Protein 3K2D (pdb70)

Nearest PDB structures (foldseek):
  3k2d-assembly2_B  TM=1.001E+00  e=6.570E-48  Vibrio vulnificus
  4k3f-assembly1_A  TM=9.683E-01  e=7.844E-28  Pseudomonas aeruginosa PAO1
  1p99-assembly1_A  TM=9.555E-01  e=4.500E-27  Staphylococcus aureus subsp. aureus Mu50
  1xs5-assembly1_A  TM=9.572E-01  e=7.455E-26  Treponema pallidum
  4ib2-assembly2_B  TM=9.501E-01  e=1.018E-25  Mediterraneibacter gnavus ATCC 29149

Foldseek 3Di:
DVDDDDAFEEEEAPDLTVLLLVQLQVLLCVPPVHHYDYDHDHA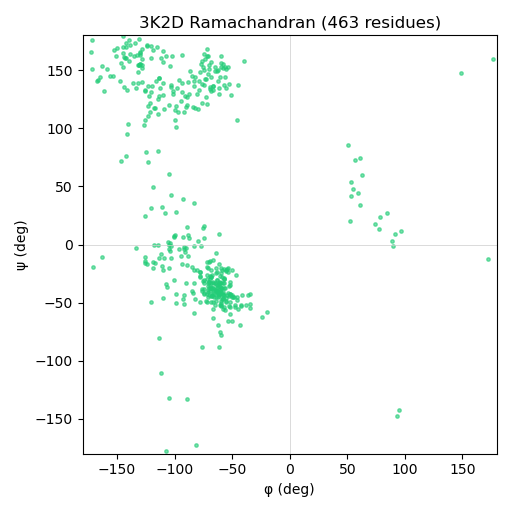PLVQLVCQLVVVGFWYWYFFVVVVVVSCVVPVRAKDFQAFFFFAWWFKFAPADLADPVQAAAWEEEFEADQQRQLVVVVVCVVSVQWPFDDPDDSRDDPVRTDGHVSNYDYHYDHQLCQVVCNVPTGMYTHGCSNCVVVPDACVPGGSDTGDRDDRITITMMGHNVPSVDVSSNSSNVSSPDPRSVVVSVVSRD/DEEEEAPDLTVQLVVLLQVLLCVPVVDHYHYDHDHAPVPVLVCQLVVVGFKYWYFFVVLVVVVCVVVVSAKDFLAFFFFAWWFKFAPADLADPVQAAAWEEEWEARQQRQLVVVVQVVVVVQWPFPDDDDSRDDPVGTDDHVSNYHYHYDHLLCQCVCNVPTGMYTHGLSNCVVVPDGCVPGGSDTDPRDDRIGITIMHHNVCSPPDVNNSSNVSSVDVVSVVSSVVSRD

Structure (mmCIF, N/CA/C/O backbone):
data_3K2D
#
_entry.id   3K2D
#
_cell.length_a   273.600
_cell.length_b   273.600
_cell.length_c   273.600
_cell.angle_alpha   90.000
_cell.angle_beta   90.000
_cell.angle_gamma   90.000
#
_symmetry.space_group_name_H-M   'F 4 3 2'
#
loop_
_entity.id
_entity.type
_entity.pdbx_description
1 polymer 'ABC-type metal ion transport system, periplasmic component'
2 non-polymer METHIONINE
3 water water
#
loop_
_atom_site.group_PDB
_atom_site.id
_atom_site.type_symbol
_atom_site.label_atom_id
_atom_site.label_alt_id
_atom_site.label_comp_id
_atom_site.label_asym_id
_atom_site.label_entity_id
_atom_site.label_seq_id
_atom_site.pdbx_PDB_ins_code
_atom_site.Cartn_x
_atom_site.Cartn_y
_atom_site.Cartn_z
_atom_site.occupancy
_atom_site.B_iso_or_equiv
_atom_site.auth_seq_id
_atom_site.auth_comp_id
_atom_site.auth_asym_id
_atom_site.auth_atom_id
_atom_site.pdbx_PDB_model_num
ATOM 1 N N . GLY A 1 1 ? 4.115 31.418 59.628 1.00 45.78 26 GLY A N 1
ATOM 2 C CA . GLY A 1 1 ? 5.444 31.491 60.312 1.00 44.54 26 GLY A CA 1
ATOM 3 C C . GLY A 1 1 ? 6.585 31.787 59.357 1.00 43.05 26 GLY A C 1
ATOM 4 O O . GLY A 1 1 ? 6.426 32.544 58.395 1.00 42.97 26 GLY A O 1
ATOM 5 N N . HIS A 1 2 ? 7.742 31.189 59.608 1.00 41.04 27 HIS A N 1
ATOM 6 C CA . HIS A 1 2 ? 8.867 31.437 58.739 1.00 40.32 27 HIS A CA 1
ATOM 7 C C . HIS A 1 2 ? 9.137 30.275 57.769 1.00 40.68 27 HIS A C 1
ATOM 8 O O . HIS A 1 2 ? 10.038 30.341 56.929 1.00 40.46 27 HIS A O 1
ATOM 15 N N . MET A 1 3 ? 8.326 29.224 57.889 1.00 40.23 28 MET A N 1
ATOM 16 C CA . MET A 1 3 ? 8.408 28.014 57.061 1.00 38.94 28 MET A CA 1
ATOM 17 C C . MET A 1 3 ? 7.090 27.260 57.326 1.00 40.45 28 MET A C 1
ATOM 18 O O . MET A 1 3 ? 6.604 27.235 58.459 1.00 41.56 28 MET A O 1
ATOM 23 N N . ASP A 1 4 ? 6.500 26.648 56.306 1.00 40.37 29 ASP A N 1
ATOM 24 C CA . ASP A 1 4 ? 5.234 25.951 56.526 1.00 40.57 29 ASP A CA 1
ATOM 25 C C . ASP A 1 4 ? 5.277 24.430 56.592 1.00 40.33 29 ASP A C 1
ATOM 26 O O . ASP A 1 4 ? 6.156 23.783 56.021 1.00 40.03 29 ASP A O 1
ATOM 31 N N . THR A 1 5 ? 4.304 23.874 57.307 1.00 39.52 30 THR A N 1
ATOM 32 C CA . THR A 1 5 ? 4.177 22.434 57.468 1.00 39.44 30 THR A CA 1
ATOM 33 C C . THR A 1 5 ? 3.869 21.775 56.122 1.00 38.54 30 THR A C 1
ATOM 34 O O . THR A 1 5 ? 3.246 22.377 55.243 1.00 37.18 30 THR A O 1
ATOM 38 N N . SER A 1 6 ? 4.328 20.539 55.968 1.00 37.28 31 SER A N 1
ATOM 39 C CA . SER A 1 6 ? 4.083 19.774 54.759 1.00 36.05 31 SER A CA 1
ATOM 40 C C . SER A 1 6 ? 2.598 19.391 54.767 1.00 35.15 31 SER A C 1
ATOM 41 O O . SER A 1 6 ? 2.136 18.731 55.695 1.00 35.51 31 SER A O 1
ATOM 44 N N . LYS A 1 7 ? 1.848 19.802 53.748 1.00 33.08 32 LYS A N 1
ATOM 45 C CA . LYS A 1 7 ? 0.426 19.486 53.722 1.00 32.20 32 LYS A CA 1
ATOM 46 C C . LYS A 1 7 ? -0.078 18.874 52.423 1.00 30.38 32 LYS A C 1
ATOM 47 O O . LYS A 1 7 ? 0.600 18.900 51.401 1.00 32.70 32 LYS A O 1
ATOM 53 N N . VAL A 1 8 ? -1.271 18.301 52.477 1.00 26.63 33 VAL A N 1
ATOM 54 C CA . VAL A 1 8 ? -1.870 17.690 51.304 1.00 24.90 33 VAL A CA 1
ATOM 55 C C . VAL A 1 8 ? -3.191 18.414 51.052 1.00 23.98 33 VAL A C 1
ATOM 56 O O . VAL A 1 8 ? -3.979 18.623 51.976 1.00 24.04 33 VAL A O 1
ATOM 60 N N . LYS A 1 9 ? -3.414 18.818 49.805 1.00 22.62 34 LYS A N 1
ATOM 61 C CA . LYS A 1 9 ? -4.622 19.540 49.440 1.00 22.07 34 LYS A CA 1
ATOM 62 C C . LYS A 1 9 ? -5.768 18.641 49.014 1.00 22.27 34 LYS A C 1
ATOM 63 O O . LYS A 1 9 ? -5.659 17.908 48.031 1.00 21.72 34 LYS A O 1
ATOM 69 N N . VAL A 1 10 ? -6.867 18.712 49.761 1.00 20.32 35 VAL A N 1
ATOM 70 C CA . VAL A 1 10 ? -8.058 17.927 49.467 1.00 18.94 35 VAL A CA 1
ATOM 71 C C . VAL A 1 10 ? -9.147 18.881 48.982 1.00 18.70 35 VAL A C 1
ATOM 72 O O . VAL A 1 10 ? -9.427 19.897 49.623 1.00 17.03 35 VAL A O 1
ATOM 76 N N . GLY A 1 11 ? -9.746 18.553 47.840 1.00 17.97 36 GLY A N 1
ATOM 77 C CA . GLY A 1 11 ? -10.804 19.381 47.288 1.00 16.16 36 GLY A CA 1
ATOM 78 C C . GLY A 1 11 ? -12.176 18.899 47.732 1.00 15.65 36 GLY A C 1
ATOM 79 O O . GLY A 1 11 ? -12.482 17.709 47.650 1.00 14.43 36 GLY A O 1
ATOM 80 N N . VAL A 1 12 ? -12.999 19.825 48.213 1.00 14.26 37 VAL A N 1
ATOM 81 C CA . VAL A 1 12 ? -14.334 19.482 48.675 1.00 12.77 37 VAL A CA 1
ATOM 82 C C . VAL A 1 12 ? -15.326 20.576 48.290 1.00 13.55 37 VAL A C 1
ATOM 83 O O . VAL A 1 12 ? -14.944 21.625 47.772 1.00 15.55 37 VAL A O 1
ATOM 87 N N . MET A 1 13 ? -16.604 20.337 48.532 1.00 12.77 38 MET A N 1
ATOM 88 C CA . MET A 1 13 ? -17.592 21.342 48.196 1.00 12.82 38 MET A CA 1
ATOM 89 C C . MET A 1 13 ? -17.871 22.222 49.409 1.00 14.95 38 MET A C 1
ATOM 90 O O . MET A 1 13 ? -17.946 21.746 50.546 1.00 15.35 38 MET A O 1
ATOM 95 N N . ALA A 1 14 ? -17.997 23.520 49.157 1.00 15.70 39 ALA A N 1
ATOM 96 C CA . ALA A 1 14 ? -18.282 24.501 50.199 1.00 15.10 39 ALA A CA 1
ATOM 97 C C . ALA A 1 14 ? -19.564 24.147 50.984 1.00 15.18 39 ALA A C 1
ATOM 98 O O . ALA A 1 14 ? -20.466 23.506 50.454 1.00 13.26 39 ALA A O 1
ATOM 100 N N . GLY A 1 15 ? -19.636 24.552 52.249 1.00 15.18 40 GLY A N 1
ATOM 101 C CA . GLY A 1 15 ? -20.826 24.274 53.037 1.00 15.63 40 GLY A CA 1
ATOM 102 C C . GLY A 1 15 ? -20.839 23.035 53.928 1.00 15.91 40 GLY A C 1
ATOM 103 O O . GLY A 1 15 ? -19.837 22.674 54.543 1.00 16.55 40 GLY A O 1
ATOM 104 N N . ALA A 1 16 ? -22.000 22.392 53.999 1.00 14.17 41 ALA A N 1
ATOM 105 C CA . ALA A 1 16 ? -22.194 21.205 54.812 1.00 13.63 41 ALA A CA 1
ATOM 106 C C . ALA A 1 16 ? -21.114 20.162 54.595 1.00 14.35 41 ALA A C 1
ATOM 107 O O . ALA A 1 16 ? -20.589 19.585 55.551 1.00 16.20 41 ALA A O 1
ATOM 109 N N . GLU A 1 17 ? -20.780 19.911 53.339 1.00 15.19 42 GLU A N 1
ATOM 110 C CA . GLU A 1 17 ? -19.771 18.907 53.034 1.00 16.83 42 GLU A CA 1
ATOM 111 C C . GLU A 1 17 ? -18.365 19.275 53.505 1.00 17.47 42 GLU A C 1
ATOM 112 O O . GLU A 1 17 ? -17.578 18.400 53.871 1.00 16.94 42 GLU A O 1
ATOM 118 N N . ALA A 1 18 ? -18.052 20.565 53.507 1.00 18.00 43 ALA A N 1
ATOM 119 C CA . ALA A 1 18 ? -16.748 21.005 53.977 1.00 19.84 43 ALA A CA 1
ATOM 120 C C . ALA A 1 18 ? -16.683 20.794 55.490 1.00 20.93 43 ALA A C 1
ATOM 121 O O . ALA A 1 18 ? -15.622 20.511 56.036 1.00 21.71 43 ALA A O 1
ATOM 123 N N . GLN A 1 19 ? -17.820 20.935 56.165 1.00 21.60 44 GLN A N 1
ATOM 124 C CA . GLN A 1 19 ? -17.865 20.755 57.613 1.00 22.83 44 GLN A CA 1
ATOM 125 C C . GLN A 1 19 ? -17.510 19.320 57.965 1.00 22.68 44 GLN A C 1
ATOM 126 O O . GLN A 1 19 ? -16.820 19.060 58.959 1.00 22.85 44 GLN A O 1
ATOM 132 N N . VAL A 1 20 ? -17.991 18.392 57.144 1.00 21.34 45 VAL A N 1
ATOM 133 C CA . VAL A 1 20 ? -17.701 16.978 57.340 1.00 21.50 45 VAL A CA 1
ATOM 134 C C . VAL A 1 20 ? -16.206 16.734 57.074 1.00 20.67 45 VAL A C 1
ATOM 135 O O . VAL A 1 20 ? -15.528 16.048 57.838 1.00 21.55 45 VAL A O 1
ATOM 139 N N . ALA A 1 21 ? -15.699 17.323 55.995 1.00 19.26 46 ALA A N 1
ATOM 140 C CA . ALA A 1 21 ? -14.302 17.172 55.621 1.00 19.54 46 ALA A CA 1
ATOM 141 C C . ALA A 1 21 ? -13.386 17.697 56.709 1.00 19.61 46 ALA A C 1
ATOM 142 O O . ALA A 1 21 ? -12.288 17.184 56.909 1.00 19.92 46 ALA A O 1
ATOM 144 N N . GLU A 1 22 ? -13.850 18.724 57.411 1.00 21.81 47 GLU A N 1
ATOM 145 C CA . GLU A 1 22 ? -13.088 19.334 58.486 1.00 23.46 47 GLU A CA 1
ATOM 146 C C . GLU A 1 22 ? -12.836 18.319 59.597 1.00 22.32 47 GLU A C 1
ATOM 147 O O . GLU A 1 22 ? -11.738 18.243 60.151 1.00 24.75 47 GLU A O 1
ATOM 153 N N . VAL A 1 23 ? -13.851 17.535 59.926 1.00 19.56 48 VAL A N 1
ATOM 154 C CA . VAL A 1 23 ? -13.695 16.545 60.973 1.00 17.39 48 VAL A CA 1
ATOM 155 C C . VAL A 1 23 ? -12.744 15.453 60.506 1.00 17.48 48 VAL A C 1
ATOM 156 O O . VAL A 1 23 ? -11.864 15.028 61.249 1.00 17.17 48 VAL A O 1
ATOM 160 N N . ALA A 1 24 ? -12.923 15.005 59.269 1.00 18.14 49 ALA A N 1
ATOM 161 C CA . ALA A 1 24 ? -12.060 13.984 58.695 1.00 17.58 49 ALA A CA 1
ATOM 162 C C . ALA A 1 24 ? -10.609 14.453 58.803 1.00 18.71 49 ALA A C 1
ATOM 163 O O . ALA A 1 24 ? -9.716 13.685 59.171 1.00 19.22 49 ALA A O 1
ATOM 165 N N . ALA A 1 25 ? -10.379 15.724 58.484 1.00 19.81 50 ALA A N 1
ATOM 166 C CA . ALA A 1 25 ? -9.040 16.301 58.555 1.00 21.46 50 ALA A CA 1
ATOM 167 C C . ALA A 1 25 ? -8.574 16.278 60.004 1.00 23.45 50 ALA A C 1
ATOM 168 O O . ALA A 1 25 ? -7.394 16.093 60.294 1.00 24.87 50 ALA A O 1
ATOM 170 N N . LYS A 1 26 ? -9.515 16.481 60.913 1.00 23.83 51 LYS A N 1
ATOM 171 C CA . LYS A 1 26 ? -9.200 16.474 62.320 1.00 24.22 51 LYS A CA 1
ATOM 172 C C . LYS A 1 26 ? -8.742 15.058 62.690 1.00 24.89 51 LYS A C 1
ATOM 173 O O . LYS A 1 26 ? -7.671 14.870 63.273 1.00 25.51 51 LYS A O 1
ATOM 179 N N . VAL A 1 27 ? -9.547 14.063 62.334 1.00 24.05 52 VAL A N 1
ATOM 180 C CA . VAL A 1 27 ? -9.224 12.674 62.636 1.00 23.60 52 VAL A CA 1
ATOM 181 C C . VAL A 1 27 ? -7.924 12.218 61.973 1.00 24.17 52 VAL A C 1
ATOM 182 O O . VAL A 1 27 ? -7.185 11.401 62.528 1.00 21.77 52 VAL A O 1
ATOM 186 N N . ALA A 1 28 ? -7.647 12.745 60.786 1.00 24.65 53 ALA A N 1
ATOM 187 C CA . ALA A 1 28 ? -6.427 12.382 60.081 1.00 25.97 53 ALA A CA 1
ATOM 188 C C . ALA A 1 28 ? -5.168 12.850 60.835 1.00 27.11 53 ALA A C 1
ATOM 189 O O . ALA A 1 28 ? -4.132 12.180 60.797 1.00 25.81 53 ALA A O 1
ATOM 191 N N . LYS A 1 29 ? -5.255 13.989 61.520 1.00 27.93 54 LYS A N 1
ATOM 192 C CA . LYS A 1 29 ? -4.101 14.498 62.259 1.00 31.01 54 LYS A CA 1
ATOM 193 C C . LYS A 1 29 ? -3.845 13.745 63.563 1.00 30.89 54 LYS A C 1
ATOM 194 O O . LYS A 1 29 ? -2.700 13.513 63.938 1.00 30.97 54 LYS A O 1
ATOM 200 N N . GLU A 1 30 ? -4.911 13.367 64.252 1.00 31.22 55 GLU A N 1
ATOM 201 C CA . GLU A 1 30 ? -4.779 12.664 65.517 1.00 32.21 55 GLU A CA 1
ATOM 202 C C . GLU A 1 30 ? -4.353 11.221 65.316 1.00 32.62 55 GLU A C 1
ATOM 203 O O . GLU A 1 30 ? -3.514 10.713 66.052 1.00 32.64 55 GLU A O 1
ATOM 209 N N . LYS A 1 31 ? -4.929 10.566 64.313 1.00 33.36 56 LYS A N 1
ATOM 210 C CA . LYS A 1 31 ? -4.625 9.169 64.025 1.00 32.76 56 LYS A CA 1
ATOM 211 C C . LYS A 1 31 ? -3.390 8.913 63.160 1.00 31.69 56 LYS A C 1
ATOM 212 O O . LYS A 1 31 ? -2.620 7.994 63.433 1.00 31.51 56 LYS A O 1
ATOM 218 N N . TYR A 1 32 ? -3.193 9.712 62.118 1.00 30.01 57 TYR A N 1
ATOM 219 C CA . TYR A 1 32 ? -2.062 9.477 61.224 1.00 28.41 57 TYR A CA 1
ATOM 220 C C . TYR A 1 32 ? -1.038 10.606 61.160 1.00 28.11 57 TYR A C 1
ATOM 221 O O . TYR A 1 32 ? -0.032 10.497 60.451 1.00 27.93 57 TYR A O 1
ATOM 230 N N . GLY A 1 33 ? -1.281 11.681 61.903 1.00 26.12 58 GLY A N 1
ATOM 231 C CA . GLY A 1 33 ? -0.356 12.797 61.874 1.00 24.62 58 GLY A CA 1
ATOM 232 C C . GLY A 1 33 ? -0.277 13.344 60.466 1.00 23.70 58 GLY A C 1
ATOM 233 O O . GLY A 1 33 ? 0.766 13.805 60.023 1.00 22.90 58 GLY A O 1
ATOM 234 N N . LEU A 1 34 ? -1.405 13.283 59.768 1.00 24.09 59 LEU A N 1
ATOM 235 C CA . LEU A 1 34 ? -1.513 13.751 58.396 1.00 23.32 59 LEU A CA 1
ATOM 236 C C . LEU A 1 34 ? -2.083 15.162 58.403 1.00 22.42 59 LEU A C 1
ATOM 237 O O . LEU A 1 34 ? -3.226 15.367 58.794 1.00 21.68 59 LEU A O 1
ATOM 242 N N . ASP A 1 35 ? -1.292 16.137 57.982 1.00 23.98 60 ASP A N 1
ATOM 243 C CA . ASP A 1 35 ? -1.779 17.507 57.950 1.00 25.44 60 ASP A CA 1
ATOM 244 C C . ASP A 1 35 ? -2.548 17.756 56.665 1.00 25.60 60 ASP A C 1
ATOM 245 O O . ASP A 1 35 ? -1.999 17.649 55.571 1.00 27.22 60 ASP A O 1
ATOM 250 N N . VAL A 1 36 ? -3.828 18.080 56.802 1.00 23.45 61 VAL A N 1
ATOM 251 C CA . VAL A 1 36 ? -4.660 18.313 55.640 1.00 24.62 61 VAL A CA 1
ATOM 252 C C . VAL A 1 36 ? -5.130 19.751 55.507 1.00 25.02 61 VAL A C 1
ATOM 253 O O . VAL A 1 36 ? -5.406 20.430 56.493 1.00 25.40 61 VAL A O 1
ATOM 257 N N . GLU A 1 37 ? -5.199 20.207 54.266 1.00 25.09 62 GLU A N 1
ATOM 258 C CA . GLU A 1 37 ? -5.672 21.544 53.964 1.00 25.12 62 GLU A CA 1
ATOM 259 C C . GLU A 1 37 ? -6.869 21.407 53.039 1.00 23.43 62 GLU A C 1
ATOM 260 O O . GLU A 1 37 ? -6.746 20.939 51.911 1.00 22.75 62 GLU A O 1
ATOM 266 N N . LEU A 1 38 ? -8.033 21.800 53.534 1.00 22.05 63 LEU A N 1
ATOM 267 C CA . LEU A 1 38 ? -9.243 21.728 52.747 1.00 19.58 63 LEU A CA 1
ATOM 268 C C . LEU A 1 38 ? -9.282 22.853 51.735 1.00 18.36 63 LEU A C 1
ATOM 269 O O . LEU A 1 38 ? -8.914 23.981 52.042 1.00 19.18 63 LEU A O 1
ATOM 274 N N . VAL A 1 39 ? -9.712 22.524 50.522 1.00 16.69 64 VAL A N 1
ATOM 275 C CA . VAL A 1 39 ? -9.853 23.495 49.450 1.00 15.58 64 VAL A CA 1
ATOM 276 C C . VAL A 1 39 ? -11.298 23.354 48.972 1.00 15.26 64 VAL A C 1
ATOM 277 O O . VAL A 1 39 ? -11.670 22.367 48.327 1.00 14.74 64 VAL A O 1
ATOM 281 N N . THR A 1 40 ? -12.115 24.346 49.303 1.00 15.03 65 THR A N 1
ATOM 282 C CA . THR A 1 40 ? -13.527 24.320 48.942 1.00 15.15 65 THR A CA 1
ATOM 283 C C . THR A 1 40 ? -13.811 24.832 47.539 1.00 16.02 65 THR A C 1
ATOM 284 O O . THR A 1 40 ? -13.154 25.751 47.050 1.00 17.25 65 THR A O 1
ATOM 288 N N . PHE A 1 41 ? -14.796 24.217 46.896 1.00 15.40 66 PHE A N 1
ATOM 289 C CA . PHE A 1 41 ? -15.207 24.593 45.550 1.00 16.96 66 PHE A CA 1
ATOM 290 C C . PHE A 1 41 ? -16.718 24.776 45.527 1.00 18.61 66 PHE A C 1
ATOM 291 O O . PHE A 1 41 ? -17.432 24.190 46.344 1.00 19.37 66 PHE A O 1
ATOM 299 N N . THR A 1 42 ? -17.211 25.575 44.586 1.00 18.85 67 THR A N 1
ATOM 300 C CA . THR A 1 42 ? -18.649 25.807 44.486 1.00 19.09 67 THR A CA 1
ATOM 301 C C . THR A 1 42 ? -19.273 25.210 43.225 1.00 20.10 67 THR A C 1
ATOM 302 O O . THR A 1 42 ? -20.493 25.187 43.092 1.00 21.90 67 THR A O 1
ATOM 306 N N . ASP A 1 43 ? -18.444 24.721 42.308 1.00 19.69 68 ASP A N 1
ATOM 307 C CA . ASP A 1 43 ? -18.947 24.151 41.055 1.00 20.88 68 ASP A CA 1
ATOM 308 C C . ASP A 1 43 ? -18.459 22.711 40.887 1.00 18.04 68 ASP A C 1
ATOM 309 O O . ASP A 1 43 ? -17.288 22.423 41.124 1.00 16.96 68 ASP A O 1
ATOM 314 N N . TYR A 1 44 ? -19.343 21.815 40.461 1.00 15.20 69 TYR A N 1
ATOM 315 C CA . TYR A 1 44 ? -18.958 20.415 40.269 1.00 14.75 69 TYR A CA 1
ATOM 316 C C . TYR A 1 44 ? -17.896 20.150 39.196 1.00 14.24 69 TYR A C 1
ATOM 317 O O . TYR A 1 44 ? -17.125 19.200 39.326 1.00 15.29 69 TYR A O 1
ATOM 326 N N . VAL A 1 45 ? -17.840 20.972 38.148 1.00 12.79 70 VAL A N 1
ATOM 327 C CA . VAL A 1 45 ? -16.868 20.730 37.070 1.00 11.67 70 VAL A CA 1
ATOM 328 C C . VAL A 1 45 ? -15.424 21.121 37.350 1.00 10.95 70 VAL A C 1
ATOM 329 O O . VAL A 1 45 ? -14.553 20.907 36.505 1.00 12.23 70 VAL A O 1
ATOM 333 N N . THR A 1 46 ? -15.160 21.670 38.526 1.00 9.58 71 THR A N 1
ATOM 334 C CA . THR A 1 46 ? -13.811 22.111 38.845 1.00 8.86 71 THR A CA 1
ATOM 335 C C . THR A 1 46 ? -12.896 21.112 39.578 1.00 8.62 71 THR A C 1
ATOM 336 O O . THR A 1 46 ? -11.737 20.930 39.201 1.00 8.56 71 THR A O 1
ATOM 340 N N . PRO A 1 47 ? -13.404 20.458 40.631 1.00 8.27 72 PRO A N 1
ATOM 341 C CA . PRO A 1 47 ? -12.633 19.487 41.424 1.00 10.02 72 PRO A CA 1
ATOM 342 C C . PRO A 1 47 ? -11.743 18.489 40.668 1.00 11.69 72 PRO A C 1
ATOM 343 O O . PRO A 1 47 ? -10.563 18.364 40.986 1.00 13.43 72 PRO A O 1
ATOM 347 N N . ASN A 1 48 ? -12.296 17.775 39.686 1.00 12.18 73 ASN A N 1
ATOM 348 C CA . ASN A 1 48 ? -11.499 16.822 38.915 1.00 12.61 73 ASN A CA 1
ATOM 349 C C . ASN A 1 48 ? -10.442 17.537 38.087 1.00 15.17 73 ASN A C 1
ATOM 350 O O . ASN A 1 48 ? -9.328 17.038 37.929 1.00 17.78 73 ASN A O 1
ATOM 355 N N . ALA A 1 49 ? -10.787 18.702 37.548 1.00 14.88 74 ALA A N 1
ATOM 356 C CA . ALA A 1 49 ? -9.833 19.457 36.751 1.00 14.84 74 ALA A CA 1
ATOM 357 C C . ALA A 1 49 ? -8.659 19.868 37.630 1.00 15.40 74 ALA A C 1
ATOM 358 O O . ALA A 1 49 ? -7.512 19.828 37.198 1.00 14.58 74 ALA A O 1
ATOM 360 N N . ALA A 1 50 ? -8.945 20.257 38.867 1.00 14.45 75 ALA A N 1
ATOM 361 C CA . ALA A 1 50 ? -7.882 20.669 39.775 1.00 16.50 75 ALA A CA 1
ATOM 362 C C . ALA A 1 50 ? -7.005 19.472 40.118 1.00 17.96 75 ALA A C 1
ATOM 363 O O . ALA A 1 50 ? -5.772 19.570 40.145 1.00 15.89 75 ALA A O 1
ATOM 365 N N . LEU A 1 51 ? -7.659 18.344 40.378 1.00 18.19 76 LEU A N 1
ATOM 366 C CA . LEU A 1 51 ? -6.964 17.120 40.726 1.00 19.15 76 LEU A CA 1
ATOM 367 C C . LEU A 1 51 ? -6.037 16.713 39.579 1.00 20.94 76 LEU A C 1
ATOM 368 O O . LEU A 1 51 ? -4.839 16.485 39.777 1.00 19.80 76 LEU A O 1
ATOM 373 N N . ASP A 1 52 ? -6.602 16.641 38.379 1.00 21.90 77 ASP A N 1
ATOM 374 C CA . ASP A 1 52 ? -5.859 16.267 37.186 1.00 23.92 77 ASP A CA 1
ATOM 375 C C . ASP A 1 52 ? -4.702 17.226 36.894 1.00 25.09 77 ASP A C 1
ATOM 376 O O . ASP A 1 52 ? -3.619 16.788 36.516 1.00 24.90 77 ASP A O 1
ATOM 381 N N . ASP A 1 53 ? -4.933 18.527 37.075 1.00 25.56 78 ASP A N 1
ATOM 382 C CA . ASP A 1 53 ? -3.906 19.535 36.832 1.00 26.19 78 ASP A CA 1
ATOM 383 C C . ASP A 1 53 ? -2.787 19.518 37.866 1.00 25.82 78 ASP A C 1
ATOM 384 O O . ASP A 1 53 ? -1.706 20.050 37.614 1.00 27.20 78 ASP A O 1
ATOM 389 N N . GLY A 1 54 ? -3.045 18.931 39.030 1.00 23.18 79 GLY A N 1
ATOM 390 C CA . GLY A 1 54 ? -2.035 18.893 40.071 1.00 20.45 79 GLY A CA 1
ATOM 391 C C . GLY A 1 54 ? -2.201 20.000 41.101 1.00 20.71 79 GLY A C 1
ATOM 392 O O . GLY A 1 54 ? -1.316 20.230 41.917 1.00 22.12 79 GLY A O 1
ATOM 393 N N . SER A 1 55 ? -3.338 20.687 41.078 1.00 20.63 80 SER A N 1
ATOM 394 C CA . SER A 1 55 ? -3.584 21.773 42.018 1.00 19.02 80 SER A CA 1
ATOM 395 C C . SER A 1 55 ? -3.974 21.235 43.384 1.00 18.96 80 SER A C 1
ATOM 396 O O . SER A 1 55 ? -3.816 21.925 44.395 1.00 18.72 80 SER A O 1
ATOM 399 N N . ILE A 1 56 ? -4.504 20.015 43.410 1.00 17.70 81 ILE A N 1
ATOM 400 C CA . ILE A 1 56 ? -4.880 19.361 44.661 1.00 19.15 81 ILE A CA 1
ATOM 401 C C . ILE A 1 56 ? -4.483 17.891 44.554 1.00 21.89 81 ILE A C 1
ATOM 402 O O . ILE A 1 56 ? -4.334 17.363 43.453 1.00 23.35 81 ILE A O 1
ATOM 407 N N . ASP A 1 57 ? -4.314 17.233 45.695 1.00 23.81 82 ASP A N 1
ATOM 408 C CA . ASP A 1 57 ? -3.887 15.840 45.714 1.00 23.78 82 ASP A CA 1
ATOM 409 C C . ASP A 1 57 ? -5.046 14.856 45.668 1.00 23.28 82 ASP A C 1
ATOM 410 O O . ASP A 1 57 ? -4.846 13.682 45.367 1.00 22.32 82 ASP A O 1
ATOM 415 N N . MET A 1 58 ? -6.251 15.332 45.973 1.00 22.59 83 MET A N 1
ATOM 416 C CA . MET A 1 58 ? -7.450 14.489 45.944 1.00 23.61 83 MET A CA 1
ATOM 417 C C . MET A 1 58 ? -8.713 15.323 46.166 1.00 23.71 83 MET A C 1
ATOM 418 O O . MET A 1 58 ? -8.631 16.495 46.546 1.00 24.83 83 MET A O 1
ATOM 423 N N . ASN A 1 59 ? -9.878 14.741 45.882 1.00 22.34 84 ASN A N 1
ATOM 424 C CA . ASN A 1 59 ? -11.142 15.439 46.116 1.00 19.10 84 ASN A CA 1
ATOM 425 C C . ASN A 1 59 ? -12.201 14.475 46.622 1.00 18.91 84 ASN A C 1
ATOM 426 O O . ASN A 1 59 ? -12.082 13.257 46.469 1.00 18.51 84 ASN A O 1
ATOM 431 N N . ALA A 1 60 ? -13.233 15.030 47.241 1.00 18.62 85 ALA A N 1
ATOM 432 C CA . ALA A 1 60 ? -14.321 14.229 47.778 1.00 18.87 85 ALA A CA 1
ATOM 433 C C . ALA A 1 60 ? -15.617 14.978 47.519 1.00 18.75 85 ALA A C 1
ATOM 434 O O . ALA A 1 60 ? -16.001 15.840 48.310 1.00 18.17 85 ALA A O 1
ATOM 436 N N . PHE A 1 61 ? -16.299 14.644 46.423 1.00 18.38 86 PHE A N 1
ATOM 437 C CA . PHE A 1 61 ? -17.535 15.343 46.077 1.00 17.11 86 PHE A CA 1
ATOM 438 C C . PHE A 1 61 ? -18.435 14.637 45.045 1.00 16.44 86 PHE A C 1
ATOM 439 O O . PHE A 1 61 ? -19.578 15.044 44.844 1.00 15.39 86 PHE A O 1
ATOM 447 N N . GLN A 1 62 ? -17.938 13.592 44.392 1.00 16.03 87 GLN A N 1
ATOM 448 C CA . GLN A 1 62 ? -18.725 12.946 43.344 1.00 15.44 87 GLN A CA 1
ATOM 449 C C . GLN A 1 62 ? -19.054 11.483 43.530 1.00 15.59 87 GLN A C 1
ATOM 450 O O . GLN A 1 62 ? -18.542 10.824 44.432 1.00 17.13 87 GLN A O 1
ATOM 456 N N . HIS A 1 63 ? -19.927 10.984 42.655 1.00 15.50 88 HIS A N 1
ATOM 457 C CA . HIS A 1 63 ? -20.270 9.565 42.642 1.00 15.31 88 HIS A CA 1
ATOM 458 C C . HIS A 1 63 ? -19.664 8.975 41.357 1.00 14.98 88 HIS A C 1
ATOM 459 O O . HIS A 1 63 ? -19.237 9.713 40.476 1.00 13.18 88 HIS A O 1
ATOM 466 N N . LYS A 1 64 ? -19.605 7.658 41.247 1.00 17.02 89 LYS A N 1
ATOM 467 C CA . LYS A 1 64 ? -18.993 7.056 40.070 1.00 19.56 89 LYS A CA 1
ATOM 468 C C . LYS A 1 64 ? -19.569 7.485 38.710 1.00 19.85 89 LYS A C 1
ATOM 469 O O . LYS A 1 64 ? -18.811 7.845 37.799 1.00 19.90 89 LYS A O 1
ATOM 475 N N . PRO A 1 65 ? -20.908 7.468 38.550 1.00 19.51 90 PRO A N 1
ATOM 476 C CA . PRO A 1 65 ? -21.467 7.875 37.255 1.00 17.54 90 PRO A CA 1
ATOM 477 C C . PRO A 1 65 ? -20.902 9.204 36.800 1.00 17.77 90 PRO A C 1
ATOM 478 O O . PRO A 1 65 ? -20.543 9.366 35.640 1.00 21.07 90 PRO A O 1
ATOM 482 N N . TYR A 1 66 ? -20.811 10.151 37.726 1.00 16.33 91 TYR A N 1
ATOM 483 C CA . TYR A 1 66 ? -20.306 11.478 37.416 1.00 14.99 91 TYR A CA 1
ATOM 484 C C . TYR A 1 66 ? -18.829 11.503 37.033 1.00 17.12 91 TYR A C 1
ATOM 485 O O . TYR A 1 66 ? -18.426 12.216 36.116 1.00 18.65 91 TYR A O 1
ATOM 494 N N . LEU A 1 67 ? -18.023 10.739 37.755 1.00 18.23 92 LEU A N 1
ATOM 495 C CA . LEU A 1 67 ? -16.596 10.666 37.491 1.00 17.94 92 LEU A CA 1
ATOM 496 C C . LEU A 1 67 ? -16.343 10.012 36.125 1.00 18.51 92 LEU A C 1
ATOM 497 O O . LEU A 1 67 ? -15.598 10.548 35.303 1.00 15.95 92 LEU A O 1
ATOM 502 N N . ASP A 1 68 ? -16.968 8.859 35.883 1.00 18.87 93 ASP A N 1
ATOM 503 C CA . 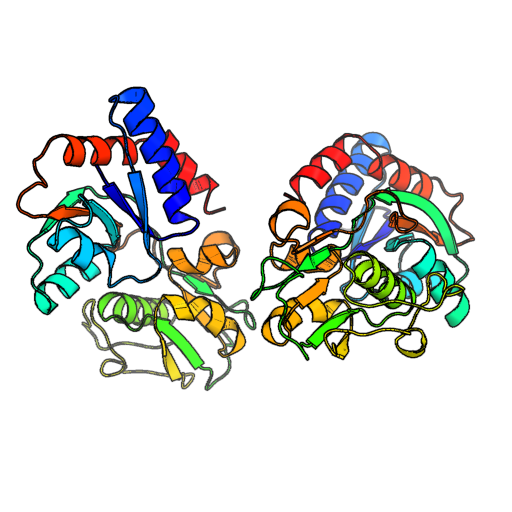ASP A 1 68 ? -16.791 8.172 34.604 1.00 20.72 93 ASP A CA 1
ATOM 504 C C . ASP A 1 68 ? -17.145 9.088 33.433 1.00 22.40 93 ASP A C 1
ATOM 505 O O . ASP A 1 68 ? -16.408 9.179 32.451 1.00 23.65 93 ASP A O 1
ATOM 510 N N . ARG A 1 69 ? -18.273 9.777 33.551 1.00 23.34 94 ARG A N 1
ATOM 511 C CA . ARG A 1 69 ? -18.725 10.666 32.500 1.00 22.19 94 ARG A CA 1
ATOM 512 C C . ARG A 1 69 ? -17.730 11.789 32.254 1.00 22.11 94 ARG A C 1
ATOM 513 O O . ARG A 1 69 ? -17.432 12.139 31.114 1.00 22.94 94 ARG A O 1
ATOM 521 N N . GLN A 1 70 ? -17.209 12.354 33.330 1.00 22.74 95 GLN A N 1
ATOM 522 C CA . GLN A 1 70 ? -16.265 13.449 33.207 1.00 24.09 95 GLN A CA 1
ATOM 523 C C . GLN A 1 70 ? -14.906 12.994 32.668 1.00 24.31 95 GLN A C 1
ATOM 524 O O . GLN A 1 70 ? -14.228 13.739 31.965 1.00 24.47 95 GLN A O 1
ATOM 530 N N . VAL A 1 71 ? -14.511 11.774 33.012 1.00 24.06 96 VAL A N 1
ATOM 531 C CA . VAL A 1 71 ? -13.254 11.215 32.532 1.00 24.68 96 VAL A CA 1
ATOM 532 C C . VAL A 1 71 ? -13.364 10.944 31.028 1.00 26.60 96 VAL A C 1
ATOM 533 O O . VAL A 1 71 ? -12.406 11.106 30.282 1.00 26.30 96 VAL A O 1
ATOM 537 N N . GLU A 1 72 ? -14.546 10.532 30.593 1.00 27.59 97 GLU A N 1
ATOM 538 C CA . GLU A 1 72 ? -14.788 10.248 29.191 1.00 28.72 97 GLU A CA 1
ATOM 539 C C . GLU A 1 72 ? -14.808 11.531 28.367 1.00 28.27 97 GLU A C 1
ATOM 540 O O . GLU A 1 72 ? -14.289 11.566 27.253 1.00 27.75 97 GLU A O 1
ATOM 546 N N . ASP A 1 73 ? -15.395 12.590 28.916 1.00 28.27 98 ASP A N 1
ATOM 547 C CA . ASP A 1 73 ? -15.468 13.851 28.187 1.00 28.22 98 ASP A CA 1
ATOM 548 C C . ASP A 1 73 ? -14.196 14.702 28.232 1.00 26.94 98 ASP A C 1
ATOM 549 O O . ASP A 1 73 ? -13.980 15.530 27.352 1.00 25.81 98 ASP A O 1
ATOM 554 N N . ARG A 1 74 ? -13.339 14.497 29.229 1.00 25.99 99 ARG A N 1
ATOM 555 C CA . ARG A 1 74 ? -12.126 15.302 29.320 1.00 24.91 99 ARG A CA 1
ATOM 556 C C . ARG A 1 74 ? -10.827 14.507 29.411 1.00 23.70 99 ARG A C 1
ATOM 557 O O . ARG A 1 74 ? -9.748 15.081 29.294 1.00 22.90 99 ARG A O 1
ATOM 565 N N . ASP A 1 75 ? -10.930 13.197 29.623 1.00 23.27 100 ASP A N 1
ATOM 566 C CA . ASP A 1 75 ? -9.749 12.350 29.728 1.00 23.16 100 ASP A CA 1
ATOM 567 C C . ASP A 1 75 ? -8.843 12.702 30.894 1.00 24.46 100 ASP A C 1
ATOM 568 O O . ASP A 1 75 ? -7.669 12.998 30.694 1.00 26.64 100 ASP A O 1
ATOM 569 N N . TYR A 1 76 ? -9.368 12.638 32.114 1.00 24.87 101 TYR A N 1
ATOM 570 C CA . TYR A 1 76 ? -8.593 13.002 33.298 1.00 24.31 101 TYR A CA 1
ATOM 571 C C . TYR A 1 76 ? -7.639 11.993 33.971 1.00 24.59 101 TYR A C 1
ATOM 572 O O . TYR A 1 76 ? -6.731 12.412 34.699 1.00 27.23 101 TYR A O 1
ATOM 581 N N . LYS A 1 77 ? -7.822 10.692 33.781 1.00 21.08 102 LYS A N 1
ATOM 582 C CA . LYS A 1 77 ? -6.911 9.720 34.428 1.00 20.05 102 LYS A CA 1
ATOM 583 C C . LYS A 1 77 ? -6.944 9.806 35.965 1.00 16.86 102 LYS A C 1
ATOM 584 O O . LYS A 1 77 ? -6.017 10.299 36.599 1.00 12.98 102 LYS A O 1
ATOM 590 N N . LEU A 1 78 ? -8.015 9.298 36.557 1.00 15.96 103 LEU A N 1
ATOM 591 C CA . LEU A 1 78 ? -8.172 9.342 37.999 1.00 14.48 103 LEU A CA 1
ATOM 592 C C . LEU A 1 78 ? -8.539 7.963 38.497 1.00 12.71 103 LEU A C 1
ATOM 593 O O . LEU A 1 78 ? -8.965 7.117 37.722 1.00 14.36 103 LEU A O 1
ATOM 598 N N . THR A 1 79 ? -8.384 7.733 39.791 1.00 10.16 104 THR A N 1
ATOM 599 C CA . THR A 1 79 ? -8.723 6.439 40.345 1.00 11.44 104 THR A CA 1
ATOM 600 C C . THR A 1 79 ? -9.481 6.622 41.645 1.00 12.45 104 THR A C 1
ATOM 601 O O . THR A 1 79 ? -9.134 7.489 42.454 1.00 14.29 104 THR A O 1
ATOM 605 N N . ILE A 1 80 ? -10.517 5.815 41.848 1.00 11.61 105 ILE A N 1
ATOM 606 C CA . ILE A 1 80 ? -11.278 5.894 43.079 1.00 14.04 105 ILE A CA 1
ATOM 607 C C . ILE A 1 80 ? -10.403 5.382 44.232 1.00 16.12 105 ILE A C 1
ATOM 608 O O . ILE A 1 80 ? -9.748 4.341 44.114 1.00 17.78 105 ILE A O 1
ATOM 613 N N . ALA A 1 81 ? -10.386 6.122 45.339 1.00 16.94 106 ALA A N 1
ATOM 614 C CA . ALA A 1 81 ? -9.590 5.745 46.508 1.00 16.65 106 ALA A CA 1
ATOM 615 C C . ALA A 1 81 ? -10.435 5.080 47.603 1.00 18.00 106 ALA A C 1
ATOM 616 O O . ALA A 1 81 ? -9.938 4.233 48.350 1.00 18.26 106 ALA A O 1
ATOM 618 N N . GLY A 1 82 ? -11.708 5.471 47.690 1.00 18.54 107 GLY A N 1
ATOM 619 C CA . GLY A 1 82 ? -12.611 4.912 48.682 1.00 19.40 107 GLY A CA 1
ATOM 620 C C . GLY A 1 82 ? -13.988 5.561 48.657 1.00 21.09 107 GLY A C 1
ATOM 621 O O . GLY A 1 82 ? -14.151 6.676 48.156 1.00 22.94 107 GLY A O 1
ATOM 622 N N . ASN A 1 83 ? -14.991 4.877 49.196 1.00 21.37 108 ASN A N 1
ATOM 623 C CA . ASN A 1 83 ? -16.343 5.426 49.220 1.00 21.78 108 ASN A CA 1
ATOM 624 C C . ASN A 1 83 ? -16.543 6.301 50.451 1.00 21.85 108 ASN A C 1
ATOM 625 O O . ASN A 1 83 ? -15.922 6.067 51.485 1.00 22.19 108 ASN A O 1
ATOM 630 N N . THR A 1 84 ? -17.390 7.317 50.334 1.00 21.71 109 THR A N 1
ATOM 631 C CA . THR A 1 84 ? -17.710 8.166 51.478 1.00 21.64 109 THR A CA 1
ATOM 632 C C . THR A 1 84 ? -19.171 7.885 51.806 1.00 21.43 109 THR A C 1
ATOM 633 O O . THR A 1 84 ? -19.495 6.785 52.246 1.00 22.73 109 THR A O 1
ATOM 637 N N . PHE A 1 85 ? -20.062 8.840 51.566 1.00 20.32 110 PHE A N 1
ATOM 638 C CA . PHE A 1 85 ? -21.470 8.617 51.882 1.00 19.70 110 PHE A CA 1
ATOM 639 C C . PHE A 1 85 ? -22.398 8.688 50.684 1.00 20.48 110 PHE A C 1
ATOM 640 O O . PHE A 1 85 ? -22.021 9.133 49.599 1.00 20.17 110 PHE A O 1
ATOM 648 N N . VAL A 1 86 ? -23.625 8.235 50.914 1.00 20.94 111 VAL A N 1
ATOM 649 C CA . VAL A 1 86 ? -24.678 8.269 49.913 1.00 20.51 111 VAL A CA 1
ATOM 650 C C . VAL A 1 86 ? -25.556 9.435 50.343 1.00 19.54 111 VAL A C 1
ATOM 651 O O . VAL A 1 86 ? -25.826 9.601 51.531 1.00 19.41 111 VAL A O 1
ATOM 655 N N . TYR A 1 87 ? -25.986 10.247 49.391 1.00 18.03 112 TYR A N 1
ATOM 656 C CA . TYR A 1 87 ? -26.843 11.374 49.709 1.00 15.78 112 TYR A CA 1
ATOM 657 C C . TYR A 1 87 ? -28.102 11.254 48.851 1.00 15.65 112 TYR A C 1
ATOM 658 O O . TYR A 1 87 ? -28.231 11.904 47.819 1.00 14.95 112 TYR A O 1
ATOM 667 N N . PRO A 1 88 ? -29.038 10.390 49.262 1.00 14.49 113 PRO A N 1
ATOM 668 C CA . PRO A 1 88 ? -30.279 10.205 48.510 1.00 15.56 113 PRO A CA 1
ATOM 669 C C . PRO A 1 88 ? -30.900 11.545 48.112 1.00 14.75 113 PRO A C 1
ATOM 670 O O . PRO A 1 88 ? -31.449 12.259 48.939 1.00 16.92 113 PRO A O 1
ATOM 674 N N . ILE A 1 89 ? -30.816 11.870 46.832 1.00 14.80 114 ILE A N 1
ATOM 675 C CA . ILE A 1 89 ? -31.340 13.129 46.330 1.00 14.89 114 ILE A CA 1
ATOM 676 C C . ILE A 1 89 ? -32.846 13.214 46.524 1.00 15.54 114 ILE A C 1
ATOM 677 O O . ILE A 1 89 ? -33.542 12.200 46.509 1.00 16.29 114 ILE A O 1
ATOM 682 N N . ALA A 1 90 ? -33.348 14.427 46.708 1.00 15.22 115 ALA A N 1
ATOM 683 C CA . ALA A 1 90 ? -34.773 14.610 46.913 1.00 16.14 115 ALA A CA 1
ATOM 684 C C . ALA A 1 90 ? -35.348 15.749 46.100 1.00 17.48 115 ALA A C 1
ATOM 685 O O . ALA A 1 90 ? -34.622 16.622 45.605 1.00 16.74 115 ALA A O 1
ATOM 687 N N . GLY A 1 91 ? -36.669 15.724 45.962 1.00 18.14 116 GLY A N 1
ATOM 688 C CA . GLY A 1 91 ? -37.357 16.788 45.261 1.00 17.80 116 GLY A CA 1
ATOM 689 C C . GLY A 1 91 ? -37.950 17.685 46.332 1.00 17.80 116 GLY A C 1
ATOM 690 O O . GLY A 1 91 ? -38.599 17.195 47.253 1.00 17.99 116 GLY A O 1
ATOM 691 N N . TYR A 1 92 ? -37.717 18.988 46.237 1.00 18.19 117 TYR A N 1
ATOM 692 C CA . TYR A 1 92 ? -38.255 19.919 47.218 1.00 17.86 117 TYR A CA 1
ATOM 693 C C . TYR A 1 92 ? -39.266 20.864 46.578 1.00 20.19 117 TYR A C 1
ATOM 694 O O . TYR A 1 92 ? -39.387 20.921 45.350 1.00 20.26 117 TYR A O 1
ATOM 703 N N . SER A 1 93 ? -39.981 21.615 47.414 1.00 20.93 118 SER A N 1
ATOM 704 C CA . SER A 1 93 ? -40.989 22.545 46.922 1.00 21.87 118 SER A CA 1
ATOM 705 C C . SER A 1 93 ? -41.489 23.537 47.962 1.00 23.31 118 SER A C 1
ATOM 706 O O . SER A 1 93 ? -41.692 23.193 49.122 1.00 23.15 118 SER A O 1
ATOM 709 N N . LYS A 1 94 ? -41.704 24.772 47.531 1.00 25.53 119 LYS A N 1
ATOM 710 C CA . LYS A 1 94 ? -42.218 25.807 48.416 1.00 27.68 119 LYS A CA 1
ATOM 711 C C . LYS A 1 94 ? -43.716 25.944 48.144 1.00 29.01 119 LYS A C 1
ATOM 712 O O . LYS A 1 94 ? -44.373 26.829 48.688 1.00 31.94 119 LYS A O 1
ATOM 718 N N . GLN A 1 95 ? -44.256 25.050 47.321 1.00 29.15 120 GLN A N 1
ATOM 719 C CA . GLN A 1 95 ? -45.665 25.103 46.947 1.00 30.43 120 GLN A CA 1
ATOM 720 C C . GLN A 1 95 ? -46.489 23.868 47.308 1.00 30.96 120 GLN A C 1
ATOM 721 O O . GLN A 1 95 ? -47.588 23.975 47.866 1.00 31.70 120 GLN A O 1
ATOM 727 N N . VAL A 1 96 ? -45.978 22.693 46.957 1.00 30.46 121 VAL A N 1
ATOM 728 C CA . VAL A 1 96 ? -46.693 21.459 47.240 1.00 30.67 121 VAL A CA 1
ATOM 729 C C . VAL A 1 96 ? -45.993 20.610 48.291 1.00 31.36 121 VAL A C 1
ATOM 730 O O . VAL A 1 96 ? -44.799 20.763 48.549 1.00 31.48 121 VAL A O 1
ATOM 734 N N . LYS A 1 97 ? -46.758 19.711 48.888 1.00 32.47 122 LYS A N 1
ATOM 735 C CA . LYS A 1 97 ? -46.261 18.822 49.923 1.00 33.56 122 LYS A CA 1
ATOM 736 C C . LYS A 1 97 ? -46.296 17.387 49.379 1.00 33.21 122 LYS A C 1
ATOM 737 O O . LYS A 1 97 ? -45.725 16.472 49.969 1.00 33.06 122 LYS A O 1
ATOM 743 N N . SER A 1 98 ? -46.965 17.202 48.244 1.00 32.14 123 SER A N 1
ATOM 744 C CA . SER A 1 98 ? -47.067 15.888 47.622 1.00 31.85 123 SER A CA 1
ATOM 745 C C . SER A 1 98 ? -47.101 16.018 46.103 1.00 31.47 123 SER A C 1
ATOM 746 O O . SER A 1 98 ? -47.485 17.052 45.559 1.00 29.76 123 SER A O 1
ATOM 749 N N . VAL A 1 99 ? -46.701 14.950 45.427 1.00 31.66 124 VAL A N 1
ATOM 750 C CA . VAL A 1 99 ? -46.660 14.924 43.975 1.00 30.49 124 VAL A CA 1
ATOM 751 C C . VAL A 1 99 ? -48.052 14.761 43.370 1.00 31.37 124 VAL A C 1
ATOM 752 O O . VAL A 1 99 ? -48.377 15.372 42.352 1.00 29.60 124 VAL A O 1
ATOM 756 N N . ALA A 1 100 ? -48.876 13.927 43.985 1.00 33.04 125 ALA A N 1
ATOM 757 C CA . ALA A 1 100 ? -50.226 13.743 43.475 1.00 35.37 125 ALA A CA 1
ATOM 758 C C . ALA A 1 100 ? -50.931 15.062 43.751 1.00 36.12 125 ALA A C 1
ATOM 759 O O . ALA A 1 100 ? -50.791 15.620 44.843 1.00 39.23 125 ALA A O 1
ATOM 761 N N . ALA A 1 101 ? -51.672 15.562 42.770 1.00 34.46 126 ALA A N 1
ATOM 762 C CA . ALA A 1 101 ? -52.381 16.831 42.910 1.00 35.24 126 ALA A CA 1
ATOM 763 C C . ALA A 1 101 ? -51.446 17.986 42.588 1.00 34.96 126 ALA A C 1
ATOM 764 O O . ALA A 1 101 ? -51.593 19.103 43.080 1.00 35.14 126 ALA A O 1
ATOM 766 N N . LEU A 1 102 ? -50.461 17.684 41.760 1.00 34.74 127 LEU A N 1
ATOM 767 C CA . LEU A 1 102 ? -49.517 18.675 41.294 1.00 31.76 127 LEU A CA 1
ATOM 768 C C . LEU A 1 102 ? -50.295 19.173 40.081 1.00 30.66 127 LEU A C 1
ATOM 769 O O . LEU A 1 102 ? -50.787 18.375 39.279 1.00 29.68 127 LEU A O 1
ATOM 774 N N . ALA A 1 103 ? -50.454 20.480 39.965 1.00 29.25 128 ALA A N 1
ATOM 775 C CA . ALA A 1 103 ? -51.195 21.016 38.842 1.00 28.83 128 ALA A CA 1
ATOM 776 C C . ALA A 1 103 ? -50.579 20.590 37.514 1.00 27.93 128 ALA A C 1
ATOM 777 O O . ALA A 1 103 ? -49.379 20.330 37.416 1.00 26.29 128 ALA A O 1
ATOM 779 N N . ASP A 1 104 ? -51.425 20.511 36.496 1.00 27.02 129 ASP A N 1
ATOM 780 C CA . ASP A 1 104 ? -50.986 20.148 35.166 1.00 26.75 129 ASP A CA 1
ATOM 781 C C . ASP A 1 104 ? -50.167 21.275 34.560 1.00 25.60 129 ASP A C 1
ATOM 782 O O . ASP A 1 104 ? -50.419 22.451 34.824 1.00 24.80 129 ASP A O 1
ATOM 787 N N . GLY A 1 105 ? -49.178 20.906 33.754 1.00 24.07 130 GLY A N 1
ATOM 788 C CA . GLY A 1 105 ? -48.347 21.896 33.104 1.00 21.40 130 GLY A CA 1
ATOM 789 C C . GLY A 1 105 ? -47.346 22.588 34.001 1.00 22.54 130 GLY A C 1
ATOM 790 O O . GLY A 1 105 ? -46.836 23.646 33.641 1.00 23.91 130 GLY A O 1
ATOM 791 N N . VAL A 1 106 ? -47.046 22.020 35.165 1.00 22.15 131 VAL A N 1
ATOM 792 C CA . VAL A 1 106 ? -46.077 22.667 36.048 1.00 20.88 131 VAL A CA 1
ATOM 793 C C . VAL A 1 106 ? -44.658 22.491 35.532 1.00 21.31 131 VAL A C 1
ATOM 794 O O . VAL A 1 106 ? -44.374 21.637 34.682 1.00 20.47 131 VAL A O 1
ATOM 798 N N . ARG A 1 107 ? -43.772 23.317 36.075 1.00 22.59 132 ARG A N 1
ATOM 799 C CA . ARG A 1 107 ? -42.359 23.313 35.734 1.00 20.67 132 ARG A CA 1
ATOM 800 C C . ARG A 1 107 ? -41.627 22.581 36.857 1.00 18.41 132 ARG A C 1
ATOM 801 O O . ARG A 1 107 ? -41.872 22.835 38.030 1.00 17.99 132 ARG A O 1
ATOM 809 N N . ILE A 1 108 ? -40.752 21.654 36.491 1.00 17.85 133 ILE A N 1
ATOM 810 C CA . ILE A 1 108 ? -39.962 20.913 37.470 1.00 17.34 133 ILE A CA 1
ATOM 811 C C . ILE A 1 108 ? -38.491 21.118 37.130 1.00 18.06 133 ILE A C 1
ATOM 812 O O . ILE A 1 108 ? -38.039 20.762 36.039 1.00 18.62 133 ILE A O 1
ATOM 817 N N . ALA A 1 109 ? -37.749 21.701 38.063 1.00 17.25 134 ALA A N 1
ATOM 818 C CA . ALA A 1 109 ? -36.329 21.957 37.846 1.00 17.61 134 ALA A CA 1
ATOM 819 C C . ALA A 1 109 ? -35.453 20.770 38.269 1.00 17.99 134 ALA A C 1
ATOM 820 O O . ALA A 1 109 ? -35.710 20.130 39.291 1.00 19.04 134 ALA A O 1
ATOM 822 N N . VAL A 1 110 ? -34.424 20.489 37.467 1.00 16.67 135 VAL A N 1
ATOM 823 C CA . VAL A 1 110 ? -33.480 19.392 37.718 1.00 15.93 135 VAL A CA 1
ATOM 824 C C . VAL A 1 110 ? -32.068 19.817 37.289 1.00 15.65 135 VAL A C 1
ATOM 825 O O . VAL A 1 110 ? -31.897 20.779 36.543 1.00 14.18 135 VAL A O 1
ATOM 829 N N . PRO A 1 111 ? -31.034 19.118 37.782 1.00 16.32 136 PRO A N 1
ATOM 830 C CA . PRO A 1 111 ? -29.667 19.478 37.391 1.00 16.11 136 PRO A CA 1
ATOM 831 C C . PRO A 1 111 ? -29.444 19.155 35.914 1.00 16.75 136 PRO A C 1
ATOM 832 O O . PRO A 1 111 ? -30.147 18.318 35.350 1.00 15.79 136 PRO A O 1
ATOM 836 N N . ASN A 1 112 ? -28.477 19.821 35.286 1.00 17.46 137 ASN A N 1
ATOM 837 C CA . ASN A 1 112 ? -28.237 19.608 33.865 1.00 18.42 137 ASN A CA 1
ATOM 838 C C . ASN A 1 112 ? -27.044 18.756 33.450 1.00 18.49 137 ASN A C 1
ATOM 839 O O . ASN A 1 112 ? -26.928 18.403 32.277 1.00 19.29 137 ASN A O 1
ATOM 844 N N . ASP A 1 113 ? -26.144 18.433 34.371 1.00 16.61 138 ASP A N 1
ATOM 845 C CA . ASP A 1 113 ? -25.038 17.581 33.973 1.00 15.34 138 ASP A CA 1
ATOM 846 C C . ASP A 1 113 ? -25.717 16.234 33.696 1.00 14.53 138 ASP A C 1
ATOM 847 O O . ASP A 1 113 ? -26.673 15.863 34.371 1.00 12.19 138 ASP A O 1
ATOM 852 N N . PRO A 1 114 ? -25.235 15.494 32.690 1.00 14.78 139 PRO A N 1
ATOM 853 C CA . PRO A 1 114 ? -25.792 14.197 32.289 1.00 13.85 139 PRO A CA 1
ATOM 854 C C . PRO A 1 114 ? -26.090 13.104 33.310 1.00 14.12 139 PRO A C 1
ATOM 855 O O . PRO A 1 114 ? -27.155 12.508 33.254 1.00 14.72 139 PRO A O 1
ATOM 859 N N . THR A 1 115 ? -25.193 12.826 34.246 1.00 14.76 140 THR A N 1
ATOM 860 C CA . THR A 1 115 ? -25.492 11.765 35.203 1.00 14.29 140 THR A CA 1
ATOM 861 C C . THR A 1 115 ? -26.506 12.172 36.252 1.00 15.11 140 THR A C 1
ATOM 862 O O . THR A 1 115 ? -27.268 11.335 36.730 1.00 18.06 140 THR A O 1
ATOM 866 N N . ASN A 1 116 ? -26.533 13.443 36.627 1.00 14.98 141 ASN A N 1
ATOM 867 C CA . ASN A 1 116 ? -27.512 13.861 37.619 1.00 16.37 141 ASN A CA 1
ATOM 868 C C . ASN A 1 116 ? -28.849 14.186 36.955 1.00 17.77 141 ASN A C 1
ATOM 869 O O . ASN A 1 116 ? -29.891 14.182 37.606 1.00 19.14 141 ASN A O 1
ATOM 874 N N . LEU A 1 117 ? -28.820 14.438 35.649 1.00 18.36 142 LEU A N 1
ATOM 875 C CA . LEU A 1 117 ? -30.048 14.707 34.902 1.00 18.00 142 LEU A CA 1
ATOM 876 C C . LEU A 1 117 ? -30.765 13.367 34.826 1.00 17.91 142 LEU A C 1
ATOM 877 O O . LEU A 1 117 ? -31.951 13.263 35.131 1.00 17.69 142 LEU A O 1
ATOM 882 N N . GLY A 1 118 ? -30.014 12.343 34.421 1.00 18.38 143 GLY A N 1
ATOM 883 C CA . GLY A 1 118 ? -30.561 11.005 34.294 1.00 18.98 143 GLY A CA 1
ATOM 884 C C . GLY A 1 118 ? -31.087 10.490 35.611 1.00 19.33 143 GLY A C 1
ATOM 885 O O . GLY A 1 118 ? -32.127 9.836 35.669 1.00 20.83 143 GLY A O 1
ATOM 886 N N . ARG A 1 119 ? -30.352 10.786 36.672 1.00 17.73 144 ARG A N 1
ATOM 887 C CA . ARG A 1 119 ? -30.731 10.380 38.011 1.00 17.26 144 ARG A CA 1
ATOM 888 C C . ARG A 1 119 ? -32.083 11.004 38.382 1.00 18.92 144 ARG A C 1
ATOM 889 O O . ARG A 1 119 ? -32.968 10.331 38.932 1.00 18.36 144 ARG A O 1
ATOM 897 N N . SER A 1 120 ? -32.237 12.294 38.071 1.00 19.18 145 SER A N 1
ATOM 898 C CA . SER A 1 120 ? -33.470 13.015 38.376 1.00 17.24 145 SER A CA 1
ATOM 899 C C . SER A 1 120 ? -34.662 12.460 37.613 1.00 16.73 145 SER A C 1
ATOM 900 O O . SER A 1 120 ? -35.732 12.263 38.188 1.00 17.58 145 SER A O 1
ATOM 903 N N . LEU A 1 121 ? -34.482 12.211 36.320 1.00 15.95 146 LEU A N 1
ATOM 904 C CA . LEU A 1 121 ? -35.563 11.686 35.505 1.00 15.18 146 LEU A CA 1
ATOM 905 C C . LEU A 1 121 ? -35.986 10.315 36.019 1.00 16.43 146 LEU A C 1
ATOM 906 O O . LEU A 1 121 ? -37.173 10.016 36.084 1.00 16.41 146 LEU A O 1
ATOM 911 N N . LEU A 1 122 ? -35.017 9.483 36.391 1.00 16.44 147 LEU A N 1
ATOM 912 C CA . LEU A 1 122 ? -35.327 8.169 36.941 1.00 16.52 147 LEU A CA 1
ATOM 913 C C . LEU A 1 122 ? -36.159 8.348 38.219 1.00 16.76 147 LEU A C 1
ATOM 914 O O . LEU A 1 122 ? -37.134 7.638 38.446 1.00 17.89 147 LEU A O 1
ATOM 919 N N . LEU A 1 123 ? -35.771 9.310 39.048 1.00 16.47 148 LEU A N 1
ATOM 920 C CA . LEU A 1 123 ? -36.484 9.580 40.291 1.00 15.25 148 LEU A CA 1
ATOM 921 C C . LEU A 1 123 ? -37.914 10.045 40.024 1.00 16.25 148 LEU A C 1
ATOM 922 O O . LEU A 1 123 ? -38.849 9.634 40.711 1.00 16.96 148 LEU A O 1
ATOM 927 N N . LEU A 1 124 ? -38.082 10.907 39.027 1.00 16.82 149 LEU A N 1
ATOM 928 C CA . LEU A 1 124 ? -39.406 11.403 38.676 1.00 18.09 149 LEU A CA 1
ATOM 929 C C . LEU A 1 124 ? -40.295 10.236 38.258 1.00 19.98 149 LEU A C 1
ATOM 930 O O . LEU A 1 124 ? -41.464 10.160 38.635 1.00 19.40 149 LEU A O 1
ATOM 935 N N . GLU A 1 125 ? -39.727 9.327 37.475 1.00 21.99 150 GLU A N 1
ATOM 936 C CA . GLU A 1 125 ? -40.453 8.156 37.006 1.00 22.67 150 GLU A CA 1
ATOM 937 C C . GLU A 1 125 ? -40.956 7.350 38.198 1.00 23.81 150 GLU A C 1
ATOM 938 O O . GLU A 1 125 ? -42.082 6.860 38.190 1.00 23.74 150 GLU A O 1
ATOM 944 N N . GLN A 1 126 ? -40.125 7.227 39.229 1.00 24.42 151 GLN A N 1
ATOM 945 C CA . GLN A 1 126 ? -40.516 6.487 40.424 1.00 25.35 151 GLN A CA 1
ATOM 946 C C . GLN A 1 126 ? -41.687 7.149 41.125 1.00 24.78 151 GLN A C 1
ATOM 947 O O . GLN A 1 126 ? -42.383 6.521 41.914 1.00 25.12 151 GLN A O 1
ATOM 953 N N . GLN A 1 127 ? -41.892 8.426 40.844 1.00 23.52 152 GLN A N 1
ATOM 954 C CA . GLN A 1 127 ? -42.984 9.166 41.450 1.00 24.12 152 GLN A CA 1
ATOM 955 C C . GLN A 1 127 ? -44.223 9.065 40.571 1.00 24.46 152 GLN A C 1
ATOM 956 O O . GLN A 1 127 ? -45.302 9.522 40.939 1.00 26.35 152 GLN A O 1
ATOM 962 N N . GLY A 1 128 ? -44.058 8.461 39.402 1.00 24.42 153 GLY A N 1
ATOM 963 C CA . GLY A 1 128 ? -45.169 8.316 38.487 1.00 23.88 153 GLY A CA 1
ATOM 964 C C . GLY A 1 128 ? -45.475 9.597 37.736 1.00 24.70 153 GLY A C 1
ATOM 965 O O . GLY A 1 128 ? -46.532 9.710 37.116 1.00 26.66 153 GLY A O 1
ATOM 966 N N . LEU A 1 129 ? -44.565 10.564 37.787 1.00 23.99 154 LEU A N 1
ATOM 967 C CA . LEU A 1 129 ? -44.778 11.831 37.097 1.00 24.12 154 LEU A CA 1
ATOM 968 C C . LEU A 1 129 ? -44.512 11.683 35.611 1.00 23.97 154 LEU A C 1
ATOM 969 O O . LEU A 1 129 ? -45.080 12.400 34.793 1.00 24.07 154 LEU A O 1
ATOM 974 N N . ILE A 1 130 ? -43.634 10.751 35.266 1.00 24.07 155 ILE A N 1
ATOM 975 C CA . ILE A 1 130 ? -43.293 10.504 33.868 1.00 23.13 155 ILE A CA 1
ATOM 976 C C . ILE A 1 130 ? -42.862 9.060 33.699 1.00 23.19 155 ILE A C 1
ATOM 977 O O . ILE A 1 130 ? -42.618 8.355 34.676 1.00 23.30 155 ILE A O 1
ATOM 982 N N . LYS A 1 131 ? -42.774 8.619 32.455 1.00 23.94 156 LYS A N 1
ATOM 983 C CA . LYS A 1 131 ? -42.326 7.267 32.185 1.00 26.25 156 LYS A CA 1
ATOM 984 C C . LYS A 1 131 ? -41.195 7.370 31.165 1.00 26.44 156 LYS A C 1
ATOM 985 O O . LYS A 1 131 ? -41.257 8.198 30.252 1.00 27.03 156 LYS A O 1
ATOM 991 N N . LEU A 1 132 ? -40.153 6.557 31.339 1.00 25.34 157 LEU A N 1
ATOM 992 C CA . LEU A 1 132 ? -39.003 6.564 30.428 1.00 24.95 157 LEU A CA 1
ATOM 993 C C . LEU A 1 132 ? -38.973 5.284 29.604 1.00 25.97 157 LEU A C 1
ATOM 994 O O . LEU A 1 132 ? -39.534 4.270 30.013 1.00 26.95 157 LEU A O 1
ATOM 999 N N . ARG A 1 133 ? -38.319 5.322 28.449 1.00 26.72 158 ARG A N 1
ATOM 1000 C CA . ARG A 1 133 ? -38.241 4.138 27.610 1.00 28.92 158 ARG A CA 1
ATOM 1001 C C . ARG A 1 133 ? -37.636 2.976 28.385 1.00 30.13 158 ARG A C 1
ATOM 1002 O O . ARG A 1 133 ? -36.857 3.167 29.303 1.00 30.30 158 ARG A O 1
ATOM 1010 N N . PRO A 1 134 ? -37.990 1.745 28.012 1.00 33.50 159 PRO A N 1
ATOM 1011 C CA . PRO A 1 134 ? -37.481 0.552 28.691 1.00 36.22 159 PRO A CA 1
ATOM 1012 C C . PRO A 1 134 ? -35.961 0.415 28.848 1.00 39.17 159 PRO A C 1
ATOM 1013 O O . PRO A 1 134 ? -35.473 0.198 29.960 1.00 40.84 159 PRO A O 1
ATOM 1017 N N . GLU A 1 135 ? -35.222 0.540 27.744 1.00 41.45 160 GLU A N 1
ATOM 1018 C CA . GLU A 1 135 ? -33.760 0.383 27.760 1.00 44.91 160 GLU A CA 1
ATOM 1019 C C . GLU A 1 135 ? -32.927 1.572 28.247 1.00 45.04 160 GLU A C 1
ATOM 1020 O O . GLU A 1 135 ? -31.698 1.505 28.216 1.00 46.06 160 GLU A O 1
ATOM 1026 N N . VAL A 1 136 ? -33.569 2.652 28.687 1.00 44.26 161 VAL A N 1
ATOM 1027 C CA . VAL A 1 136 ? -32.822 3.820 29.147 1.00 41.90 161 VAL A CA 1
ATOM 1028 C C . VAL A 1 136 ? -31.943 3.451 30.328 1.00 40.07 161 VAL A C 1
ATOM 1029 O O . VAL A 1 136 ? -32.331 2.631 31.161 1.00 42.01 161 VAL A O 1
ATOM 1033 N N . GLY A 1 137 ? -30.765 4.057 30.407 1.00 36.66 162 GLY A N 1
ATOM 1034 C CA . GLY A 1 137 ? -29.860 3.749 31.501 1.00 33.34 162 GLY A CA 1
ATOM 1035 C C . GLY A 1 137 ? -29.773 4.812 32.583 1.00 30.70 162 GLY A C 1
ATOM 1036 O O . GLY A 1 137 ? -30.782 5.305 33.073 1.00 30.77 162 GLY A O 1
ATOM 1037 N N . LEU A 1 138 ? -28.555 5.161 32.967 1.00 28.00 163 LEU A N 1
ATOM 1038 C CA . LEU A 1 138 ? -28.360 6.169 33.988 1.00 26.20 163 LEU A CA 1
ATOM 1039 C C . LEU A 1 138 ? -28.220 7.548 33.355 1.00 25.93 163 LEU A C 1
ATOM 1040 O O . LEU A 1 138 ? -28.152 8.552 34.060 1.00 26.32 163 LEU A O 1
ATOM 1045 N N . LEU A 1 139 ? -28.211 7.595 32.025 1.00 23.79 164 LEU A N 1
ATOM 1046 C CA . LEU A 1 139 ? -28.056 8.858 31.315 1.00 21.66 164 LEU A CA 1
ATOM 1047 C C . LEU A 1 139 ? -29.297 9.324 30.571 1.00 19.41 164 LEU A C 1
ATOM 1048 O O . LEU A 1 139 ? -29.197 9.968 29.537 1.00 18.95 164 LEU A O 1
ATOM 1053 N N . ALA A 1 140 ? -30.471 9.006 31.095 1.00 19.87 165 ALA A N 1
ATOM 1054 C CA . ALA A 1 140 ? -31.711 9.424 30.453 1.00 19.61 165 ALA A CA 1
ATOM 1055 C C . ALA A 1 140 ? -31.745 10.931 30.202 1.00 19.87 165 ALA A C 1
ATOM 1056 O O . ALA A 1 140 ? -31.092 11.703 30.906 1.00 19.62 165 ALA A O 1
ATOM 1058 N N . THR A 1 141 ? -32.488 11.337 29.176 1.00 19.55 166 THR A N 1
ATOM 1059 C CA . THR A 1 141 ? -32.669 12.753 28.864 1.00 19.48 166 THR A CA 1
ATOM 1060 C C . THR A 1 141 ? -34.126 12.903 28.478 1.00 20.19 166 THR A C 1
ATOM 1061 O O . THR A 1 141 ? -34.863 11.912 28.405 1.00 19.56 166 THR A O 1
ATOM 1065 N N . VAL A 1 142 ? -34.548 14.138 28.233 1.00 21.11 167 VAL A N 1
ATOM 1066 C CA . VAL A 1 142 ? -35.932 14.403 27.854 1.00 21.57 167 VAL A CA 1
ATOM 1067 C C . VAL A 1 142 ? -36.339 13.655 26.573 1.00 19.84 167 VAL A C 1
ATOM 1068 O O . VAL A 1 142 ? -37.517 13.421 26.324 1.00 17.95 167 VAL A O 1
ATOM 1072 N N . ARG A 1 143 ? -35.363 13.266 25.766 1.00 19.44 168 ARG A N 1
ATOM 1073 C CA . ARG A 1 143 ? -35.676 12.534 24.551 1.00 20.26 168 ARG A CA 1
ATOM 1074 C C . ARG A 1 143 ? -36.116 11.130 24.905 1.00 19.01 168 ARG A C 1
ATOM 1075 O O . ARG A 1 143 ? -36.696 10.442 24.074 1.00 20.17 168 ARG A O 1
ATOM 1083 N N . ASP A 1 144 ? -35.862 10.709 26.142 1.00 17.67 169 ASP A N 1
ATOM 1084 C CA . ASP A 1 144 ? -36.249 9.361 26.564 1.00 16.93 169 ASP A CA 1
ATOM 1085 C C . ASP A 1 144 ? -37.629 9.249 27.205 1.00 16.21 169 ASP A C 1
ATOM 1086 O O . ASP A 1 144 ? -38.069 8.144 27.546 1.00 17.23 169 ASP A O 1
ATOM 1091 N N . ILE A 1 145 ? -38.318 10.376 27.358 1.00 13.44 170 ILE A N 1
ATOM 1092 C CA . ILE A 1 145 ? -39.641 10.360 27.970 1.00 14.23 170 ILE A CA 1
ATOM 1093 C C . ILE A 1 145 ? -40.701 9.762 27.039 1.00 15.59 170 ILE A C 1
ATOM 1094 O O . ILE A 1 145 ? -40.855 10.192 25.901 1.00 16.93 170 ILE A O 1
ATOM 1099 N N . VAL A 1 146 ? -41.437 8.770 27.516 1.00 15.97 171 VAL A N 1
ATOM 1100 C CA . VAL A 1 146 ? -42.458 8.159 26.667 1.00 18.51 171 VAL A CA 1
ATOM 1101 C C . VAL A 1 146 ? -43.863 8.389 27.191 1.00 18.99 171 VAL A C 1
ATOM 1102 O O . VAL A 1 146 ? -44.831 7.929 26.597 1.00 19.35 171 VAL A O 1
ATOM 1106 N N . GLU A 1 147 ? -43.966 9.091 28.312 1.00 21.01 172 GLU A N 1
ATOM 1107 C CA . GLU A 1 147 ? -45.260 9.382 28.904 1.00 22.43 172 GLU A CA 1
ATOM 1108 C C . GLU A 1 147 ? -45.103 10.546 29.868 1.00 22.42 172 GLU A C 1
ATOM 1109 O O . GLU A 1 147 ? -44.186 10.567 30.693 1.00 22.50 172 GLU A O 1
ATOM 1115 N N . ASN A 1 148 ? -46.002 11.519 29.742 1.00 22.22 173 ASN A N 1
ATOM 1116 C CA . ASN A 1 148 ? -45.981 12.735 30.548 1.00 20.94 173 ASN A CA 1
ATOM 1117 C C . ASN A 1 148 ? -47.425 13.178 30.782 1.00 22.18 173 ASN A C 1
ATOM 1118 O O . ASN A 1 148 ? -47.881 14.177 30.228 1.00 22.18 173 ASN A O 1
ATOM 1123 N N . PRO A 1 149 ? -48.159 12.435 31.621 1.00 22.97 174 PRO A N 1
ATOM 1124 C CA . PRO A 1 149 ? -49.563 12.687 31.972 1.00 23.23 174 PRO A CA 1
ATOM 1125 C C . PRO A 1 149 ? -49.941 14.098 32.452 1.00 22.49 174 PRO A C 1
ATOM 1126 O O . PRO A 1 149 ? -50.965 14.631 32.037 1.00 21.69 174 PRO A O 1
ATOM 1130 N N . LYS A 1 150 ? -49.130 14.702 33.314 1.00 22.79 175 LYS A N 1
ATOM 1131 C CA . LYS A 1 150 ? -49.431 16.045 33.821 1.00 22.19 175 LYS A CA 1
ATOM 1132 C C . LYS A 1 150 ? -48.884 17.177 32.951 1.00 21.38 175 LYS A C 1
ATOM 1133 O O . LYS A 1 150 ? -48.938 18.347 33.329 1.00 19.65 175 LYS A O 1
ATOM 1139 N N . ASN A 1 151 ? -48.373 16.821 31.778 1.00 21.78 176 ASN A N 1
ATOM 1140 C CA . ASN A 1 151 ? -47.815 17.796 30.848 1.00 21.45 176 ASN A CA 1
ATOM 1141 C C . ASN A 1 151 ? -46.739 18.645 31.518 1.00 21.11 176 ASN A C 1
ATOM 1142 O O . ASN A 1 151 ? -46.735 19.870 31.410 1.00 22.12 176 ASN A O 1
ATOM 1147 N N . ILE A 1 152 ? -45.819 17.987 32.206 1.00 20.60 177 ILE A N 1
ATOM 1148 C CA . ILE A 1 152 ? -44.752 18.689 32.894 1.00 21.96 177 ILE A CA 1
ATOM 1149 C C . ILE A 1 152 ? -43.678 19.210 31.935 1.00 21.42 177 ILE A C 1
ATOM 1150 O O . ILE A 1 152 ? -43.475 18.671 30.845 1.00 19.85 177 ILE A O 1
ATOM 1155 N N . THR A 1 153 ? -43.008 20.280 32.341 1.00 20.92 178 THR A N 1
ATOM 1156 C CA . THR A 1 153 ? -41.919 20.824 31.550 1.00 20.68 178 THR A CA 1
ATOM 1157 C C . THR A 1 153 ? -40.683 20.706 32.421 1.00 19.21 178 THR A C 1
ATOM 1158 O O . THR A 1 153 ? -40.618 21.285 33.497 1.00 18.58 178 THR A O 1
ATOM 1162 N N . ILE A 1 154 ? -39.717 19.927 31.959 1.00 19.27 179 ILE A N 1
ATOM 1163 C CA . ILE A 1 154 ? -38.481 19.727 32.698 1.00 18.64 179 ILE A CA 1
ATOM 1164 C C . ILE A 1 154 ? -37.519 20.870 32.436 1.00 19.17 179 ILE A C 1
ATOM 1165 O O . ILE A 1 154 ? -37.091 21.078 31.299 1.00 18.40 179 ILE A O 1
ATOM 1170 N N . MET A 1 155 ? -37.188 21.611 33.488 1.00 21.24 180 MET A N 1
ATOM 1171 C CA . MET A 1 155 ? -36.246 22.718 33.380 1.00 22.99 180 MET A CA 1
ATOM 1172 C C . MET A 1 155 ? -34.888 22.228 33.870 1.00 23.44 180 MET A C 1
ATOM 1173 O O . MET A 1 155 ? -34.727 21.862 35.032 1.00 25.08 180 MET A O 1
ATOM 1178 N N . GLU A 1 156 ? -33.914 22.194 32.972 1.00 23.56 181 GLU A N 1
ATOM 1179 C CA . GLU A 1 156 ? -32.573 21.747 33.322 1.00 22.39 181 GLU A CA 1
ATOM 1180 C C . GLU A 1 156 ? -31.730 22.966 33.669 1.00 23.18 181 GLU A C 1
ATOM 1181 O O . GLU A 1 156 ? -31.601 23.892 32.868 1.00 23.84 181 GLU A O 1
ATOM 1187 N N . LEU A 1 157 ? -31.163 22.964 34.872 1.00 23.13 182 LEU A N 1
ATOM 1188 C CA . LEU A 1 157 ? -30.344 24.078 35.354 1.00 20.93 182 LEU A CA 1
ATOM 1189 C C . LEU A 1 157 ? -29.036 23.579 35.966 1.00 20.81 182 LEU A C 1
ATOM 1190 O O . LEU A 1 157 ? -28.899 22.405 36.302 1.00 19.19 182 LEU A O 1
ATOM 1195 N N . ASP A 1 158 ? -28.080 24.487 36.122 1.00 22.07 183 ASP A N 1
ATOM 1196 C CA . ASP A 1 158 ? -26.810 24.144 36.734 1.00 24.09 183 ASP A CA 1
ATOM 1197 C C . ASP A 1 158 ? -27.094 23.809 38.192 1.00 22.47 183 ASP A C 1
ATOM 1198 O O . ASP A 1 158 ? -27.807 24.543 38.876 1.00 20.56 183 ASP A O 1
ATOM 1203 N N . ALA A 1 159 ? -26.529 22.701 38.659 1.00 20.73 184 ALA A N 1
ATOM 1204 C CA . ALA A 1 159 ? -26.731 22.243 40.031 1.00 19.60 184 ALA A CA 1
ATOM 1205 C C . ALA A 1 159 ? -26.695 23.343 41.097 1.00 18.86 184 ALA A C 1
ATOM 1206 O O . ALA A 1 159 ? -27.529 23.358 41.998 1.00 18.79 184 ALA A O 1
ATOM 1208 N N . ALA A 1 160 ? -25.749 24.269 41.004 1.00 19.39 185 ALA A N 1
ATOM 1209 C CA . ALA A 1 160 ? -25.677 25.331 42.006 1.00 20.16 185 ALA A CA 1
ATOM 1210 C C . ALA A 1 160 ? -26.845 26.334 41.929 1.00 20.31 185 ALA A C 1
ATOM 1211 O O . ALA A 1 160 ? -27.063 27.107 42.856 1.00 18.86 185 ALA A O 1
ATOM 1213 N N . GLN A 1 161 ? -27.604 26.314 40.839 1.00 20.58 186 GLN A N 1
ATOM 1214 C CA . GLN A 1 161 ? -28.727 27.232 40.715 1.00 21.22 186 GLN A CA 1
ATOM 1215 C C . GLN A 1 161 ? -30.067 26.623 41.117 1.00 20.72 186 GLN A C 1
ATOM 1216 O O . GLN A 1 161 ? -31.076 27.320 41.135 1.00 19.64 186 GLN A O 1
ATOM 1222 N N . LEU A 1 162 ? -30.084 25.335 41.452 1.00 20.33 187 LEU A N 1
ATOM 1223 C CA . LEU A 1 162 ? -31.336 24.688 41.857 1.00 21.09 187 LEU A CA 1
ATOM 1224 C C . LEU A 1 162 ? -31.990 25.252 43.127 1.00 20.67 187 LEU A C 1
ATOM 1225 O O . LEU A 1 162 ? -33.215 25.311 43.215 1.00 20.88 187 LEU A O 1
ATOM 1230 N N . PRO A 1 163 ? -31.190 25.661 44.131 1.00 19.89 188 PRO A N 1
ATOM 1231 C CA . PRO A 1 163 ? -31.815 26.198 45.345 1.00 20.58 188 PRO A CA 1
ATOM 1232 C C . PRO A 1 163 ? -32.743 27.363 45.023 1.00 21.33 188 PRO A C 1
ATOM 1233 O O . PRO A 1 163 ? -33.927 27.336 45.351 1.00 20.78 188 PRO A O 1
ATOM 1237 N N . ARG A 1 164 ? -32.190 28.374 44.364 1.00 22.76 189 ARG A N 1
ATOM 1238 C CA . ARG A 1 164 ? -32.940 29.556 43.975 1.00 24.57 189 ARG A CA 1
ATOM 1239 C C . ARG A 1 164 ? -34.086 29.218 43.015 1.00 24.42 189 ARG A C 1
ATOM 1240 O O . ARG A 1 164 ? -35.015 30.012 42.841 1.00 26.85 189 ARG A O 1
ATOM 1248 N N . SER A 1 165 ? -34.043 28.039 42.405 1.00 22.56 190 SER A N 1
ATOM 1249 C CA . SER A 1 165 ? -35.094 27.663 41.468 1.00 21.92 190 SER A CA 1
ATOM 1250 C C . SER A 1 165 ? -36.429 27.452 42.166 1.00 22.05 190 SER A C 1
ATOM 1251 O O . SER A 1 165 ? -37.479 27.613 41.555 1.00 21.70 190 SER A O 1
ATOM 1254 N N . LEU A 1 166 ? -36.389 27.096 43.447 1.00 22.71 191 LEU A N 1
ATOM 1255 C CA . LEU A 1 166 ? -37.608 26.858 44.210 1.00 23.23 191 LEU A CA 1
ATOM 1256 C C . LEU A 1 166 ? -38.584 28.028 44.150 1.00 26.31 191 LEU A C 1
ATOM 1257 O O . LEU A 1 166 ? -39.781 27.854 44.397 1.00 28.41 191 LEU A O 1
ATOM 1262 N N . ASP A 1 167 ? -38.085 29.213 43.812 1.00 28.80 192 ASP A N 1
ATOM 1263 C CA . ASP A 1 167 ? -38.931 30.402 43.739 1.00 30.50 192 ASP A CA 1
ATOM 1264 C C . ASP A 1 167 ? -39.541 30.629 42.363 1.00 30.16 192 ASP A C 1
ATOM 1265 O O . ASP A 1 167 ? -40.331 31.547 42.181 1.00 30.35 192 ASP A O 1
ATOM 1270 N N . ASP A 1 168 ? -39.190 29.786 41.399 1.00 30.06 193 ASP A N 1
ATOM 1271 C CA . ASP A 1 168 ? -39.682 29.951 40.038 1.00 29.88 193 ASP A CA 1
ATOM 1272 C C . ASP A 1 168 ? -40.414 28.756 39.459 1.00 29.14 193 ASP A C 1
ATOM 1273 O O . ASP A 1 168 ? -41.118 28.889 38.459 1.00 30.16 193 ASP A O 1
ATOM 1278 N N . VAL A 1 169 ? -40.248 27.589 40.069 1.00 26.65 194 VAL A N 1
ATOM 1279 C CA . VAL A 1 169 ? -40.911 26.396 39.570 1.00 24.86 194 VAL A CA 1
ATOM 1280 C C . VAL A 1 169 ? -41.761 25.751 40.640 1.00 23.83 194 VAL A C 1
ATOM 1281 O O . VAL A 1 169 ? -41.713 26.147 41.802 1.00 23.71 194 VAL A O 1
ATOM 1285 N N . ALA A 1 170 ? -42.537 24.750 40.246 1.00 22.00 195 ALA A N 1
ATOM 1286 C CA . ALA A 1 170 ? -43.406 24.062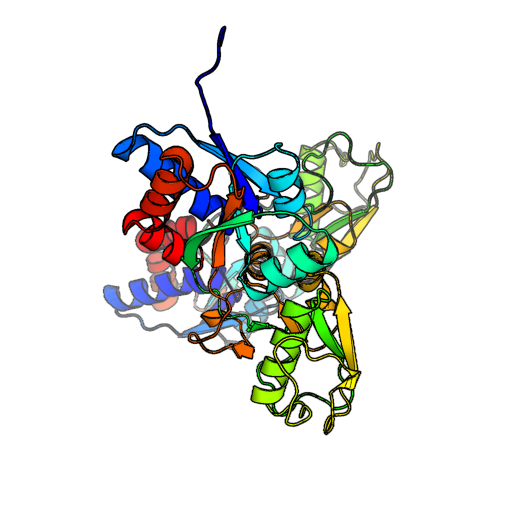 41.186 1.00 21.90 195 ALA A CA 1
ATOM 1287 C C . ALA A 1 170 ? -42.627 23.132 42.107 1.00 22.83 195 ALA A C 1
ATOM 1288 O O . ALA A 1 170 ? -43.006 22.921 43.265 1.00 22.70 195 ALA A O 1
ATOM 1290 N N . LEU A 1 171 ? -41.528 22.586 41.601 1.00 22.47 196 LEU A N 1
ATOM 1291 C CA . LEU A 1 171 ? -40.738 21.654 42.389 1.00 22.16 196 LEU A CA 1
ATOM 1292 C C . LEU A 1 171 ? -39.352 21.442 41.777 1.00 20.06 196 LEU A C 1
ATOM 1293 O O . LEU A 1 171 ? -39.198 21.431 40.559 1.00 20.24 196 LEU A O 1
ATOM 1298 N N . SER A 1 172 ? -38.348 21.274 42.629 1.00 19.13 197 SER A N 1
ATOM 1299 C CA . SER A 1 172 ? -36.978 21.085 42.167 1.00 17.75 197 SER A CA 1
ATOM 1300 C C . SER A 1 172 ? -36.252 19.950 42.860 1.00 16.80 197 SER A C 1
ATOM 1301 O O . SER A 1 172 ? -36.312 19.812 44.077 1.00 15.80 197 SER A O 1
ATOM 1304 N N . ILE A 1 173 ? -35.559 19.139 42.069 1.00 17.09 198 ILE A N 1
ATOM 1305 C CA . ILE A 1 173 ? -34.760 18.046 42.601 1.00 16.02 198 ILE A CA 1
ATOM 1306 C C . ILE A 1 173 ? -33.382 18.676 42.784 1.00 17.22 198 ILE A C 1
ATOM 1307 O O . ILE A 1 173 ? -32.738 19.076 41.815 1.00 18.81 198 ILE A O 1
ATOM 1312 N N . ILE A 1 174 ? -32.954 18.788 44.038 1.00 18.07 199 ILE A N 1
ATOM 1313 C CA . ILE A 1 174 ? -31.690 19.429 44.373 1.00 17.63 199 ILE A CA 1
ATOM 1314 C C . ILE A 1 174 ? -30.716 18.500 45.076 1.00 18.64 199 ILE A C 1
ATOM 1315 O O . ILE A 1 174 ? -31.114 17.758 45.971 1.00 20.62 199 ILE A O 1
ATOM 1320 N N . ASN A 1 175 ? -29.445 18.545 44.669 1.00 17.33 200 ASN A N 1
ATOM 1321 C CA . ASN A 1 175 ? -28.398 17.742 45.299 1.00 15.50 200 ASN A CA 1
ATOM 1322 C C . ASN A 1 175 ? -28.352 18.234 46.751 1.00 15.65 200 ASN A C 1
ATOM 1323 O O . ASN A 1 175 ? -28.476 19.437 47.000 1.00 15.98 200 ASN A O 1
ATOM 1328 N N . THR A 1 176 ? -28.176 17.326 47.706 1.00 14.95 201 THR A N 1
ATOM 1329 C CA . THR A 1 176 ? -28.126 17.729 49.113 1.00 15.72 201 THR A CA 1
ATOM 1330 C C . THR A 1 176 ? -26.977 18.714 49.346 1.00 15.51 201 THR A C 1
ATO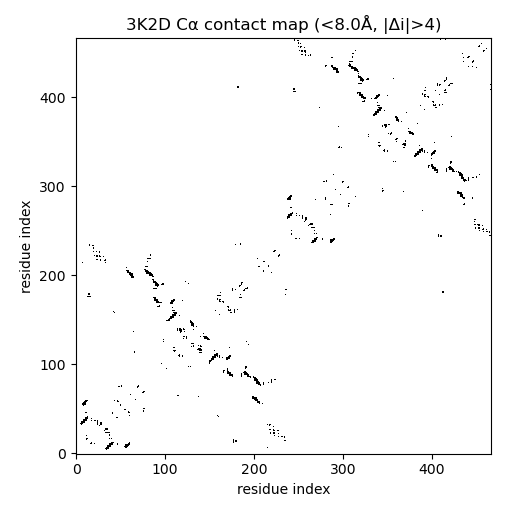M 1331 O O . THR A 1 176 ? -26.995 19.514 50.275 1.00 15.59 201 THR A O 1
ATOM 1335 N N . THR A 1 177 ? -25.980 18.646 48.478 1.00 16.48 202 THR A N 1
ATOM 1336 C CA . THR A 1 177 ? -24.819 19.521 48.539 1.00 15.89 202 THR A CA 1
ATOM 1337 C C . THR A 1 177 ? -25.243 20.974 48.598 1.00 16.61 202 THR A C 1
ATOM 1338 O O . THR A 1 177 ? -24.597 21.791 49.251 1.00 18.30 202 THR A O 1
ATOM 1342 N N . TYR A 1 178 ? -26.322 21.291 47.891 1.00 16.31 203 TYR A N 1
ATOM 1343 C CA . TYR A 1 178 ? -26.813 22.657 47.825 1.00 15.80 203 TYR A CA 1
ATOM 1344 C C . TYR A 1 178 ? -28.093 22.853 48.620 1.00 17.35 203 TYR A C 1
ATOM 1345 O O . TYR A 1 178 ? -28.314 23.916 49.195 1.00 18.80 203 TYR A O 1
ATOM 1354 N N . ALA A 1 179 ? -28.939 21.832 48.653 1.00 18.95 204 ALA A N 1
ATOM 1355 C CA . ALA A 1 179 ? -30.189 21.922 49.390 1.00 21.18 204 ALA A CA 1
ATOM 1356 C C . ALA A 1 179 ? -29.879 22.253 50.848 1.00 23.86 204 ALA A C 1
ATOM 1357 O O . ALA A 1 179 ? -30.640 22.962 51.517 1.00 26.12 204 ALA A O 1
ATOM 1359 N N . SER A 1 180 ? -28.747 21.755 51.335 1.00 23.83 205 SER A N 1
ATOM 1360 C CA . SER A 1 180 ? -28.359 22.004 52.714 1.00 23.72 205 SER A CA 1
ATOM 1361 C C . SER A 1 180 ? -27.988 23.461 52.943 1.00 23.70 205 SER A C 1
ATOM 1362 O O . SER A 1 180 ? -28.165 23.981 54.046 1.00 24.13 205 SER A O 1
ATOM 1365 N N . SER A 1 181 ? -27.479 24.122 51.908 1.00 22.31 206 SER A N 1
ATOM 1366 C CA . SER A 1 181 ? -27.082 25.517 52.044 1.00 22.01 206 SER A CA 1
ATOM 1367 C C . SER A 1 181 ? -28.291 26.428 52.279 1.00 22.60 206 SER A C 1
ATOM 1368 O O . SER A 1 181 ? -28.127 27.592 52.635 1.00 21.35 206 SER A O 1
ATOM 1371 N N . ILE A 1 182 ? -29.498 25.907 52.057 1.00 23.30 207 ILE A N 1
ATOM 1372 C CA . ILE A 1 182 ? -30.715 26.678 52.301 1.00 23.14 207 ILE A CA 1
ATOM 1373 C C . ILE A 1 182 ? -31.543 25.934 53.339 1.00 25.62 207 ILE A C 1
ATOM 1374 O O . ILE A 1 182 ? -32.772 25.953 53.325 1.00 27.51 207 ILE A O 1
ATOM 1379 N N . ASN A 1 183 ? -30.825 25.250 54.222 1.00 26.56 208 ASN A N 1
ATOM 1380 C CA . ASN A 1 183 ? -31.394 24.519 55.340 1.00 26.58 208 ASN A CA 1
ATOM 1381 C C . ASN A 1 183 ? -32.498 23.514 55.037 1.00 25.13 208 ASN A C 1
ATOM 1382 O O . ASN A 1 183 ? -33.465 23.412 55.782 1.00 23.30 208 ASN A O 1
ATOM 1387 N N . LEU A 1 184 ? -32.344 22.753 53.960 1.00 24.13 209 LEU A N 1
ATOM 1388 C CA . LEU A 1 184 ? -33.338 21.747 53.601 1.00 22.02 209 LEU A CA 1
ATOM 1389 C C . LEU A 1 184 ? -32.743 20.344 53.663 1.00 23.03 209 LEU A C 1
ATOM 1390 O O . LEU A 1 184 ? -31.597 20.133 53.263 1.00 23.43 209 LEU A O 1
ATOM 1395 N N . THR A 1 185 ? -33.520 19.383 54.151 1.00 22.24 210 THR A N 1
ATOM 1396 C CA . THR A 1 185 ? -33.050 18.003 54.228 1.00 23.29 210 THR A CA 1
ATOM 1397 C C . THR A 1 185 ? -34.069 17.087 53.575 1.00 24.70 210 THR A C 1
ATOM 1398 O O . THR A 1 185 ? -35.259 17.394 53.542 1.00 25.07 210 THR A O 1
ATOM 1402 N N . PRO A 1 186 ? -33.615 15.947 53.038 1.00 25.76 211 PRO A N 1
ATOM 1403 C CA . PRO A 1 186 ? -34.582 15.046 52.414 1.00 26.31 211 PRO A CA 1
ATOM 1404 C C . PRO A 1 186 ? -35.623 14.608 53.437 1.00 27.71 211 PRO A C 1
ATOM 1405 O O . PRO A 1 186 ? -36.817 14.733 53.210 1.00 26.81 211 PRO A O 1
ATOM 1409 N N . GLU A 1 187 ? -35.160 14.113 54.578 1.00 30.86 212 GLU A N 1
ATOM 1410 C CA . GLU A 1 187 ? -36.062 13.638 55.622 1.00 34.23 212 GLU A CA 1
ATOM 1411 C C . GLU A 1 187 ? -37.078 14.652 56.143 1.00 33.82 212 GLU A C 1
ATOM 1412 O O . GLU A 1 187 ? -38.218 14.297 56.434 1.00 33.81 212 GLU A O 1
ATOM 1418 N N . LYS A 1 188 ? -36.678 15.908 56.261 1.00 32.56 213 LYS A N 1
ATOM 1419 C CA . LYS A 1 188 ? -37.585 16.912 56.790 1.00 31.18 213 LYS A CA 1
ATOM 1420 C C . LYS A 1 188 ? -38.419 17.660 55.746 1.00 29.11 213 LYS A C 1
ATOM 1421 O O . LYS A 1 188 ? -39.625 17.836 55.922 1.00 26.12 213 LYS A O 1
ATOM 1427 N N . ASP A 1 189 ? -37.783 18.065 54.648 1.00 26.31 214 ASP A N 1
ATOM 1428 C CA . ASP A 1 189 ? -38.454 18.837 53.609 1.00 22.81 214 ASP A CA 1
ATOM 1429 C C . ASP A 1 189 ? -38.748 18.170 52.270 1.00 20.89 214 ASP A C 1
ATOM 1430 O O . ASP A 1 189 ? -39.496 18.715 51.466 1.00 21.57 214 ASP A O 1
ATOM 1435 N N . GLY A 1 190 ? -38.172 17.004 52.021 1.00 18.35 215 GLY A N 1
ATOM 1436 C CA . GLY A 1 190 ? -38.393 16.345 50.748 1.00 17.38 215 GLY A CA 1
ATOM 1437 C C . GLY A 1 190 ? -39.821 15.955 50.421 1.00 18.67 215 GLY A C 1
ATOM 1438 O O . GLY A 1 190 ? -40.530 15.410 51.264 1.00 18.74 215 GLY A O 1
ATOM 1439 N N . VAL A 1 191 ? -40.247 16.235 49.189 1.00 19.44 216 VAL A N 1
ATOM 1440 C CA . VAL A 1 191 ? -41.591 15.876 48.735 1.00 18.27 216 VAL A CA 1
ATOM 1441 C C . VAL A 1 191 ? -41.543 14.391 48.419 1.00 17.94 216 VAL A C 1
ATOM 1442 O O . VAL A 1 191 ? -42.543 13.684 48.484 1.00 19.74 216 VAL A O 1
ATOM 1446 N N . PHE A 1 192 ? -40.355 13.934 48.061 1.00 16.70 217 PHE A N 1
ATOM 1447 C CA . PHE A 1 192 ? -40.109 12.532 47.792 1.00 16.44 217 PHE A CA 1
ATOM 1448 C C . PHE A 1 192 ? -38.603 12.376 47.840 1.00 17.95 217 PHE A C 1
ATOM 1449 O O . PHE A 1 192 ? -37.862 13.337 47.629 1.00 19.09 217 PHE A O 1
ATOM 1457 N N . VAL A 1 193 ? -38.145 11.177 48.155 1.00 18.64 218 VAL A N 1
ATOM 1458 C CA . VAL A 1 193 ? -36.719 10.949 48.254 1.00 17.87 218 VAL A CA 1
ATOM 1459 C C . VAL A 1 193 ? -36.298 9.707 47.490 1.00 18.18 218 VAL A C 1
ATOM 1460 O O . VAL A 1 193 ? -37.059 8.739 47.365 1.00 18.38 218 VAL A O 1
ATOM 1464 N N . GLU A 1 194 ? -35.079 9.758 46.972 1.00 17.78 219 GLU A N 1
ATOM 1465 C CA . GLU A 1 194 ? -34.486 8.667 46.217 1.00 18.32 219 GLU A CA 1
ATOM 1466 C C . GLU A 1 194 ? -34.196 7.548 47.216 1.00 19.73 219 GLU A C 1
ATOM 1467 O O . GLU A 1 194 ? -34.020 7.809 48.401 1.00 20.43 219 GLU A O 1
ATOM 1473 N N . ASP A 1 195 ? -34.150 6.305 46.754 1.00 22.66 220 ASP A N 1
ATOM 1474 C CA . ASP A 1 195 ? -33.862 5.190 47.650 1.00 26.13 220 ASP A CA 1
ATOM 1475 C C . ASP A 1 195 ? -32.395 5.164 48.063 1.00 25.86 220 ASP A C 1
ATOM 1476 O O . ASP A 1 195 ? -31.514 5.463 47.257 1.00 25.98 220 ASP A O 1
ATOM 1481 N N . LYS A 1 196 ? -32.148 4.803 49.322 1.00 27.35 221 LYS A N 1
ATOM 1482 C CA . LYS A 1 196 ? -30.794 4.723 49.875 1.00 28.16 221 LYS A CA 1
ATOM 1483 C C . LYS A 1 196 ? -29.899 3.867 48.992 1.00 27.36 221 LYS A C 1
ATOM 1484 O O . LYS A 1 196 ? -28.747 4.197 48.756 1.00 28.07 221 LYS A O 1
ATOM 1490 N N . GLU A 1 197 ? -30.437 2.748 48.528 1.00 28.23 222 GLU A N 1
ATOM 1491 C CA . GLU A 1 197 ? -29.701 1.841 47.665 1.00 28.60 222 GLU A CA 1
ATOM 1492 C C . GLU A 1 197 ? -29.725 2.380 46.239 1.00 27.63 222 GLU A C 1
ATOM 1493 O O . GLU A 1 197 ? -30.788 2.514 45.627 1.00 28.62 222 GLU A O 1
ATOM 1499 N N . SER A 1 198 ? -28.545 2.703 45.724 1.00 24.73 223 SER A N 1
ATOM 1500 C CA . SER A 1 198 ? -28.409 3.237 44.378 1.00 23.27 223 SER A CA 1
ATOM 1501 C C . SER A 1 198 ? -26.930 3.301 44.027 1.00 22.53 223 SER A C 1
ATOM 1502 O O . SER A 1 198 ? -26.073 3.007 44.853 1.00 24.22 223 SER A O 1
ATOM 1505 N N . PRO A 1 199 ? -26.610 3.684 42.792 1.00 20.20 224 PRO A N 1
ATOM 1506 C CA . PRO A 1 199 ? -25.203 3.757 42.405 1.00 18.79 224 PRO A CA 1
ATOM 1507 C C . PRO A 1 199 ? -24.545 5.099 42.681 1.00 18.19 224 PRO A C 1
ATOM 1508 O O . PRO A 1 199 ? -23.455 5.370 42.193 1.00 19.19 224 PRO A O 1
ATOM 1512 N N . TYR A 1 200 ? -25.183 5.932 43.488 1.00 18.09 225 TYR A N 1
ATOM 1513 C CA . TYR A 1 200 ? -24.637 7.261 43.739 1.00 15.46 225 TYR A CA 1
ATOM 1514 C C . TYR A 1 200 ? -23.834 7.513 45.014 1.00 14.06 225 TYR A C 1
ATOM 1515 O O . TYR A 1 200 ? -23.787 8.644 45.492 1.00 13.98 225 TYR A O 1
ATOM 1524 N N . VAL A 1 201 ? -23.186 6.491 45.561 1.00 11.96 226 VAL A N 1
ATOM 1525 C CA . VAL A 1 201 ? -22.398 6.718 46.763 1.00 11.70 226 VAL A CA 1
ATOM 1526 C C . VAL A 1 201 ? -21.231 7.614 46.386 1.00 11.96 226 VAL A C 1
ATOM 1527 O O . VAL A 1 201 ? -20.593 7.408 45.347 1.00 10.72 226 VAL A O 1
ATOM 1531 N N . ASN A 1 202 ? -20.947 8.607 47.224 1.00 12.47 227 ASN A N 1
ATOM 1532 C CA . ASN A 1 202 ? -19.840 9.513 46.949 1.00 12.08 227 ASN A CA 1
ATOM 1533 C C . ASN A 1 202 ? -18.478 8.857 47.147 1.00 12.45 227 ASN A C 1
ATOM 1534 O O . ASN A 1 202 ? -18.367 7.772 47.711 1.00 12.05 227 ASN A O 1
ATOM 1539 N N . LEU A 1 203 ? -17.440 9.533 46.681 1.00 12.64 228 LEU A N 1
ATOM 1540 C CA . LEU A 1 203 ? -16.117 8.967 46.723 1.00 12.36 228 LEU A CA 1
ATOM 1541 C C . LEU A 1 203 ? -14.997 9.947 46.978 1.00 13.73 228 LEU A C 1
ATOM 1542 O O . LEU A 1 203 ? -15.153 11.163 46.859 1.00 15.49 228 LEU A O 1
ATOM 1547 N N . ILE A 1 204 ? -13.853 9.383 47.333 1.00 13.34 229 ILE A N 1
ATOM 1548 C CA . ILE A 1 204 ? -12.655 10.165 47.514 1.00 14.74 229 ILE A CA 1
ATOM 1549 C C . ILE A 1 204 ? -11.863 9.699 46.305 1.00 14.24 229 ILE A C 1
ATOM 1550 O O . ILE A 1 204 ? -11.549 8.513 46.162 1.00 13.88 229 ILE A O 1
ATOM 1555 N N . VAL A 1 205 ? -11.589 10.628 45.408 1.00 13.10 230 VAL A N 1
ATOM 1556 C CA . VAL A 1 205 ? -10.863 10.302 44.203 1.00 12.89 230 VAL A CA 1
ATOM 1557 C C . VAL A 1 205 ? -9.506 10.982 44.196 1.00 13.99 230 VAL A C 1
ATOM 1558 O O . VAL A 1 205 ? -9.353 12.128 44.663 1.00 12.75 230 VAL A O 1
ATOM 1562 N N . ALA A 1 206 ? -8.525 10.265 43.659 1.00 13.51 231 ALA A N 1
ATOM 1563 C CA . ALA A 1 206 ? -7.172 10.775 43.567 1.00 14.89 231 ALA A CA 1
ATOM 1564 C C . ALA A 1 206 ? -6.696 10.545 42.140 1.00 16.10 231 ALA A C 1
ATOM 1565 O O . ALA A 1 206 ? -7.425 9.977 41.318 1.00 16.33 231 ALA A O 1
ATOM 1567 N N . ARG A 1 207 ? -5.486 10.999 41.830 1.00 17.65 232 ARG A N 1
ATOM 1568 C CA . ARG A 1 207 ? -4.957 10.764 40.498 1.00 19.45 232 ARG A CA 1
ATOM 1569 C C . ARG A 1 207 ? -4.616 9.289 40.384 1.00 19.75 232 ARG A C 1
ATOM 1570 O O . ARG A 1 207 ? -4.502 8.577 41.380 1.00 20.94 232 ARG A O 1
ATOM 1578 N N . GLN A 1 208 ? -4.466 8.844 39.150 1.00 22.07 233 GLN A N 1
ATOM 1579 C CA . GLN A 1 208 ? -4.133 7.467 38.827 1.00 21.60 233 GLN A CA 1
ATOM 1580 C C . GLN A 1 208 ? -2.718 7.142 39.326 1.00 21.20 233 GLN A C 1
ATOM 1581 O O . GLN A 1 208 ? -2.437 6.018 39.743 1.00 20.48 233 GLN A O 1
ATOM 1587 N N . ASP A 1 209 ? -1.837 8.142 39.302 1.00 20.97 234 ASP A N 1
ATOM 1588 C CA . ASP A 1 209 ? -0.457 7.958 39.732 1.00 19.23 234 ASP A CA 1
ATOM 1589 C C . ASP A 1 209 ? -0.153 8.282 41.187 1.00 18.89 234 ASP A C 1
ATOM 1590 O O . ASP A 1 209 ? 1.006 8.261 41.584 1.00 21.77 234 ASP A O 1
ATOM 1595 N N . ASN A 1 210 ? -1.157 8.586 41.996 1.00 17.47 235 ASN A N 1
ATOM 1596 C CA . ASN A 1 210 ? -0.865 8.874 43.394 1.00 17.96 235 ASN A CA 1
ATOM 1597 C C . ASN A 1 210 ? -1.796 8.152 44.349 1.00 17.38 235 ASN A C 1
ATOM 1598 O O . ASN A 1 210 ? -1.644 8.248 45.565 1.00 16.72 235 ASN A O 1
ATOM 1603 N N . VAL A 1 211 ? -2.763 7.430 43.795 1.00 17.36 236 VAL A N 1
ATOM 1604 C CA . VAL A 1 211 ? -3.743 6.714 44.603 1.00 17.04 236 VAL A CA 1
ATOM 1605 C C . VAL A 1 211 ? -3.122 5.720 45.585 1.00 17.49 236 VAL A C 1
ATOM 1606 O O . VAL A 1 211 ? -3.688 5.465 46.649 1.00 17.46 236 VAL A O 1
ATOM 1610 N N . GLN A 1 212 ? -1.960 5.169 45.238 1.00 17.70 237 GLN A N 1
ATOM 1611 C CA . GLN A 1 212 ? -1.300 4.204 46.111 1.00 18.65 237 GLN A CA 1
ATOM 1612 C C . GLN A 1 212 ? -0.695 4.803 47.383 1.00 18.74 237 GLN A C 1
ATOM 1613 O O . GLN A 1 212 ? -0.560 4.110 48.384 1.00 20.35 237 GLN A O 1
ATOM 1619 N N . ASN A 1 213 ? -0.340 6.084 47.349 1.00 19.38 238 ASN A N 1
ATOM 1620 C CA . ASN A 1 213 ? 0.265 6.764 48.503 1.00 20.04 238 ASN A CA 1
ATOM 1621 C C . ASN A 1 213 ? -0.558 6.721 49.793 1.00 21.11 238 ASN A C 1
ATOM 1622 O O . ASN A 1 213 ? -1.789 6.799 49.760 1.00 20.16 238 ASN A O 1
ATOM 1627 N N . GLU A 1 214 ? 0.129 6.612 50.931 1.00 23.04 239 GLU A N 1
ATOM 1628 C CA . GLU A 1 214 ? -0.550 6.562 52.226 1.00 25.33 239 GLU A CA 1
ATOM 1629 C C . GLU A 1 214 ? -1.315 7.840 52.554 1.00 25.20 239 GLU A C 1
ATOM 1630 O O . GLU A 1 214 ? -2.273 7.811 53.320 1.00 23.77 239 GLU A O 1
ATOM 1636 N N . ASN A 1 215 ? -0.901 8.953 51.959 1.00 26.58 240 ASN A N 1
ATOM 1637 C CA . ASN A 1 215 ? -1.557 10.238 52.183 1.00 28.63 240 ASN A CA 1
ATOM 1638 C C . ASN A 1 215 ? -3.009 10.113 51.755 1.00 27.44 240 ASN A C 1
ATOM 1639 O O . ASN A 1 215 ? -3.923 10.474 52.493 1.00 28.19 240 ASN A O 1
ATOM 1644 N N . VAL A 1 216 ? -3.213 9.596 50.551 1.00 25.84 241 VAL A N 1
ATOM 1645 C CA . VAL A 1 216 ? -4.551 9.401 50.034 1.00 22.75 241 VAL A CA 1
ATOM 1646 C C . VAL A 1 216 ? -5.257 8.334 50.857 1.00 22.02 241 VAL A C 1
ATOM 1647 O O . VAL A 1 216 ? -6.326 8.582 51.414 1.00 21.43 241 VAL A O 1
ATOM 1651 N N . GLN A 1 217 ? -4.652 7.153 50.949 1.00 20.74 242 GLN A N 1
ATOM 1652 C CA . GLN A 1 217 ? -5.250 6.068 51.711 1.00 19.15 242 GLN A CA 1
ATOM 1653 C C . GLN A 1 217 ? -5.617 6.474 53.145 1.00 20.45 242 GLN A C 1
ATOM 1654 O O . GLN A 1 217 ? -6.701 6.139 53.625 1.00 21.24 242 GLN A O 1
ATOM 1660 N N . ASN A 1 218 ? -4.729 7.180 53.843 1.00 21.09 243 ASN A N 1
ATOM 1661 C CA . ASN A 1 218 ? -5.029 7.558 55.227 1.00 20.33 243 ASN A CA 1
ATOM 1662 C C . ASN A 1 218 ? -6.200 8.509 55.359 1.00 18.64 243 ASN A C 1
ATOM 1663 O O . ASN A 1 218 ? -6.995 8.381 56.274 1.00 18.35 243 ASN A O 1
ATOM 1668 N N . PHE A 1 219 ? -6.310 9.469 54.451 1.00 17.92 244 PHE A N 1
ATOM 1669 C CA . PHE A 1 219 ? -7.423 10.400 54.516 1.00 16.26 244 PHE A CA 1
ATOM 1670 C C . PHE A 1 219 ? -8.734 9.631 54.334 1.00 16.10 244 PHE A C 1
ATOM 1671 O O . PHE A 1 219 ? -9.723 9.920 55.004 1.00 14.71 244 PHE A O 1
ATOM 1679 N N . VAL A 1 220 ? -8.727 8.652 53.426 1.00 17.46 245 VAL A N 1
ATOM 1680 C CA . VAL A 1 220 ? -9.898 7.815 53.154 1.00 16.98 245 VAL A CA 1
ATOM 1681 C C . VAL A 1 220 ? -10.335 7.112 54.428 1.00 18.33 245 VAL A C 1
ATOM 1682 O O . VAL A 1 220 ? -11.521 7.046 54.734 1.00 19.88 245 VAL A O 1
ATOM 1686 N N . LYS A 1 221 ? -9.370 6.584 55.170 1.00 20.30 246 LYS A N 1
ATOM 1687 C CA . LYS A 1 221 ? -9.668 5.871 56.406 1.00 22.87 246 LYS A CA 1
ATOM 1688 C C . LYS A 1 221 ? -10.247 6.821 57.456 1.00 21.26 246 LYS A C 1
ATOM 1689 O O . LYS A 1 221 ? -11.243 6.521 58.114 1.00 19.98 246 LYS A O 1
ATOM 1695 N N . ALA A 1 222 ? -9.622 7.976 57.600 1.00 20.90 247 ALA A N 1
ATOM 1696 C CA . ALA A 1 222 ? -10.081 8.962 58.563 1.00 22.31 247 ALA A CA 1
ATOM 1697 C C . ALA A 1 222 ? -11.529 9.396 58.295 1.00 22.57 247 ALA A C 1
ATOM 1698 O O . ALA A 1 222 ? -12.306 9.617 59.226 1.00 22.65 247 ALA A O 1
ATOM 1700 N N . TYR A 1 223 ? -11.883 9.501 57.017 1.00 22.46 248 TYR A N 1
ATOM 1701 C CA . TYR A 1 223 ? -13.211 9.943 56.596 1.00 21.96 248 TYR A CA 1
ATOM 1702 C C . TYR A 1 223 ? -14.261 8.887 56.867 1.00 22.45 248 TYR A C 1
ATOM 1703 O O . TYR A 1 223 ? -15.452 9.187 56.914 1.00 23.91 248 TYR A O 1
ATOM 1712 N N . GLN A 1 224 ? -13.820 7.647 57.044 1.00 22.30 249 GLN A N 1
ATOM 1713 C CA . GLN A 1 224 ? -14.748 6.549 57.286 1.00 21.92 249 GLN A CA 1
ATOM 1714 C C . GLN A 1 224 ? -14.839 6.162 58.752 1.00 23.04 249 GLN A C 1
ATOM 1715 O O . GLN A 1 224 ? -15.496 5.178 59.092 1.00 22.84 249 GLN A O 1
ATOM 1721 N N . THR A 1 225 ? -14.186 6.934 59.618 1.00 25.32 250 THR A N 1
ATOM 1722 C CA . THR A 1 225 ? -14.211 6.650 61.049 1.00 26.84 250 THR A CA 1
ATOM 1723 C C . THR A 1 225 ? -15.579 6.953 61.623 1.00 28.21 250 THR A C 1
ATOM 1724 O O . THR A 1 225 ? -16.375 7.673 61.017 1.00 28.90 250 THR A O 1
ATOM 1728 N N . GLU A 1 226 ? -15.838 6.408 62.806 1.00 30.93 251 GLU A N 1
ATOM 1729 C CA . GLU A 1 226 ? -17.107 6.611 63.485 1.00 31.84 251 GLU A CA 1
ATOM 1730 C C . GLU A 1 226 ? -17.294 8.086 63.858 1.00 30.60 251 GLU A C 1
ATOM 1731 O O . GLU A 1 226 ? -18.418 8.597 63.837 1.00 31.00 251 GLU A O 1
ATOM 1737 N N . GLU A 1 227 ? -16.195 8.767 64.188 1.00 28.71 252 GLU A N 1
ATOM 1738 C CA . GLU A 1 227 ? -16.260 10.178 64.570 1.00 27.11 252 GLU A CA 1
ATOM 1739 C C . GLU A 1 227 ? -16.836 11.043 63.457 1.00 26.64 252 GLU A C 1
ATOM 1740 O O . GLU A 1 227 ? -17.780 11.801 63.673 1.00 26.41 252 GLU A O 1
ATOM 1746 N N . VAL A 1 228 ? -16.267 10.926 62.263 1.00 25.45 253 VAL A N 1
ATOM 1747 C CA . VAL A 1 228 ? -16.740 11.706 61.133 1.00 23.01 253 VAL A CA 1
ATOM 1748 C C . VAL A 1 228 ? -18.192 11.371 60.833 1.00 22.89 253 VAL A C 1
ATOM 1749 O O . VAL A 1 228 ? -18.995 12.259 60.551 1.00 21.72 253 VAL A O 1
ATOM 1753 N N . TYR A 1 229 ? -18.529 10.090 60.906 1.00 22.95 254 TYR A N 1
ATOM 1754 C CA . TYR A 1 229 ? -19.889 9.659 60.625 1.00 23.38 254 TYR A CA 1
ATOM 1755 C C . TYR A 1 229 ? -20.842 10.355 61.580 1.00 24.51 254 TYR A C 1
ATOM 1756 O O . TYR A 1 229 ? -21.881 10.885 61.165 1.00 22.33 254 TYR A O 1
ATOM 1765 N N . THR A 1 230 ? -20.478 10.352 62.860 1.00 25.80 255 THR A N 1
ATOM 1766 C CA . THR A 1 230 ? -21.283 10.996 63.888 1.00 27.54 255 THR A CA 1
ATOM 1767 C C . THR A 1 230 ? -21.455 12.476 63.555 1.00 28.86 255 THR A C 1
ATOM 1768 O O . THR A 1 230 ? -22.564 13.009 63.618 1.00 31.36 255 THR A O 1
ATOM 1772 N N . ALA A 1 231 ? -20.358 13.133 63.192 1.00 28.23 256 ALA A N 1
ATOM 1773 C CA . ALA A 1 231 ? -20.403 14.545 62.844 1.00 28.22 256 ALA A CA 1
ATOM 1774 C C . ALA A 1 231 ? -21.270 14.765 61.614 1.00 28.88 256 ALA A C 1
ATOM 1775 O O . ALA A 1 231 ? -21.997 15.754 61.533 1.00 29.63 256 ALA A O 1
ATOM 1777 N N . ALA A 1 232 ? -21.200 13.843 60.660 1.00 28.79 257 ALA A N 1
ATOM 1778 C CA . ALA A 1 232 ? -21.992 13.959 59.435 1.00 29.14 257 ALA A CA 1
ATOM 1779 C C . ALA A 1 232 ? -23.481 13.896 59.738 1.00 29.40 257 ALA A C 1
ATOM 1780 O O . ALA A 1 232 ? -24.246 14.725 59.253 1.00 29.54 257 ALA A O 1
ATOM 1782 N N . LYS A 1 233 ? -23.889 12.908 60.534 1.00 29.83 258 LYS A N 1
ATOM 1783 C CA . LYS A 1 233 ? -25.295 12.752 60.908 1.00 29.14 258 LYS A CA 1
ATOM 1784 C C . LYS A 1 233 ? -25.805 14.072 61.451 1.00 28.76 258 LYS A C 1
ATOM 1785 O O . LYS A 1 233 ? -26.848 14.565 61.036 1.00 29.96 258 LYS A O 1
ATOM 1791 N N . GLU A 1 234 ? -25.050 14.648 62.378 1.00 29.74 259 GLU A N 1
ATOM 1792 C CA . GLU A 1 234 ? -25.416 15.920 62.981 1.00 30.56 259 GLU A CA 1
ATOM 1793 C C . GLU A 1 234 ? -25.569 17.021 61.942 1.00 29.70 259 GLU A C 1
ATOM 1794 O O . GLU A 1 234 ? -26.607 17.666 61.859 1.00 29.24 259 GLU A O 1
ATOM 1800 N N . ILE A 1 235 ? -24.521 17.220 61.151 1.00 28.94 260 ILE A N 1
ATOM 1801 C CA . ILE A 1 235 ? -24.491 18.235 60.109 1.00 27.29 260 ILE A CA 1
ATOM 1802 C C . ILE A 1 235 ? -25.675 18.186 59.145 1.00 29.00 260 ILE A C 1
ATOM 1803 O O . ILE A 1 235 ? -26.104 19.223 58.638 1.00 29.32 260 ILE A O 1
ATOM 1808 N N . PHE A 1 236 ? -26.208 16.995 58.888 1.00 29.32 261 PHE A N 1
ATOM 1809 C CA . PHE A 1 236 ? -27.347 16.876 57.980 1.00 30.90 261 PHE A CA 1
ATOM 1810 C C . PHE A 1 236 ? -28.668 16.667 58.716 1.00 34.26 261 PHE A C 1
ATOM 1811 O O . PHE A 1 236 ? -29.517 15.875 58.299 1.00 33.57 261 PHE A O 1
ATOM 1819 N N . LYS A 1 237 ? -28.816 17.432 59.802 1.00 38.36 262 LYS A N 1
ATOM 1820 C CA . LYS A 1 237 ? -29.977 17.431 60.691 1.00 41.34 262 LYS A CA 1
ATOM 1821 C C . LYS A 1 237 ? -30.160 16.112 61.409 1.00 43.63 262 LYS A C 1
ATOM 1822 O O . LYS A 1 237 ? -30.305 16.144 62.652 1.00 45.25 262 LYS A O 1
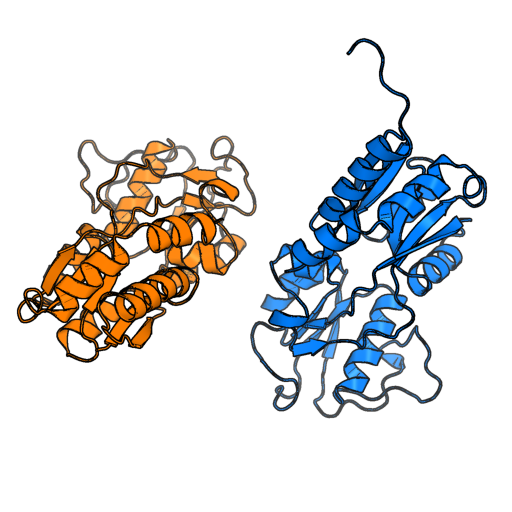ATOM 1828 N N . VAL B 1 8 ? -57.000 26.315 78.325 1.00 47.65 33 VAL B N 1
ATOM 1829 C CA . VAL B 1 8 ? -56.272 27.604 78.120 1.00 47.67 33 VAL B CA 1
ATOM 1830 C C . VAL B 1 8 ? -55.509 27.619 76.790 1.00 47.20 33 VAL B C 1
ATOM 1831 O O . VAL B 1 8 ? -54.784 26.674 76.465 1.00 47.87 33 VAL B O 1
ATOM 1835 N N . LYS B 1 9 ? -55.688 28.696 76.026 1.00 45.96 34 LYS B N 1
ATOM 1836 C CA . LYS B 1 9 ? -55.030 28.859 74.731 1.00 43.67 34 LYS B CA 1
ATOM 1837 C C . LYS B 1 9 ? -54.028 30.014 74.756 1.00 42.68 34 LYS B C 1
ATOM 1838 O O . LYS B 1 9 ? -54.365 31.131 75.156 1.00 42.69 34 LYS B O 1
ATOM 1844 N N . VAL B 1 10 ? -52.796 29.740 74.332 1.00 41.55 35 VAL B N 1
ATOM 1845 C CA . VAL B 1 10 ? -51.748 30.765 74.303 1.00 40.28 35 VAL B CA 1
ATOM 1846 C C . VAL B 1 10 ? -51.300 31.077 72.870 1.00 39.29 35 VAL B C 1
ATOM 1847 O O . VAL B 1 10 ? -50.904 30.183 72.111 1.00 38.63 35 VAL B O 1
ATOM 1851 N N . GLY B 1 11 ? -51.364 32.356 72.515 1.00 38.41 36 GLY B N 1
ATOM 1852 C CA . GLY B 1 11 ? -50.971 32.779 71.185 1.00 37.29 36 GLY B CA 1
ATOM 1853 C C . GLY B 1 11 ? -49.504 33.142 71.040 1.00 36.66 36 GLY B C 1
ATOM 1854 O O . GLY B 1 11 ? -48.962 33.964 71.790 1.00 34.62 36 GLY B O 1
ATOM 1855 N N . VAL B 1 12 ? -48.859 32.513 70.064 1.00 36.48 37 VAL B N 1
ATOM 1856 C CA . VAL B 1 12 ? -47.449 32.766 69.774 1.00 35.81 37 VAL B CA 1
ATOM 1857 C C . VAL B 1 12 ? -47.248 32.816 68.265 1.00 34.50 37 VAL B C 1
ATOM 1858 O O . VAL B 1 12 ? -48.113 32.392 67.494 1.00 34.86 37 VAL B O 1
ATOM 1862 N N . MET B 1 13 ? -46.112 33.348 67.839 1.00 33.25 38 MET B N 1
ATOM 1863 C CA . MET B 1 13 ? -45.835 33.424 66.417 1.00 30.36 38 MET B CA 1
ATOM 1864 C C . MET B 1 13 ? -45.274 32.080 65.974 1.00 29.82 38 MET B C 1
ATOM 1865 O O . MET B 1 13 ? -44.504 31.455 66.699 1.00 29.30 38 MET B O 1
ATOM 1870 N N . ALA B 1 14 ? -45.683 31.623 64.796 1.00 28.51 39 ALA B N 1
ATOM 1871 C CA . ALA B 1 14 ? -45.203 30.353 64.265 1.00 28.43 39 ALA B CA 1
ATOM 1872 C C . ALA B 1 14 ? -43.682 30.362 64.105 1.00 28.80 39 ALA B C 1
ATOM 1873 O O . ALA B 1 14 ? -43.051 31.418 64.101 1.00 28.15 39 ALA B O 1
ATOM 1875 N N . GLY B 1 15 ? -43.094 29.178 63.984 1.00 30.26 40 GLY B N 1
ATOM 1876 C CA . GLY B 1 15 ? -41.658 29.091 63.791 1.00 31.43 40 GLY B CA 1
ATOM 1877 C C . GLY B 1 15 ? -40.822 28.937 65.042 1.00 32.45 40 GLY B C 1
ATOM 1878 O O . GLY B 1 15 ? -41.242 28.309 66.007 1.00 34.01 40 GLY B O 1
ATOM 1879 N N . ALA B 1 16 ? -39.621 29.501 65.013 1.00 31.93 41 ALA B N 1
ATOM 1880 C CA . ALA B 1 16 ? -38.720 29.427 66.147 1.00 32.01 41 ALA B CA 1
ATOM 1881 C C . ALA B 1 16 ? -39.451 29.782 67.442 1.00 33.64 41 ALA B C 1
ATOM 1882 O O . ALA B 1 16 ? -39.438 29.011 68.403 1.00 34.67 41 ALA B O 1
ATOM 1884 N N . GLU B 1 17 ? -40.092 30.947 67.464 1.00 34.85 42 GLU B N 1
ATOM 1885 C CA . GLU B 1 17 ? -40.814 31.394 68.651 1.00 36.65 42 GLU B CA 1
ATOM 1886 C C . GLU B 1 17 ? -41.780 30.362 69.235 1.00 37.28 42 GLU B C 1
ATOM 1887 O O . GLU B 1 17 ? -41.804 30.160 70.444 1.00 38.68 42 GLU B O 1
ATOM 1893 N N . ALA B 1 18 ? -42.571 29.712 68.390 1.00 37.70 43 ALA B N 1
ATOM 1894 C CA . ALA B 1 18 ? -43.507 28.700 68.867 1.00 38.88 43 ALA B CA 1
ATOM 1895 C C . ALA B 1 18 ? -42.739 27.538 69.506 1.00 40.99 43 ALA B C 1
ATOM 1896 O O . ALA B 1 18 ? -43.280 26.801 70.332 1.00 41.77 43 ALA B O 1
ATOM 1898 N N . GLN B 1 19 ? -41.476 27.376 69.118 1.00 42.74 44 GLN B N 1
ATOM 1899 C CA . GLN B 1 19 ? -40.637 26.314 69.672 1.00 44.08 44 GLN B CA 1
ATOM 1900 C C . GLN B 1 19 ? -40.271 26.647 71.113 1.00 44.67 44 GLN B C 1
ATOM 1901 O O . GLN B 1 19 ? -40.283 25.780 71.987 1.00 45.84 44 GLN B O 1
ATOM 1907 N N . VAL B 1 20 ? -39.927 27.906 71.351 1.00 45.17 45 VAL B N 1
ATOM 1908 C CA . VAL B 1 20 ? -39.569 28.352 72.686 1.00 45.79 45 VAL B CA 1
ATOM 1909 C C . VAL B 1 20 ? -40.818 28.233 73.552 1.00 47.00 45 VAL B C 1
ATOM 1910 O O . VAL B 1 20 ? -40.756 27.780 74.697 1.00 47.59 45 VAL B O 1
ATOM 1914 N N . ALA B 1 21 ? -41.954 28.634 72.991 1.00 47.55 46 ALA B N 1
ATOM 1915 C CA . ALA B 1 21 ? -43.221 28.566 73.707 1.00 49.22 46 ALA B CA 1
ATOM 1916 C C . ALA B 1 21 ? -43.499 27.117 74.086 1.00 50.44 46 ALA B C 1
ATOM 1917 O O . ALA B 1 21 ? -44.090 26.843 75.131 1.00 50.08 46 ALA B O 1
ATOM 1919 N N . GLU B 1 22 ? -43.069 26.196 73.227 1.00 51.85 47 GLU B N 1
ATOM 1920 C CA . GLU B 1 22 ? -43.271 24.771 73.467 1.00 53.07 47 GLU B CA 1
ATOM 1921 C C . GLU B 1 22 ? -42.659 24.363 74.802 1.00 52.79 47 GLU B C 1
ATOM 1922 O O . GLU B 1 22 ? -43.339 23.773 75.651 1.00 53.16 47 GLU B O 1
ATOM 1928 N N . VAL B 1 23 ? -41.377 24.670 74.984 1.00 50.53 48 VAL B N 1
ATOM 1929 C CA . VAL B 1 23 ? -40.704 24.336 76.229 1.00 49.07 48 VAL B CA 1
ATOM 1930 C C . VAL B 1 23 ? -41.549 24.878 77.370 1.00 48.40 48 VAL B C 1
ATOM 1931 O O . VAL B 1 23 ? -41.917 24.144 78.285 1.00 47.91 48 VAL B O 1
ATOM 1935 N N . ALA B 1 24 ? -41.860 26.170 77.298 1.00 49.03 49 ALA B N 1
ATOM 1936 C CA . ALA B 1 24 ? -42.668 26.833 78.314 1.00 48.95 49 ALA B CA 1
ATOM 1937 C C . ALA B 1 24 ? -43.854 25.943 78.651 1.00 49.26 49 ALA B C 1
ATOM 1938 O O . ALA B 1 24 ? -44.064 25.584 79.812 1.00 50.05 49 ALA B O 1
ATOM 1940 N N . ALA B 1 25 ? -44.612 25.579 77.621 1.00 49.54 50 ALA B N 1
ATOM 1941 C CA . ALA B 1 25 ? -45.775 24.717 77.778 1.00 50.35 50 ALA B CA 1
ATOM 1942 C C . ALA B 1 25 ? -45.428 23.498 78.631 1.00 51.89 50 ALA B C 1
ATOM 1943 O O . ALA B 1 25 ? -46.123 23.198 79.608 1.00 52.42 50 ALA B O 1
ATOM 1945 N N . LYS B 1 26 ? -44.355 22.800 78.254 1.00 52.70 51 LYS B N 1
ATOM 1946 C CA . LYS B 1 26 ? -43.908 21.616 78.982 1.00 53.06 51 LYS B CA 1
ATOM 1947 C C . LYS B 1 26 ? -43.731 21.976 80.447 1.00 52.91 51 LYS B C 1
ATOM 1948 O O . LYS B 1 26 ? -44.454 21.470 81.308 1.00 52.92 51 LYS B O 1
ATOM 1954 N N . VAL B 1 27 ? -42.766 22.853 80.720 1.00 52.18 52 VAL B N 1
ATOM 1955 C CA . VAL B 1 27 ? -42.500 23.294 82.082 1.00 51.75 52 VAL B CA 1
ATOM 1956 C C . VAL B 1 27 ? -43.821 23.573 82.783 1.00 52.79 52 VAL B C 1
ATOM 1957 O O . VAL B 1 27 ? -44.208 22.837 83.694 1.00 54.13 52 VAL B O 1
ATOM 1961 N N . ALA B 1 28 ? -44.510 24.628 82.351 1.00 52.64 53 ALA B N 1
ATOM 1962 C CA . ALA B 1 28 ? -45.795 24.998 82.936 1.00 53.45 53 ALA B CA 1
ATOM 1963 C C . ALA B 1 28 ? -46.555 23.741 83.346 1.00 54.45 53 ALA B C 1
ATOM 1964 O O . ALA B 1 28 ? -46.957 23.590 84.502 1.00 54.92 53 ALA B O 1
ATOM 1966 N N . LYS B 1 29 ? -46.733 22.835 82.388 1.00 55.22 54 LYS B N 1
ATOM 1967 C CA . LYS B 1 29 ? -47.430 21.574 82.627 1.00 55.55 54 LYS B CA 1
ATOM 1968 C C . LYS B 1 29 ? -46.654 20.784 83.677 1.00 55.90 54 LYS B C 1
ATOM 1969 O O . LYS B 1 29 ? -46.922 20.913 84.874 1.00 55.52 54 LYS B O 1
ATOM 1975 N N . GLU B 1 30 ? -45.688 19.985 83.219 1.00 56.22 55 GLU B N 1
ATOM 1976 C CA . GLU B 1 30 ? -44.854 19.161 84.100 1.00 56.44 55 GLU B CA 1
ATOM 1977 C C . GLU B 1 30 ? -44.850 19.642 85.544 1.00 55.85 55 GLU B C 1
ATOM 1978 O O . GLU B 1 30 ? -45.207 18.891 86.456 1.00 56.24 55 GLU B O 1
ATOM 1984 N N . LYS B 1 31 ? -44.439 20.892 85.750 1.00 54.34 56 LYS B N 1
ATOM 1985 C CA . LYS B 1 31 ? -44.387 21.455 87.094 1.00 54.04 56 LYS B CA 1
ATOM 1986 C C . LYS B 1 31 ? -45.752 21.856 87.661 1.00 54.34 56 LYS B C 1
ATOM 1987 O O . LYS B 1 31 ? -46.411 21.058 88.330 1.00 53.54 56 LYS B O 1
ATOM 1993 N N . TYR B 1 32 ? -46.163 23.095 87.388 1.00 54.30 57 TYR B N 1
ATOM 1994 C CA . TYR B 1 32 ? -47.427 23.644 87.883 1.00 53.92 57 TYR B CA 1
ATOM 1995 C C . TYR B 1 32 ? -48.676 22.900 87.403 1.00 53.88 57 TYR B C 1
ATOM 1996 O O . TYR B 1 32 ? -49.800 23.370 87.606 1.00 53.29 57 TYR B O 1
ATOM 2005 N N . GLY B 1 33 ? -48.481 21.754 86.759 1.00 53.57 58 GLY B N 1
ATOM 2006 C CA . GLY B 1 33 ? -49.604 20.971 86.275 1.00 54.09 58 GLY B CA 1
ATOM 2007 C C . GLY B 1 33 ? -50.602 21.727 85.413 1.00 55.01 58 GLY B C 1
ATOM 2008 O O . GLY B 1 33 ? -51.745 21.288 85.269 1.00 54.69 58 GLY B O 1
ATOM 2009 N N . LEU B 1 34 ? -50.184 22.863 84.849 1.00 55.48 59 LEU B N 1
ATOM 2010 C CA . LEU B 1 34 ? -51.054 23.667 83.981 1.00 54.36 59 LEU B CA 1
ATOM 2011 C C . LEU B 1 34 ? -50.918 23.217 82.529 1.00 54.45 59 LEU B C 1
ATOM 2012 O O . LEU B 1 34 ? -49.831 23.261 81.946 1.00 54.45 59 LEU B O 1
ATOM 2017 N N . ASP B 1 35 ? -52.031 22.781 81.956 1.00 54.27 60 ASP B N 1
ATOM 2018 C CA . ASP B 1 35 ? -52.053 22.321 80.578 1.00 54.06 60 ASP B CA 1
ATOM 2019 C C . ASP B 1 35 ? -52.035 23.565 79.691 1.00 53.40 60 ASP B C 1
ATOM 2020 O O . ASP B 1 35 ? -52.442 24.642 80.131 1.00 53.83 60 ASP B O 1
ATOM 2025 N N . VAL B 1 36 ? -51.559 23.430 78.454 1.00 52.02 61 VAL B N 1
ATOM 2026 C CA . VAL B 1 36 ? -51.500 24.582 77.553 1.00 49.72 61 VAL B CA 1
ATOM 2027 C C . VAL B 1 36 ? -51.698 24.244 76.080 1.00 48.50 61 VAL B C 1
ATOM 2028 O O . VAL B 1 36 ? -51.204 23.226 75.593 1.00 47.60 61 VAL B O 1
ATOM 2032 N N . GLU B 1 37 ? -52.421 25.108 75.375 1.00 47.05 62 GLU B N 1
ATOM 2033 C CA . GLU B 1 37 ? -52.645 24.923 73.948 1.00 46.60 62 GLU B CA 1
ATOM 2034 C C . GLU B 1 37 ? -52.015 26.103 73.227 1.00 46.12 62 GLU B C 1
ATOM 2035 O O . GLU B 1 37 ? -52.415 27.252 73.433 1.00 46.82 62 GLU B O 1
ATOM 2041 N N . LEU B 1 38 ? -51.022 25.830 72.391 1.00 44.89 63 LEU B N 1
ATOM 2042 C CA . LEU B 1 38 ? -50.373 26.904 71.661 1.00 43.14 63 LEU B CA 1
ATOM 2043 C C . LEU B 1 38 ? -51.060 27.110 70.319 1.00 42.04 63 LEU B C 1
ATOM 2044 O O . LEU B 1 38 ? -51.272 26.157 69.561 1.00 40.09 63 LEU B O 1
ATOM 2049 N N . VAL B 1 39 ? -51.431 28.362 70.061 1.00 40.58 64 VAL B N 1
ATOM 2050 C CA . VAL B 1 39 ? -52.086 28.762 68.822 1.00 39.11 64 VAL B CA 1
ATOM 2051 C C . VAL B 1 39 ? -51.120 29.682 68.091 1.00 38.52 64 VAL B C 1
ATOM 2052 O O . VAL B 1 39 ? -50.841 30.797 68.544 1.00 38.07 64 VAL B O 1
ATOM 2056 N N . THR B 1 40 ? -50.608 29.198 66.963 1.00 37.79 65 THR B N 1
ATOM 2057 C CA . THR B 1 40 ? -49.640 29.938 66.157 1.00 35.44 65 THR B CA 1
ATOM 2058 C C . THR B 1 40 ? -50.260 30.961 65.219 1.00 33.49 65 THR B C 1
ATOM 2059 O O . THR B 1 40 ? -51.330 30.744 64.660 1.00 32.81 65 THR B O 1
ATOM 2063 N N . PHE B 1 41 ? -49.571 32.082 65.053 1.00 32.73 66 PHE B N 1
ATOM 2064 C CA . PHE B 1 41 ? -50.019 33.133 64.147 1.00 32.79 66 PHE B CA 1
ATOM 2065 C C . PHE B 1 41 ? -48.834 33.531 63.266 1.00 33.14 66 PHE B C 1
ATOM 2066 O O . PHE B 1 41 ? -47.672 33.376 63.660 1.00 33.32 66 PHE B O 1
ATOM 2074 N N . THR B 1 42 ? -49.132 34.047 62.078 1.00 32.86 67 THR B N 1
ATOM 2075 C CA . THR B 1 42 ? -48.093 34.467 61.141 1.00 32.34 67 THR B CA 1
ATOM 2076 C C . THR B 1 42 ? -48.062 35.981 60.979 1.00 32.57 67 THR B C 1
ATOM 2077 O O . THR B 1 42 ? -47.067 36.542 60.529 1.00 32.01 67 THR B O 1
ATOM 2081 N N . ASP B 1 43 ? -49.150 36.640 61.354 1.00 33.58 68 ASP B N 1
ATOM 2082 C CA . ASP B 1 43 ? -49.231 38.087 61.216 1.00 35.14 68 ASP B CA 1
ATOM 2083 C C . ASP B 1 43 ? -49.262 38.806 62.570 1.00 34.81 68 ASP B C 1
ATOM 2084 O O . ASP B 1 43 ? -49.999 38.410 63.475 1.00 35.05 68 ASP B O 1
ATOM 2089 N N . TYR B 1 44 ? -48.479 39.875 62.699 1.00 33.39 69 TYR B N 1
ATOM 2090 C CA . TYR B 1 44 ? -48.428 40.628 63.953 1.00 32.20 69 TYR B CA 1
ATOM 2091 C C . TYR B 1 44 ? -49.738 41.244 64.433 1.00 32.56 69 TYR B C 1
ATOM 2092 O O . TYR B 1 44 ? -50.002 41.262 65.631 1.00 33.45 69 TYR B O 1
ATOM 2101 N N . VAL B 1 45 ? -50.552 41.748 63.511 1.00 32.48 70 VAL B N 1
ATOM 2102 C CA . VAL B 1 45 ? -51.817 42.386 63.878 1.00 31.87 70 VAL B CA 1
ATOM 2103 C C . VAL B 1 45 ? -52.954 41.452 64.305 1.00 33.16 70 VAL B C 1
ATOM 2104 O O . VAL B 1 45 ? -54.069 41.917 64.531 1.00 34.36 70 VAL B O 1
ATOM 2108 N N . THR B 1 46 ? -52.697 40.155 64.432 1.00 33.70 71 THR B N 1
ATOM 2109 C CA . THR B 1 46 ? -53.777 39.241 64.790 1.00 34.77 71 THR B CA 1
ATOM 2110 C C . THR B 1 46 ? -53.871 38.832 66.257 1.00 36.42 71 THR B C 1
ATOM 2111 O O . THR B 1 46 ? -54.935 38.924 66.867 1.00 36.28 71 THR B O 1
ATOM 2115 N N . PRO B 1 47 ? -52.758 38.388 66.847 1.00 38.07 72 PRO B N 1
ATOM 2116 C CA . PRO B 1 47 ? -52.744 37.963 68.250 1.00 39.49 72 PRO B CA 1
ATOM 2117 C C . PRO B 1 47 ? -53.447 38.872 69.264 1.00 39.92 72 PRO B C 1
ATOM 2118 O O . PRO B 1 47 ? -54.234 38.390 70.083 1.00 41.13 72 PRO B O 1
ATOM 2122 N N . ASN B 1 48 ? -53.181 40.174 69.226 1.00 39.82 73 ASN B N 1
ATOM 2123 C CA . ASN B 1 48 ? -53.845 41.067 70.169 1.00 38.12 73 ASN B CA 1
ATOM 2124 C C . ASN B 1 48 ? -55.332 41.181 69.884 1.00 38.97 73 ASN B C 1
ATOM 2125 O O . ASN B 1 48 ? -56.129 41.334 70.808 1.00 40.39 73 ASN B O 1
ATOM 2130 N N . ALA B 1 49 ? -55.713 41.109 68.611 1.00 39.16 74 ALA B N 1
ATOM 2131 C CA . ALA B 1 49 ? -57.130 41.190 68.251 1.00 39.29 74 ALA B CA 1
ATOM 2132 C C . ALA B 1 49 ? -57.802 39.888 68.679 1.00 38.99 74 ALA B C 1
ATOM 2133 O O . ALA B 1 49 ? -58.985 39.866 69.008 1.00 39.93 74 ALA B O 1
ATOM 2135 N N . ALA B 1 50 ? -57.037 38.803 68.680 1.00 37.99 75 ALA B N 1
ATOM 2136 C CA . ALA B 1 50 ? -57.565 37.509 69.085 1.00 37.63 75 ALA B CA 1
ATOM 2137 C C . ALA B 1 50 ? -57.794 37.518 70.595 1.00 38.33 75 ALA B C 1
ATOM 2138 O O . ALA B 1 50 ? -58.833 37.068 71.079 1.00 38.22 75 ALA B O 1
ATOM 2140 N N . LEU B 1 51 ? -56.811 38.036 71.329 1.00 38.85 76 LEU B N 1
ATOM 2141 C CA . LEU B 1 51 ? -56.876 38.111 72.788 1.00 39.18 76 LEU B CA 1
ATOM 2142 C C . LEU B 1 51 ? -58.069 38.934 73.270 1.00 39.90 76 LEU B C 1
ATOM 2143 O O . LEU B 1 51 ? -58.817 38.504 74.148 1.00 39.51 76 LEU B O 1
ATOM 2148 N N . ASP B 1 52 ? -58.235 40.116 72.682 1.00 40.18 77 ASP B N 1
ATOM 2149 C CA . ASP B 1 52 ? -59.317 41.025 73.030 1.00 40.25 77 ASP B CA 1
ATOM 2150 C C . ASP B 1 52 ? -60.665 40.557 72.491 1.00 40.58 77 ASP B C 1
ATOM 2151 O O . ASP B 1 52 ? -61.619 41.327 72.427 1.00 42.19 77 ASP B O 1
ATOM 2156 N N . ASP B 1 53 ? -60.740 39.297 72.090 1.00 40.52 78 ASP B N 1
ATOM 2157 C CA . ASP B 1 53 ? -61.981 38.735 71.574 1.00 40.16 78 ASP B CA 1
ATOM 2158 C C . ASP B 1 53 ? -62.281 37.491 72.377 1.00 39.87 78 ASP B C 1
ATOM 2159 O O . ASP B 1 53 ? -63.388 36.966 72.342 1.00 39.80 78 ASP B O 1
ATOM 2164 N N . GLY B 1 54 ? -61.274 37.029 73.107 1.00 39.87 79 GLY B N 1
ATOM 2165 C CA . GLY B 1 54 ? -61.434 35.829 73.901 1.00 40.82 79 GLY B CA 1
ATOM 2166 C C . GLY B 1 54 ? -61.079 34.602 73.086 1.00 40.86 79 GLY B C 1
ATOM 2167 O O . GLY B 1 54 ? -61.211 33.475 73.568 1.00 41.12 79 GLY B O 1
ATOM 2168 N N . SER B 1 55 ? -60.633 34.820 71.848 1.00 41.04 80 SER B N 1
ATOM 2169 C CA . SER B 1 55 ? -60.250 33.717 70.971 1.00 40.68 80 SER B CA 1
ATOM 2170 C C . SER B 1 55 ? -59.107 32.934 71.612 1.00 40.41 80 SER B C 1
ATOM 2171 O O . SER B 1 55 ? -59.000 31.719 71.444 1.00 39.87 80 SER B O 1
ATOM 2174 N N . ILE B 1 56 ? -58.259 33.648 72.347 1.00 40.86 81 ILE B N 1
ATOM 2175 C CA . ILE B 1 56 ? -57.130 33.058 73.070 1.00 42.01 81 ILE B CA 1
ATOM 2176 C C . ILE B 1 56 ? -57.155 33.687 74.461 1.00 42.76 81 ILE B C 1
ATOM 2177 O O . ILE B 1 56 ? -57.944 34.598 74.707 1.00 42.92 81 ILE B O 1
ATOM 2182 N N . ASP B 1 57 ? -56.303 33.222 75.368 1.00 43.82 82 ASP B N 1
ATOM 2183 C CA . ASP B 1 57 ? -56.307 33.772 76.720 1.00 46.36 82 ASP B CA 1
ATOM 2184 C C . ASP B 1 57 ? -55.159 34.720 77.045 1.00 47.53 82 ASP B C 1
ATOM 2185 O O . ASP B 1 57 ? -55.244 35.519 77.976 1.00 47.33 82 ASP B O 1
ATOM 2190 N N . MET B 1 58 ? -54.084 34.633 76.275 1.00 48.76 83 MET B N 1
ATOM 2191 C CA . MET B 1 58 ? -52.932 35.496 76.482 1.00 49.42 83 MET B CA 1
ATOM 2192 C C . MET B 1 58 ? -51.985 35.276 75.311 1.00 50.04 83 MET B C 1
ATOM 2193 O O . MET B 1 58 ? -51.974 34.194 74.714 1.00 51.01 83 MET B O 1
ATOM 2198 N N . ASN B 1 59 ? -51.212 36.301 74.961 1.00 48.85 84 ASN B N 1
ATOM 2199 C CA . ASN B 1 59 ? -50.265 36.175 73.861 1.00 46.35 84 ASN B CA 1
ATOM 2200 C C . ASN B 1 59 ? -48.873 36.614 74.286 1.00 46.48 84 ASN B C 1
ATOM 2201 O O . ASN B 1 59 ? -48.717 37.400 75.220 1.00 46.39 84 ASN B O 1
ATOM 2206 N N . ALA B 1 60 ? -47.866 36.079 73.602 1.00 46.43 85 ALA B N 1
ATOM 2207 C CA . ALA B 1 60 ? -46.468 36.403 73.873 1.00 45.71 85 ALA B CA 1
ATOM 2208 C C . ALA B 1 60 ? -45.780 36.505 72.520 1.00 45.40 85 ALA B C 1
ATOM 2209 O O . ALA B 1 60 ? -45.492 35.483 71.894 1.00 46.18 85 ALA B O 1
ATOM 2211 N N . PHE B 1 61 ? -45.519 37.732 72.073 1.00 44.07 86 PHE B N 1
ATOM 2212 C CA . PHE B 1 61 ? -44.900 37.946 70.770 1.00 42.95 86 PHE B CA 1
ATOM 2213 C C . PHE B 1 61 ? -44.496 39.398 70.552 1.00 42.24 86 PHE B C 1
ATOM 2214 O O . PHE B 1 61 ? -43.679 39.694 69.685 1.00 44.15 86 PHE B O 1
ATOM 2222 N N . GLN B 1 62 ? -45.081 40.303 71.325 1.00 42.04 87 GLN B N 1
ATOM 2223 C CA . GLN B 1 62 ? -44.806 41.729 71.156 1.00 41.93 87 GLN B CA 1
ATOM 2224 C C . GLN B 1 62 ? -43.958 42.365 72.241 1.00 42.33 87 GLN B C 1
ATOM 2225 O O . GLN B 1 62 ? -43.477 41.699 73.156 1.00 43.11 87 GLN B O 1
ATOM 2231 N N . HIS B 1 63 ? -43.768 43.672 72.096 1.00 43.02 88 HIS B N 1
ATOM 2232 C CA . HIS B 1 63 ? -43.017 44.479 73.045 1.00 42.38 88 HIS B CA 1
ATOM 2233 C C . HIS B 1 63 ? -43.883 45.706 73.345 1.00 41.82 88 HIS B C 1
ATOM 2234 O O . HIS B 1 63 ? -44.732 46.098 72.535 1.00 41.07 88 HIS B O 1
ATOM 2241 N N . LYS B 1 64 ? -43.676 46.298 74.513 1.00 41.35 89 LYS B N 1
ATOM 2242 C CA . LYS B 1 64 ? -44.469 47.443 74.943 1.00 40.74 89 LYS B CA 1
ATOM 2243 C C . LYS B 1 64 ? -44.750 48.504 73.874 1.00 39.27 89 LYS B C 1
ATOM 2244 O O . LYS B 1 64 ? -45.904 48.855 73.631 1.00 39.09 89 LYS B O 1
ATOM 2250 N N . PRO B 1 65 ? -43.706 49.016 73.206 1.00 38.94 90 PRO B N 1
ATOM 2251 C CA . PRO B 1 65 ? -43.945 50.040 72.179 1.00 39.12 90 PRO B CA 1
ATOM 2252 C C . PRO B 1 65 ? -44.997 49.649 71.139 1.00 39.90 90 PRO B C 1
ATOM 2253 O O . PRO B 1 65 ? -45.836 50.468 70.763 1.00 40.15 90 PRO B O 1
ATOM 2257 N N . TYR B 1 66 ? -44.949 48.401 70.678 1.00 40.25 91 TYR B N 1
ATOM 2258 C CA . TYR B 1 66 ? -45.901 47.908 69.683 1.00 41.78 91 TYR B CA 1
ATOM 2259 C C . TYR B 1 66 ? -47.286 47.761 70.295 1.00 42.31 91 TYR B C 1
ATOM 2260 O O . TYR B 1 66 ? -48.309 47.935 69.622 1.00 41.43 91 TYR B O 1
ATOM 2269 N N . LEU B 1 67 ? -47.293 47.435 71.584 1.00 42.98 92 LEU B N 1
ATOM 2270 C CA . LEU B 1 67 ? -48.513 47.243 72.353 1.00 42.93 92 LEU B CA 1
ATOM 2271 C C . LEU B 1 67 ? -49.292 48.547 72.517 1.00 43.77 92 LEU B C 1
ATOM 2272 O O . LEU B 1 67 ? -50.418 48.677 72.028 1.00 43.85 92 LEU B O 1
ATOM 2277 N N . ASP B 1 68 ? -48.683 49.512 73.200 1.00 43.72 93 ASP B N 1
ATOM 2278 C CA . ASP B 1 68 ? -49.321 50.806 73.432 1.00 43.97 93 ASP B CA 1
ATOM 2279 C C . ASP B 1 68 ? -49.734 51.450 72.116 1.00 43.87 93 ASP B C 1
ATOM 2280 O O . ASP B 1 68 ? -50.629 52.298 72.074 1.00 44.42 93 ASP B O 1
ATOM 2285 N N . ARG B 1 69 ? -49.083 51.041 71.035 1.00 43.63 94 ARG B N 1
ATOM 2286 C CA . ARG B 1 69 ? -49.403 51.592 69.734 1.00 42.20 94 ARG B CA 1
ATOM 2287 C C . ARG B 1 69 ? -50.671 50.974 69.157 1.00 42.06 94 ARG B C 1
ATOM 2288 O O . ARG B 1 69 ? -51.564 51.700 68.726 1.00 42.59 94 ARG B O 1
ATOM 2296 N N . GLN B 1 70 ? -50.771 49.646 69.150 1.00 41.22 95 GLN B N 1
ATOM 2297 C CA . GLN B 1 70 ? -51.970 49.023 68.594 1.00 41.95 95 GLN B CA 1
ATOM 2298 C C . GLN B 1 70 ? -53.166 49.308 69.499 1.00 42.63 95 GLN B C 1
ATOM 2299 O O . GLN B 1 70 ? -54.317 49.344 69.049 1.00 41.17 95 GLN B O 1
ATOM 2305 N N . VAL B 1 71 ? -52.880 49.523 70.780 1.00 43.67 96 VAL B N 1
ATOM 2306 C CA . VAL B 1 71 ? -53.918 49.829 71.756 1.00 43.94 96 VAL B CA 1
ATOM 2307 C C . VAL B 1 71 ? -54.537 51.213 71.513 1.00 44.36 96 VAL B C 1
ATOM 2308 O O . VAL B 1 71 ? -55.738 51.392 71.689 1.00 44.02 96 VAL B O 1
ATOM 2312 N N . GLU B 1 72 ? -53.735 52.194 71.113 1.00 44.22 97 GLU B N 1
ATOM 2313 C CA . GLU B 1 72 ? -54.296 53.518 70.874 1.00 46.23 97 GLU B CA 1
ATOM 2314 C C . GLU B 1 72 ? -54.893 53.594 69.470 1.00 47.52 97 GLU B C 1
ATOM 2315 O O . GLU B 1 72 ? -55.445 54.622 69.068 1.00 47.14 97 GLU B O 1
ATOM 2321 N N . ASP B 1 73 ? -54.786 52.491 68.733 1.00 49.09 98 ASP B N 1
ATOM 2322 C CA . ASP B 1 73 ? -55.302 52.412 67.369 1.00 50.31 98 ASP B CA 1
ATOM 2323 C C . ASP B 1 73 ? -56.562 51.562 67.294 1.00 50.14 98 ASP B C 1
ATOM 2324 O O . ASP B 1 73 ? -57.470 51.853 66.514 1.00 49.92 98 ASP B O 1
ATOM 2329 N N . ARG B 1 74 ? -56.607 50.504 68.098 1.00 49.24 99 ARG B N 1
ATOM 2330 C CA . ARG B 1 74 ? -57.756 49.611 68.111 1.00 49.12 99 ARG B CA 1
ATOM 2331 C C . ARG B 1 74 ? -58.435 49.619 69.476 1.00 49.47 99 ARG B C 1
ATOM 2332 O O . ARG B 1 74 ? -59.565 49.156 69.612 1.00 49.15 99 ARG B O 1
ATOM 2340 N N . ASP B 1 75 ? -57.736 50.134 70.485 1.00 50.08 100 ASP B N 1
ATOM 2341 C CA . ASP B 1 75 ? -58.287 50.180 71.832 1.00 49.17 100 ASP B CA 1
ATOM 2342 C C . ASP B 1 75 ? -58.677 48.795 72.304 1.00 48.45 100 ASP B C 1
ATOM 2343 O O . ASP B 1 75 ? -59.860 48.481 72.394 1.00 49.26 100 ASP B O 1
ATOM 2344 N N . TYR B 1 76 ? -57.690 47.967 72.621 1.00 48.09 101 TYR B N 1
ATOM 2345 C CA . TYR B 1 76 ? -57.972 46.603 73.046 1.00 48.23 101 TYR B CA 1
ATOM 2346 C C . TYR B 1 76 ? -58.067 46.340 74.554 1.00 48.87 101 TYR B C 1
ATOM 2347 O O . TYR B 1 76 ? -58.482 45.254 74.958 1.00 50.92 101 TYR B O 1
ATOM 2356 N N . LYS B 1 77 ? -57.693 47.302 75.391 1.00 48.27 102 LYS B N 1
ATOM 2357 C CA . LYS B 1 77 ? -57.765 47.083 76.842 1.00 47.20 102 LYS B CA 1
ATOM 2358 C C . LYS B 1 77 ? -57.093 45.768 77.251 1.00 45.73 102 LYS B C 1
ATOM 2359 O O . LYS B 1 77 ? -57.756 44.737 77.381 1.00 44.00 102 LYS B O 1
ATOM 2365 N N . LEU B 1 78 ? -55.780 45.814 77.458 1.00 44.71 103 LEU B N 1
ATOM 2366 C CA . LEU B 1 78 ? -55.004 44.637 77.851 1.00 43.92 103 LEU B CA 1
ATOM 2367 C C . LEU B 1 78 ? -54.007 45.074 78.912 1.00 42.93 103 LEU B C 1
ATOM 2368 O O . LEU B 1 78 ? -53.856 46.267 79.162 1.00 44.21 103 LEU B O 1
ATOM 2373 N N . THR B 1 79 ? -53.319 44.122 79.532 1.00 41.57 104 THR B N 1
ATOM 2374 C CA . THR B 1 79 ? -52.322 44.477 80.538 1.00 41.60 104 THR B CA 1
ATOM 2375 C C . THR B 1 79 ? -51.116 43.546 80.492 1.00 40.95 104 THR B C 1
ATOM 2376 O O . THR B 1 79 ? -51.249 42.323 80.391 1.00 40.61 104 THR B O 1
ATOM 2380 N N . ILE B 1 80 ? -49.932 44.139 80.562 1.00 40.44 105 ILE B N 1
ATOM 2381 C CA . ILE B 1 80 ? -48.706 43.366 80.523 1.00 41.63 105 ILE B CA 1
ATOM 2382 C C . ILE B 1 80 ? -48.669 42.427 81.714 1.00 43.31 105 ILE B C 1
ATOM 2383 O O . ILE B 1 80 ? -48.880 42.847 82.848 1.00 45.51 105 ILE B O 1
ATOM 2388 N N . ALA B 1 81 ? -48.408 41.152 81.451 1.00 44.33 106 ALA B N 1
ATOM 2389 C CA . ALA B 1 81 ? -48.349 40.160 82.511 1.00 44.78 106 ALA B CA 1
ATOM 2390 C C . ALA B 1 81 ? -46.910 39.770 82.828 1.00 46.94 106 ALA B C 1
ATOM 2391 O O . ALA B 1 81 ? -46.668 38.984 83.750 1.00 48.48 106 ALA B O 1
ATOM 2393 N N . GLY B 1 82 ? -45.958 40.307 82.065 1.00 46.78 107 GLY B N 1
ATOM 2394 C CA . GLY B 1 82 ? -44.561 39.990 82.315 1.00 48.01 107 GLY B CA 1
ATOM 2395 C C . GLY B 1 82 ? -43.633 39.985 81.108 1.00 48.82 107 GLY B C 1
ATOM 2396 O O . GLY B 1 82 ? -44.033 39.644 79.992 1.00 49.36 107 GLY B O 1
ATOM 2397 N N . ASN B 1 83 ? -42.379 40.365 81.344 1.00 47.78 108 ASN B N 1
ATOM 2398 C CA . ASN B 1 83 ? -41.362 40.407 80.301 1.00 47.50 108 ASN B CA 1
ATOM 2399 C C . ASN B 1 83 ? -40.915 38.994 79.941 1.00 48.42 108 ASN B C 1
ATOM 2400 O O . ASN B 1 83 ? -40.958 38.099 80.788 1.00 48.54 108 ASN B O 1
ATOM 2405 N N . THR B 1 84 ? -40.499 38.797 78.687 1.00 48.69 109 THR B N 1
ATOM 2406 C CA . THR B 1 84 ? -40.029 37.488 78.219 1.00 48.74 109 THR B CA 1
ATOM 2407 C C . THR B 1 84 ? -38.544 37.489 77.866 1.00 49.35 109 THR B C 1
ATOM 2408 O O . THR B 1 84 ? -37.709 37.036 78.651 1.00 49.82 109 THR B O 1
ATOM 2412 N N . PHE B 1 85 ? -38.220 37.987 76.677 1.00 49.00 110 PHE B N 1
ATOM 2413 C CA . PHE B 1 85 ? -36.834 38.042 76.229 1.00 47.83 110 PHE B CA 1
ATOM 2414 C C . PHE B 1 85 ? -36.580 39.291 75.397 1.00 47.33 110 PHE B C 1
ATOM 2415 O O . PHE B 1 85 ? -37.478 40.103 75.177 1.00 48.01 110 PHE B O 1
ATOM 2423 N N . VAL B 1 86 ? -35.343 39.443 74.943 1.00 46.26 111 VAL B N 1
ATOM 2424 C CA . VAL B 1 86 ? -34.976 40.583 74.115 1.00 45.05 111 VAL B CA 1
ATOM 2425 C C . VAL B 1 86 ? -34.454 40.031 72.798 1.00 43.82 111 VAL B C 1
ATOM 2426 O O . VAL B 1 86 ? -33.498 39.259 72.792 1.00 45.60 111 VAL B O 1
ATOM 2430 N N . TYR B 1 87 ? -35.081 40.407 71.690 1.00 41.12 112 TYR B N 1
ATOM 2431 C CA . TYR B 1 87 ? -34.635 39.931 70.386 1.00 39.31 112 TYR B CA 1
ATOM 2432 C C . TYR B 1 87 ? -34.106 41.105 69.567 1.00 38.55 112 TYR B C 1
ATOM 2433 O O . TYR B 1 87 ? -34.812 41.667 68.722 1.00 38.16 112 TYR B O 1
ATOM 2442 N N . PRO B 1 88 ? -32.856 41.509 69.825 1.00 37.47 113 PRO B N 1
ATOM 2443 C CA . PRO B 1 88 ? -32.272 42.627 69.086 1.00 36.63 113 PRO B CA 1
ATOM 2444 C C . PRO B 1 88 ? -32.440 42.414 67.594 1.00 35.43 113 PRO B C 1
ATOM 2445 O O . PRO B 1 88 ? -32.109 41.358 67.057 1.00 34.33 113 PRO B O 1
ATOM 2449 N N . ILE B 1 89 ? -32.971 43.431 66.935 1.00 34.83 114 ILE B N 1
ATOM 2450 C CA . ILE B 1 89 ? -33.210 43.363 65.510 1.00 33.29 114 ILE B CA 1
ATOM 2451 C C . ILE B 1 89 ? -31.894 43.601 64.768 1.00 33.48 114 ILE B C 1
ATOM 2452 O O . ILE B 1 89 ? -31.073 44.426 65.180 1.00 32.20 114 ILE B O 1
ATOM 2457 N N . ALA B 1 90 ? -31.686 42.860 63.684 1.00 32.85 115 ALA B N 1
ATOM 2458 C CA . ALA B 1 90 ? -30.462 42.998 62.913 1.00 32.71 115 ALA B CA 1
ATOM 2459 C C . ALA B 1 90 ? -30.710 43.212 61.430 1.00 32.03 115 ALA B C 1
ATOM 2460 O O . ALA B 1 90 ? -31.782 42.901 60.905 1.00 31.21 115 ALA B O 1
ATOM 2462 N N . GLY B 1 91 ? -29.700 43.760 60.765 1.00 31.57 116 GLY B N 1
ATOM 2463 C CA . GLY B 1 91 ? -29.784 43.985 59.335 1.00 30.05 116 GLY B CA 1
ATOM 2464 C C . GLY B 1 91 ? -29.085 42.832 58.634 1.00 28.58 116 GLY B C 1
ATOM 2465 O O . GLY B 1 91 ? -27.994 42.417 59.037 1.00 26.94 116 GLY B O 1
ATOM 2466 N N . TYR B 1 92 ? -29.719 42.296 57.598 1.00 27.94 117 TYR B N 1
ATOM 2467 C CA . TYR B 1 92 ? -29.142 41.191 56.853 1.00 27.30 117 TYR B CA 1
ATOM 2468 C C . TYR B 1 92 ? -28.941 41.561 55.396 1.00 27.26 117 TYR B C 1
ATOM 2469 O O . TYR B 1 92 ? -29.557 42.501 54.888 1.00 26.59 117 TYR B O 1
ATOM 2478 N N . SER B 1 93 ? -28.074 40.816 54.723 1.00 27.22 118 SER B N 1
ATOM 2479 C CA . SER B 1 93 ? -27.795 41.082 53.319 1.00 28.37 118 SER B CA 1
ATOM 2480 C C . SER B 1 93 ? -27.271 39.854 52.591 1.00 28.67 118 SER B C 1
ATOM 2481 O O . SER B 1 93 ? -26.554 39.036 53.162 1.00 29.52 118 SER B O 1
ATOM 2484 N N . LYS B 1 94 ? -27.643 39.732 51.326 1.00 29.69 119 LYS B N 1
ATOM 2485 C CA . LYS B 1 94 ? -27.190 38.628 50.493 1.00 30.85 119 LYS B CA 1
ATOM 2486 C C . LYS B 1 94 ? -26.103 39.192 49.565 1.00 30.72 119 LYS B C 1
ATOM 2487 O O . LYS B 1 94 ? -25.462 38.451 48.826 1.00 30.24 119 LYS B O 1
ATOM 2493 N N . GLN B 1 95 ? -25.894 40.507 49.615 1.00 30.95 120 GLN B N 1
ATOM 2494 C CA . GLN B 1 95 ? -24.896 41.146 48.759 1.00 32.18 120 GLN B CA 1
ATOM 2495 C C . GLN B 1 95 ? -23.686 41.662 49.544 1.00 32.95 120 GLN B C 1
ATOM 2496 O O . GLN B 1 95 ? -22.535 41.456 49.142 1.00 32.01 120 GLN B O 1
ATOM 2502 N N . VAL B 1 96 ? -23.945 42.345 50.654 1.00 32.87 121 VAL B N 1
ATOM 2503 C CA . VAL B 1 96 ? -22.860 42.892 51.451 1.00 32.63 121 VAL B CA 1
ATOM 2504 C C . VAL B 1 96 ? -22.629 42.156 52.755 1.00 32.77 121 VAL B C 1
ATOM 2505 O O . VAL B 1 96 ? -23.486 41.429 53.251 1.00 33.29 121 VAL B O 1
ATOM 2509 N N . LYS B 1 97 ? -21.449 42.390 53.307 1.00 33.24 122 LYS B N 1
ATOM 2510 C CA . LYS B 1 97 ? -20.985 41.769 54.533 1.00 33.23 122 LYS B CA 1
ATOM 2511 C C . LYS B 1 97 ? -20.759 42.919 55.519 1.00 34.19 122 LYS B C 1
ATOM 2512 O O . LYS B 1 97 ? -20.647 42.723 56.733 1.00 33.64 122 LYS B O 1
ATOM 2518 N N . SER B 1 98 ? -20.714 44.131 54.976 1.00 34.41 123 SER B N 1
ATOM 2519 C CA . SER B 1 98 ? -20.493 45.319 55.780 1.00 34.06 123 SER B CA 1
ATOM 2520 C C . SER B 1 98 ? -21.265 46.523 55.253 1.00 33.37 123 SER B C 1
ATOM 2521 O O . SER B 1 98 ? -21.553 46.612 54.062 1.00 33.21 123 SER B O 1
ATOM 2524 N N . VAL B 1 99 ? -21.595 47.449 56.149 1.00 33.56 124 VAL B N 1
ATOM 2525 C CA . VAL B 1 99 ? -22.337 48.653 55.779 1.00 33.20 124 VAL B CA 1
ATOM 2526 C C . VAL B 1 99 ? -21.464 49.622 54.998 1.00 33.00 124 VAL B C 1
ATOM 2527 O O . VAL B 1 99 ? -21.872 50.137 53.962 1.00 33.78 124 VAL B O 1
ATOM 2531 N N . ALA B 1 100 ? -20.270 49.887 55.508 1.00 33.24 125 ALA B N 1
ATOM 2532 C CA . ALA B 1 100 ? -19.358 50.784 54.822 1.00 33.96 125 ALA B CA 1
ATOM 2533 C C . ALA B 1 100 ? -19.144 50.214 53.426 1.00 35.94 125 ALA B C 1
ATOM 2534 O O . ALA B 1 100 ? -18.982 48.996 53.254 1.00 36.26 125 ALA B O 1
ATOM 2536 N N . ALA B 1 101 ? -19.156 51.094 52.432 1.00 35.42 126 ALA B N 1
ATOM 2537 C CA . ALA B 1 101 ? -18.970 50.685 51.044 1.00 36.47 126 ALA B CA 1
ATOM 2538 C C . ALA B 1 101 ? -20.241 50.084 50.443 1.00 35.81 126 ALA B C 1
ATOM 2539 O O . ALA B 1 101 ? -20.189 49.304 49.488 1.00 36.25 126 ALA B O 1
ATOM 2541 N N . LEU B 1 102 ? -21.379 50.446 51.025 1.00 34.00 127 LEU B N 1
ATOM 2542 C CA . LEU B 1 102 ? -22.677 50.019 50.527 1.00 32.08 127 LEU B CA 1
ATOM 2543 C C . LEU B 1 102 ? -22.841 50.989 49.350 1.00 32.16 127 LEU B C 1
ATOM 2544 O O . LEU B 1 102 ? -22.589 52.189 49.491 1.00 33.19 127 LEU B O 1
ATOM 2549 N N . ALA B 1 103 ? -23.228 50.488 48.185 1.00 30.56 128 ALA B N 1
ATOM 2550 C CA . ALA B 1 103 ? -23.359 51.359 47.021 1.00 28.81 128 ALA B CA 1
ATOM 2551 C C . ALA B 1 103 ? -24.337 52.517 47.225 1.00 28.71 128 ALA B C 1
ATOM 2552 O O . ALA B 1 103 ? -25.244 52.445 48.057 1.00 27.63 128 ALA B O 1
ATOM 2554 N N . ASP B 1 104 ? -24.136 53.590 46.464 1.00 27.86 129 ASP B N 1
ATOM 2555 C CA . ASP B 1 104 ? -25.030 54.738 46.533 1.00 27.45 129 ASP B CA 1
ATOM 2556 C C . ASP B 1 104 ? -26.331 54.370 45.825 1.00 26.41 129 ASP B C 1
ATOM 2557 O O . ASP B 1 104 ? -26.309 53.756 44.760 1.00 25.29 129 ASP B O 1
ATOM 2562 N N . GLY B 1 105 ? -27.462 54.738 46.415 1.00 25.33 130 GLY B N 1
ATOM 2563 C CA . GLY B 1 105 ? -28.738 54.462 45.780 1.00 22.67 130 GLY B CA 1
ATOM 2564 C C . GLY B 1 105 ? -29.387 53.137 46.118 1.00 22.60 130 GLY B C 1
ATOM 2565 O O . GLY B 1 105 ? -30.490 52.851 45.645 1.00 21.14 130 GLY B O 1
ATOM 2566 N N . VAL B 1 106 ? -28.724 52.331 46.939 1.00 21.70 131 VAL B N 1
ATOM 2567 C CA . VAL B 1 106 ? -29.274 51.039 47.311 1.00 23.52 131 VAL B CA 1
ATOM 2568 C C . VAL B 1 106 ? -30.622 51.164 48.018 1.00 24.60 131 VAL B C 1
ATOM 2569 O O . VAL B 1 106 ? -30.937 52.209 48.586 1.00 26.22 131 VAL B O 1
ATOM 2573 N N . ARG B 1 107 ? -31.420 50.100 47.970 1.00 24.75 132 ARG B N 1
ATOM 2574 C CA . ARG B 1 107 ? -32.709 50.077 48.648 1.00 25.69 132 ARG B CA 1
ATOM 2575 C C . ARG B 1 107 ? -32.492 49.243 49.908 1.00 24.91 132 ARG B C 1
ATOM 2576 O O . ARG B 1 107 ? -31.843 48.199 49.862 1.00 25.22 132 ARG B O 1
ATOM 2584 N N . ILE B 1 108 ? -33.017 49.714 51.034 1.00 23.50 133 ILE B N 1
ATOM 2585 C CA . ILE B 1 108 ? -32.900 49.004 52.302 1.00 21.08 133 ILE B CA 1
ATOM 2586 C C . ILE B 1 108 ? -34.325 48.762 52.784 1.00 20.97 133 ILE B C 1
ATOM 2587 O O . ILE B 1 108 ? -35.119 49.697 52.837 1.00 22.83 133 ILE B O 1
ATOM 2592 N N . ALA B 1 109 ? -34.657 47.517 53.121 1.00 19.82 134 ALA B N 1
ATOM 2593 C CA . ALA B 1 109 ? -36.010 47.196 53.561 1.00 19.26 134 ALA B CA 1
ATOM 2594 C C . ALA B 1 109 ? -36.148 47.185 55.075 1.00 20.71 134 ALA B C 1
ATOM 2595 O O . ALA B 1 109 ? -35.252 46.729 55.786 1.00 22.64 134 ALA B O 1
ATOM 2597 N N . VAL B 1 110 ? -37.287 47.677 55.559 1.00 20.78 135 VAL B N 1
ATOM 2598 C CA . VAL B 1 110 ? -37.566 47.755 56.991 1.00 20.16 135 VAL B CA 1
ATOM 2599 C C . VAL B 1 110 ? -39.041 47.462 57.272 1.00 22.43 135 VAL B C 1
ATOM 2600 O O . VAL B 1 110 ? -39.888 47.550 56.375 1.00 22.23 135 VAL B O 1
ATOM 2604 N N . PRO B 1 111 ? -39.367 47.104 58.523 1.00 23.32 136 PRO B N 1
ATOM 2605 C CA . PRO B 1 111 ? -40.759 46.812 58.877 1.00 24.49 136 PRO B CA 1
ATOM 2606 C C . PRO B 1 111 ? -41.606 48.050 58.609 1.00 25.66 136 PRO B C 1
ATOM 2607 O O . PRO B 1 111 ? -41.094 49.163 58.658 1.00 26.71 136 PRO B O 1
ATOM 2611 N N . ASN B 1 112 ? -42.891 47.872 58.322 1.00 26.40 137 ASN B N 1
ATOM 2612 C CA . ASN B 1 112 ? -43.744 49.023 58.043 1.00 26.52 137 ASN B CA 1
ATOM 2613 C C . ASN B 1 112 ? -44.724 49.403 59.164 1.00 27.36 137 ASN B C 1
ATOM 2614 O O . ASN B 1 112 ? -45.524 50.322 59.000 1.00 27.27 137 ASN B O 1
ATOM 2619 N N . ASP B 1 113 ? -44.680 48.696 60.291 1.00 28.32 138 ASP B N 1
ATOM 2620 C CA . ASP B 1 113 ? -45.544 49.046 61.415 1.00 30.09 138 ASP B CA 1
ATOM 2621 C C . ASP B 1 113 ? -44.785 50.162 62.127 1.00 31.29 138 ASP B C 1
ATOM 2622 O O . ASP B 1 113 ? -43.575 50.068 62.325 1.00 32.18 138 ASP B O 1
ATOM 2627 N N . PRO B 1 114 ? -45.487 51.228 62.533 1.00 32.35 139 PRO B N 1
ATOM 2628 C CA . PRO B 1 114 ? -44.894 52.387 63.215 1.00 31.58 139 PRO B CA 1
ATOM 2629 C C . PRO B 1 114 ? -43.761 52.200 64.238 1.00 30.62 139 PRO B C 1
ATOM 2630 O O . PRO B 1 114 ? -42.725 52.857 64.117 1.00 30.10 139 PRO B O 1
ATOM 2634 N N . THR B 1 115 ? -43.925 51.333 65.233 1.00 29.54 140 THR B N 1
ATOM 2635 C CA . THR B 1 115 ? -42.861 51.175 66.222 1.00 30.23 140 THR B CA 1
ATOM 2636 C C . THR B 1 115 ? -41.626 50.469 65.692 1.00 30.52 140 THR B C 1
ATOM 2637 O O . THR B 1 115 ? -40.500 50.856 66.005 1.00 31.78 140 THR B O 1
ATOM 2641 N N . ASN B 1 116 ? -41.822 49.430 64.891 1.00 30.63 141 ASN B N 1
ATOM 2642 C CA . ASN B 1 116 ? -40.686 48.717 64.336 1.00 29.51 141 ASN B CA 1
ATOM 2643 C C . ASN B 1 116 ? -40.074 49.496 63.167 1.00 29.33 141 ASN B C 1
ATOM 2644 O O . ASN B 1 116 ? -38.896 49.326 62.854 1.00 30.35 141 ASN B O 1
ATOM 2649 N N . LEU B 1 117 ? -40.864 50.357 62.530 1.00 27.42 142 LEU B N 1
ATOM 2650 C CA . LEU B 1 117 ? -40.346 51.176 61.435 1.00 27.85 142 LEU B CA 1
ATOM 2651 C C . LEU B 1 117 ? -39.390 52.200 62.041 1.00 29.95 142 LEU B C 1
ATOM 2652 O O . LEU B 1 117 ? -38.304 52.444 61.504 1.00 30.59 1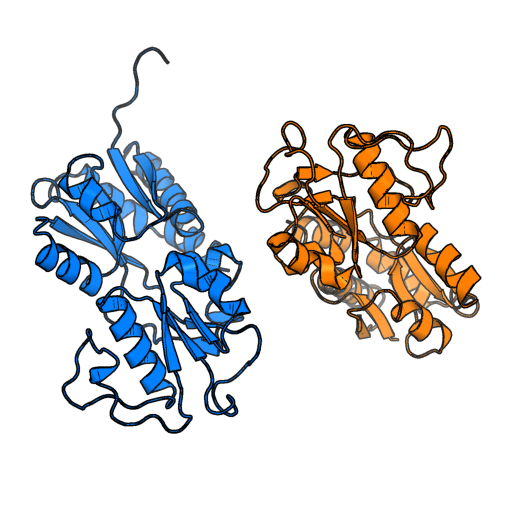42 LEU B O 1
ATOM 2657 N N . GLY B 1 118 ? -39.812 52.789 63.165 1.00 30.70 143 GLY B N 1
ATOM 2658 C CA . GLY B 1 118 ? -39.010 53.780 63.862 1.00 28.72 143 GLY B CA 1
ATOM 2659 C C . GLY B 1 118 ? -37.820 53.087 64.484 1.00 28.81 143 GLY B C 1
ATOM 2660 O O . GLY B 1 118 ? -36.716 53.627 64.532 1.00 30.02 143 GLY B O 1
ATOM 2661 N N . ARG B 1 119 ? -38.057 51.877 64.969 1.00 28.35 144 ARG B N 1
ATOM 2662 C CA . ARG B 1 119 ? -37.003 51.067 65.563 1.00 28.14 144 ARG B CA 1
ATOM 2663 C C . ARG B 1 119 ? -35.879 50.875 64.535 1.00 29.13 144 ARG B C 1
ATOM 2664 O O . ARG B 1 119 ? -34.690 50.984 64.860 1.00 28.80 144 ARG B O 1
ATOM 2672 N N . SER B 1 120 ? -36.269 50.602 63.291 1.00 28.48 145 SER B N 1
ATOM 2673 C CA . SER B 1 120 ? -35.310 50.375 62.216 1.00 28.61 145 SER B CA 1
ATOM 2674 C C . SER B 1 120 ? -34.514 51.612 61.814 1.00 28.32 145 SER B C 1
ATOM 2675 O O . SER B 1 120 ? -33.289 51.557 61.712 1.00 27.28 145 SER B O 1
ATOM 2678 N N . LEU B 1 121 ? -35.204 52.724 61.576 1.00 29.26 146 LEU B N 1
ATOM 2679 C CA . LEU B 1 121 ? -34.525 53.957 61.181 1.00 28.96 146 LEU B CA 1
ATOM 2680 C C . LEU B 1 121 ? -33.508 54.362 62.241 1.00 29.57 146 LEU B C 1
ATOM 2681 O O . LEU B 1 121 ? -32.464 54.926 61.930 1.00 30.52 146 LEU B O 1
ATOM 2686 N N . LEU B 1 122 ? -33.816 54.064 63.497 1.00 29.77 147 LEU B N 1
ATOM 2687 C CA . LEU B 1 122 ? -32.909 54.369 64.588 1.00 28.74 147 LEU B CA 1
ATOM 2688 C C . LEU B 1 122 ? -31.676 53.487 64.479 1.00 28.38 147 LEU B C 1
ATOM 2689 O O . LEU B 1 122 ? -30.571 53.926 64.762 1.00 29.30 147 LEU B O 1
ATOM 2694 N N . LEU B 1 123 ? -31.867 52.236 64.073 1.00 28.19 148 LEU B N 1
ATOM 2695 C CA . LEU B 1 123 ? -30.749 51.316 63.945 1.00 26.42 148 LEU B CA 1
ATOM 2696 C C . LEU B 1 123 ? -29.817 51.760 62.820 1.00 26.14 148 LEU B C 1
ATOM 2697 O O . LEU B 1 123 ? -28.597 51.667 62.945 1.00 24.79 148 LEU B O 1
ATOM 2702 N N . LEU B 1 124 ? -30.397 52.254 61.729 1.00 24.81 149 LEU B N 1
ATOM 2703 C CA . LEU B 1 124 ? -29.611 52.711 60.588 1.00 24.78 149 LEU B CA 1
ATOM 2704 C C . LEU B 1 124 ? -28.813 53.942 60.975 1.00 26.28 149 LEU B C 1
ATOM 2705 O O . LEU B 1 124 ? -27.672 54.122 60.540 1.00 25.23 149 LEU B O 1
ATOM 2710 N N . GLU B 1 125 ? -29.422 54.802 61.784 1.00 28.72 150 GLU B N 1
ATOM 2711 C CA . GLU B 1 125 ? -28.744 56.011 62.233 1.00 29.44 150 GLU B CA 1
ATOM 2712 C C . GLU B 1 125 ? -27.520 55.569 63.038 1.00 28.19 150 GLU B C 1
ATOM 2713 O O . GLU B 1 125 ? -26.421 56.086 62.856 1.00 26.26 150 GLU B O 1
ATOM 2719 N N . GLN B 1 126 ? -27.727 54.589 63.911 1.00 28.92 151 GLN B N 1
ATOM 2720 C CA . GLN B 1 126 ? -26.661 54.035 64.739 1.00 31.39 151 GLN B CA 1
ATOM 2721 C C . GLN B 1 126 ? -25.509 53.544 63.877 1.00 31.44 151 GLN B C 1
ATOM 2722 O O . GLN B 1 126 ? -24.380 53.409 64.345 1.00 31.32 151 GLN B O 1
ATOM 2728 N N . GLN B 1 127 ? -25.807 53.262 62.616 1.00 31.47 152 GLN B N 1
ATOM 2729 C CA . GLN B 1 127 ? -24.801 52.767 61.694 1.00 30.44 152 GLN B CA 1
ATOM 2730 C C . GLN B 1 127 ? -24.157 53.887 60.903 1.00 29.18 152 GLN B C 1
ATOM 2731 O O . GLN B 1 127 ? -23.093 53.705 60.320 1.00 29.59 152 GLN B O 1
ATOM 2737 N N . GLY B 1 128 ? -24.801 55.046 60.883 1.00 28.05 153 GLY B N 1
ATOM 2738 C CA . GLY B 1 128 ? -24.252 56.165 60.141 1.00 27.72 153 GLY B CA 1
ATOM 2739 C C . GLY B 1 128 ? -24.748 56.230 58.708 1.00 28.09 153 GLY B C 1
ATOM 2740 O O . GLY B 1 128 ? -24.248 57.021 57.912 1.00 27.98 153 GLY B O 1
ATOM 2741 N N . LEU B 1 129 ? -25.729 55.396 58.376 1.00 29.18 154 LEU B N 1
ATOM 2742 C CA . LEU B 1 129 ? -26.297 55.379 57.032 1.00 30.21 154 LEU B CA 1
ATOM 2743 C C . LEU B 1 129 ? -27.184 56.590 56.809 1.00 30.68 154 LEU B C 1
ATOM 2744 O O . LEU B 1 129 ? -27.278 57.103 55.696 1.00 31.77 154 LEU B O 1
ATOM 2749 N N . ILE B 1 130 ? -27.846 57.033 57.870 1.00 30.77 155 ILE B N 1
ATOM 2750 C CA . ILE B 1 130 ? -28.719 58.197 57.795 1.00 32.40 155 ILE B CA 1
ATOM 2751 C C . ILE B 1 130 ? -28.745 58.866 59.156 1.00 34.36 155 ILE B C 1
ATOM 2752 O O . ILE B 1 130 ? -28.379 58.254 60.160 1.00 34.57 155 ILE B O 1
ATOM 2757 N N . LYS B 1 131 ? -29.177 60.121 59.194 1.00 36.47 156 LYS B N 1
ATOM 2758 C CA . LYS B 1 131 ? -29.270 60.821 60.464 1.00 37.53 156 LYS B CA 1
ATOM 2759 C C . LYS B 1 131 ? -30.679 61.357 60.619 1.00 36.55 156 LYS B C 1
ATOM 2760 O O . LYS B 1 131 ? -31.240 61.959 59.699 1.00 37.80 156 LYS B O 1
ATOM 2766 N N . LEU B 1 132 ? -31.254 61.108 61.787 1.00 35.88 157 LEU B N 1
ATOM 2767 C CA . LEU B 1 132 ? -32.601 61.551 62.097 1.00 35.12 157 LEU B CA 1
ATOM 2768 C C . LEU B 1 132 ? -32.498 62.891 62.813 1.00 36.84 157 LEU B C 1
ATOM 2769 O O . LEU B 1 132 ? -31.422 63.255 63.294 1.00 36.87 157 LEU B O 1
ATOM 2774 N N . ARG B 1 133 ? -33.605 63.630 62.874 1.00 37.99 158 ARG B N 1
ATOM 2775 C CA . ARG B 1 133 ? -33.597 64.927 63.542 1.00 37.40 158 ARG B CA 1
ATOM 2776 C C . ARG B 1 133 ? -33.254 64.748 65.021 1.00 37.32 158 ARG B C 1
ATOM 2777 O O . ARG B 1 133 ? -33.542 63.706 65.611 1.00 36.90 158 ARG B O 1
ATOM 2785 N N . PRO B 1 134 ? -32.622 65.767 65.628 1.00 37.85 159 PRO B N 1
ATOM 2786 C CA . PRO B 1 134 ? -32.187 65.824 67.024 1.00 38.87 159 PRO B CA 1
ATOM 2787 C C . PRO B 1 134 ? -32.909 64.929 68.017 1.00 40.15 159 PRO B C 1
ATOM 2788 O O . PRO B 1 134 ? -32.294 64.052 68.615 1.00 39.78 159 PRO B O 1
ATOM 2792 N N . GLU B 1 135 ? -34.203 65.133 68.214 1.00 42.08 160 GLU B N 1
ATOM 2793 C CA . GLU B 1 135 ? -34.892 64.273 69.157 1.00 43.36 160 GLU B CA 1
ATOM 2794 C C . GLU B 1 135 ? -36.077 63.519 68.607 1.00 42.26 160 GLU B C 1
ATOM 2795 O O . GLU B 1 135 ? -37.218 63.822 68.927 1.00 42.71 160 GLU B O 1
ATOM 2801 N N . VAL B 1 136 ? -35.796 62.533 67.765 1.00 41.12 161 VAL B N 1
ATOM 2802 C CA . VAL B 1 136 ? -36.844 61.700 67.206 1.00 39.99 161 VAL B CA 1
ATOM 2803 C C . VAL B 1 136 ? -37.180 60.738 68.323 1.00 39.12 161 VAL B C 1
ATOM 2804 O O . VAL B 1 136 ? -36.311 60.387 69.121 1.00 39.11 161 VAL B O 1
ATOM 2808 N N . GLY B 1 137 ? -38.434 60.312 68.383 1.00 38.87 162 GLY B N 1
ATOM 2809 C CA . GLY B 1 137 ? -38.837 59.384 69.422 1.00 38.86 162 GLY B CA 1
ATOM 2810 C C . GLY B 1 137 ? -38.648 57.939 69.008 1.00 38.98 162 GLY B C 1
ATOM 2811 O O . GLY B 1 137 ? -37.594 57.560 68.495 1.00 40.64 162 GLY B O 1
ATOM 2812 N N . LEU B 1 138 ? -39.670 57.127 69.248 1.00 37.16 163 LEU B N 1
ATOM 2813 C CA . LEU B 1 138 ? -39.631 55.719 68.898 1.00 35.00 163 LEU B CA 1
ATOM 2814 C C . LEU B 1 138 ? -40.482 55.499 67.666 1.00 34.91 163 LEU B C 1
ATOM 2815 O O . LEU B 1 138 ? -40.598 54.384 67.165 1.00 36.23 163 LEU B O 1
ATOM 2820 N N . LEU B 1 139 ? -41.080 56.575 67.182 1.00 33.36 164 LEU B N 1
ATOM 2821 C CA . LEU B 1 139 ? -41.936 56.494 66.026 1.00 31.70 164 LEU B CA 1
ATOM 2822 C C . LEU B 1 139 ? -41.408 57.347 64.897 1.00 31.71 164 LEU B C 1
ATOM 2823 O O . LEU B 1 139 ? -42.143 58.140 64.304 1.00 30.80 164 LEU B O 1
ATOM 2828 N N . ALA B 1 140 ? -40.122 57.190 64.603 1.00 31.70 165 ALA B N 1
ATOM 2829 C CA . ALA B 1 140 ? -39.510 57.942 63.517 1.00 30.47 165 ALA B CA 1
ATOM 2830 C C . ALA B 1 140 ? -40.033 57.431 62.176 1.00 29.66 165 ALA B C 1
ATOM 2831 O O . ALA B 1 140 ? -40.412 56.262 62.047 1.00 27.15 165 ALA B O 1
ATOM 2833 N N . THR B 1 141 ? -40.062 58.319 61.188 1.00 30.33 166 THR B N 1
ATOM 2834 C CA . THR B 1 141 ? -40.503 57.969 59.839 1.00 31.61 166 THR B CA 1
ATOM 2835 C C . THR B 1 141 ? -39.620 58.709 58.849 1.00 32.11 166 THR B C 1
ATOM 2836 O O . THR B 1 141 ? -38.855 59.593 59.226 1.00 33.40 166 THR B O 1
ATOM 2840 N N . VAL B 1 142 ? -39.737 58.350 57.579 1.00 32.73 167 VAL B N 1
ATOM 2841 C CA . VAL B 1 142 ? -38.939 58.976 56.538 1.00 33.40 167 VAL B CA 1
ATOM 2842 C C . VAL B 1 142 ? -39.082 60.493 56.554 1.00 33.43 167 VAL B C 1
ATOM 2843 O O . VAL B 1 142 ? -38.221 61.211 56.040 1.00 33.37 167 VAL B O 1
ATOM 2847 N N . ARG B 1 143 ? -40.167 60.985 57.149 1.00 34.02 168 ARG B N 1
ATOM 2848 C CA . ARG B 1 143 ? -40.377 62.426 57.237 1.00 33.54 168 ARG B CA 1
ATOM 2849 C C . ARG B 1 143 ? -39.376 63.044 58.219 1.00 33.53 168 ARG B C 1
ATOM 2850 O O . ARG B 1 143 ? -39.174 64.256 58.225 1.00 32.65 168 ARG B O 1
ATOM 2858 N N . ASP B 1 144 ? -38.736 62.206 59.032 1.00 33.32 169 ASP B N 1
ATOM 2859 C CA . ASP B 1 144 ? -37.770 62.690 60.013 1.00 35.03 169 ASP B CA 1
ATOM 2860 C C . ASP B 1 144 ? -36.299 62.560 59.615 1.00 34.40 169 ASP B C 1
ATOM 2861 O O . ASP B 1 144 ? -35.410 62.809 60.436 1.00 35.16 169 ASP B O 1
ATOM 2866 N N . ILE B 1 145 ? -36.029 62.176 58.374 1.00 31.76 170 ILE B N 1
ATOM 2867 C CA . ILE B 1 145 ? -34.648 62.025 57.939 1.00 30.18 170 ILE B CA 1
ATOM 2868 C C . ILE B 1 145 ? -34.044 63.375 57.588 1.00 30.37 170 ILE B C 1
ATOM 2869 O O . ILE B 1 145 ? -34.635 64.144 56.826 1.00 30.30 170 ILE B O 1
ATOM 2874 N N . VAL B 1 146 ? -32.867 63.668 58.139 1.00 29.43 171 VAL B N 1
ATOM 2875 C CA . VAL B 1 146 ? -32.222 64.946 57.861 1.00 30.27 171 VAL B CA 1
ATOM 2876 C C . VAL B 1 146 ? -30.973 64.828 57.000 1.00 31.30 171 VAL B C 1
ATOM 2877 O O . VAL B 1 146 ? -30.568 65.802 56.366 1.00 30.99 171 VAL B O 1
ATOM 2881 N N . GLU B 1 147 ? -30.370 63.639 56.978 1.00 32.98 172 GLU B N 1
ATOM 2882 C CA . GLU B 1 147 ? -29.176 63.384 56.167 1.00 34.23 172 GLU B CA 1
ATOM 2883 C C . GLU B 1 147 ? -29.198 61.998 55.529 1.00 33.64 172 GLU B C 1
ATOM 2884 O O . GLU B 1 147 ? -29.468 61.000 56.206 1.00 33.14 172 GLU B O 1
ATOM 2890 N N . ASN B 1 148 ? -28.894 61.945 54.233 1.00 32.31 173 ASN B N 1
ATOM 2891 C CA . ASN B 1 148 ? -28.839 60.685 53.490 1.00 31.26 173 ASN B CA 1
ATOM 2892 C C . ASN B 1 148 ? -27.682 60.748 52.492 1.00 30.19 173 ASN B C 1
ATOM 2893 O O . ASN B 1 148 ? -27.893 60.913 51.289 1.00 28.32 173 ASN B O 1
ATOM 2898 N N . PRO B 1 149 ? -26.441 60.603 52.987 1.00 30.76 174 PRO B N 1
ATOM 2899 C CA . PRO B 1 149 ? -25.212 60.644 52.180 1.00 30.59 174 PRO B CA 1
ATOM 2900 C C . PRO B 1 149 ? -25.108 59.629 51.033 1.00 29.99 174 PRO B C 1
ATOM 2901 O O . PRO B 1 149 ? -24.668 59.978 49.932 1.00 29.15 174 PRO B O 1
ATOM 2905 N N . LYS B 1 150 ? -25.511 58.384 51.280 1.00 29.12 175 LYS B N 1
ATOM 2906 C CA . LYS B 1 150 ? -25.449 57.357 50.246 1.00 27.07 175 LYS B CA 1
ATOM 2907 C C . LYS B 1 150 ? -26.701 57.332 49.385 1.00 25.80 175 LYS B C 1
ATOM 2908 O O . LYS B 1 150 ? -26.853 56.457 48.539 1.00 27.48 175 LYS B O 1
ATOM 2914 N N . ASN B 1 151 ? -27.599 58.287 49.601 1.00 24.54 176 ASN B N 1
ATOM 2915 C CA . ASN B 1 151 ? -28.850 58.373 48.842 1.00 23.34 176 ASN B CA 1
ATOM 2916 C C . ASN B 1 151 ? -29.645 57.071 48.850 1.00 23.01 176 ASN B C 1
ATOM 2917 O O . ASN B 1 151 ? -30.019 56.552 47.806 1.00 23.05 176 ASN B O 1
ATOM 2922 N N . ILE B 1 152 ? -29.912 56.559 50.042 1.00 23.18 177 ILE B N 1
ATOM 2923 C CA . ILE B 1 152 ? -30.654 55.325 50.195 1.00 23.96 177 ILE B CA 1
ATOM 2924 C C . ILE B 1 152 ? -32.139 55.537 49.968 1.00 23.50 177 ILE B C 1
ATOM 2925 O O . ILE B 1 152 ? -32.652 56.651 50.088 1.00 22.86 177 ILE B O 1
ATOM 2930 N N . THR B 1 153 ? -32.823 54.450 49.629 1.00 23.09 178 THR B N 1
ATOM 2931 C CA . THR B 1 153 ? -34.265 54.471 49.449 1.00 22.82 178 THR B CA 1
ATOM 2932 C C . THR B 1 153 ? -34.810 53.426 50.415 1.00 23.89 178 THR B C 1
ATOM 2933 O O . THR B 1 153 ? -34.583 52.224 50.247 1.00 23.82 178 THR B O 1
ATOM 2937 N N . ILE B 1 154 ? -35.498 53.900 51.447 1.00 24.18 179 ILE B N 1
ATOM 2938 C CA . ILE B 1 154 ? -36.077 53.023 52.450 1.00 25.41 179 ILE B CA 1
ATOM 2939 C C . ILE B 1 154 ? -37.335 52.365 51.887 1.00 26.79 179 ILE B C 1
ATOM 2940 O O . ILE B 1 154 ? -38.268 53.046 51.468 1.00 26.43 179 ILE B O 1
ATOM 2945 N N . MET B 1 155 ? -37.348 51.039 51.855 1.00 28.29 180 MET B N 1
ATOM 2946 C CA . MET B 1 155 ? -38.511 50.313 51.366 1.00 30.25 180 MET B CA 1
ATOM 2947 C C . MET B 1 155 ? -39.231 49.745 52.585 1.00 30.25 180 MET B C 1
ATOM 2948 O O . MET B 1 155 ? -38.655 48.971 53.353 1.00 29.98 180 MET B O 1
ATOM 2953 N N . GLU B 1 156 ? -40.486 50.142 52.765 1.00 29.62 181 GLU B N 1
ATOM 2954 C CA . GLU B 1 156 ? -41.275 49.687 53.903 1.00 28.87 181 GLU B CA 1
ATOM 2955 C C . GLU B 1 156 ? -42.196 48.540 53.524 1.00 27.76 181 GLU B C 1
ATOM 2956 O O . GLU B 1 156 ? -43.062 48.680 52.662 1.00 27.78 181 GLU B O 1
ATOM 2962 N N . LEU B 1 157 ? -42.004 47.397 54.172 1.00 27.29 182 LEU B N 1
ATOM 2963 C CA . LEU B 1 157 ? -42.808 46.217 53.877 1.00 26.51 182 LEU B CA 1
ATOM 2964 C C . LEU B 1 157 ? -43.379 45.587 55.134 1.00 27.37 182 LEU B C 1
ATOM 2965 O O . LEU B 1 157 ? -42.957 45.900 56.249 1.00 28.00 182 LEU B O 1
ATOM 2970 N N . ASP B 1 158 ? -44.344 44.696 54.942 1.00 27.43 183 ASP B N 1
ATOM 2971 C CA . ASP B 1 158 ? -44.963 43.995 56.048 1.00 28.47 183 ASP B CA 1
ATOM 2972 C C . ASP B 1 158 ? -43.926 43.049 56.640 1.00 28.27 183 ASP B C 1
ATOM 2973 O O . ASP B 1 158 ? -43.263 42.312 55.912 1.00 28.80 183 ASP B O 1
ATOM 2978 N N . ALA B 1 159 ? -43.789 43.082 57.962 1.00 27.39 184 ALA B N 1
ATOM 2979 C CA . ALA B 1 159 ? -42.821 42.253 58.675 1.00 26.36 184 ALA B CA 1
ATOM 2980 C C . ALA B 1 159 ? -42.623 40.856 58.097 1.00 26.18 184 ALA B C 1
ATOM 2981 O O . ALA B 1 159 ? -41.498 40.382 57.989 1.00 26.17 184 ALA B O 1
ATOM 2983 N N . ALA B 1 160 ? -43.717 40.201 57.732 1.00 26.01 185 ALA B N 1
ATOM 2984 C CA . ALA B 1 160 ? -43.654 38.852 57.188 1.00 26.64 185 ALA B CA 1
ATOM 2985 C C . ALA B 1 160 ? -43.016 38.767 55.800 1.00 26.91 185 ALA B C 1
ATOM 2986 O O . ALA B 1 160 ? -42.536 37.708 55.395 1.00 24.28 185 ALA B O 1
ATOM 2988 N N . GLN B 1 161 ? -43.015 39.878 55.072 1.00 28.10 186 GLN B N 1
ATOM 2989 C CA . GLN B 1 161 ? -42.431 39.905 53.736 1.00 29.14 186 GLN B CA 1
ATOM 2990 C C . GLN B 1 161 ? -40.940 40.228 53.714 1.00 27.05 186 GLN B C 1
ATOM 2991 O O . GLN B 1 161 ? -40.301 40.107 52.678 1.00 28.01 186 GLN B O 1
ATOM 2997 N N . LEU B 1 162 ? -40.385 40.634 54.849 1.00 25.25 187 LEU B N 1
ATOM 2998 C CA . LEU B 1 162 ? -38.977 40.987 54.899 1.00 25.69 187 LEU B CA 1
ATOM 2999 C C . LEU B 1 162 ? -38.003 39.866 54.520 1.00 26.08 187 LEU B C 1
ATOM 3000 O O . LEU B 1 162 ? -36.978 40.116 53.887 1.00 23.62 187 LEU B O 1
ATOM 3005 N N . PRO B 1 163 ? -38.302 38.616 54.899 1.00 26.68 188 PRO B N 1
ATOM 3006 C CA . PRO B 1 163 ? -37.367 37.549 54.526 1.00 27.99 188 PRO B CA 1
ATOM 3007 C C . PRO B 1 163 ? -37.169 37.484 53.009 1.00 27.99 188 PRO B C 1
ATOM 3008 O O . PRO B 1 163 ? -36.044 37.412 52.511 1.00 26.79 188 PRO B O 1
ATOM 3012 N N . ARG B 1 164 ? -38.277 37.528 52.284 1.00 28.65 189 ARG B N 1
ATOM 3013 C CA . ARG B 1 164 ? -38.252 37.459 50.833 1.00 30.49 189 ARG B CA 1
ATOM 3014 C C . ARG B 1 164 ? -37.507 38.648 50.217 1.00 30.81 189 ARG B C 1
ATOM 3015 O O . ARG B 1 164 ? -36.893 38.518 49.158 1.00 32.16 189 ARG B O 1
ATOM 3023 N N . SER B 1 165 ? -37.546 39.797 50.892 1.00 28.87 190 SER B N 1
ATOM 3024 C CA . SER B 1 165 ? -36.911 41.022 50.398 1.00 26.77 190 SER B CA 1
ATOM 3025 C C . SER B 1 165 ? -35.403 40.963 50.173 1.00 25.95 190 SER B C 1
ATOM 3026 O O . SER B 1 165 ? -34.847 41.790 49.448 1.00 25.23 190 SER B O 1
ATOM 3029 N N . LEU B 1 166 ? -34.736 40.001 50.797 1.00 25.88 191 LEU B N 1
ATOM 3030 C CA . LEU B 1 166 ? -33.291 39.887 50.655 1.00 27.47 191 LEU B CA 1
ATOM 3031 C C . LEU B 1 166 ? -32.836 39.569 49.241 1.00 27.71 191 LEU B C 1
ATOM 3032 O O . LEU B 1 166 ? -31.646 39.579 48.949 1.00 27.03 191 LEU B O 1
ATOM 3037 N N . ASP B 1 167 ? -33.791 39.291 48.369 1.00 29.44 192 ASP B N 1
ATOM 3038 C CA . ASP B 1 167 ? -33.500 38.969 46.985 1.00 32.11 192 ASP B CA 1
ATOM 3039 C C . ASP B 1 167 ? -33.828 40.157 46.084 1.00 32.18 192 ASP B C 1
ATOM 3040 O O . ASP B 1 167 ? -33.674 40.079 44.865 1.00 31.07 192 ASP B O 1
ATOM 3045 N N . ASP B 1 168 ? -34.276 41.257 46.684 1.00 31.90 193 ASP B N 1
ATOM 3046 C CA . ASP B 1 168 ? -34.653 42.436 45.911 1.00 31.67 193 ASP B CA 1
ATOM 3047 C C . ASP B 1 168 ? -33.967 43.730 46.334 1.00 30.70 193 ASP B C 1
ATOM 3048 O O . ASP B 1 168 ? -33.981 44.710 45.587 1.00 31.49 193 ASP B O 1
ATOM 3053 N N . VAL B 1 169 ? -33.377 43.742 47.528 1.00 27.31 194 VAL B N 1
ATOM 3054 C CA . VAL B 1 169 ? -32.714 44.939 48.027 1.00 23.13 194 VAL B CA 1
ATOM 3055 C C . VAL B 1 169 ? -31.303 44.634 48.484 1.00 22.49 194 VAL B C 1
ATOM 3056 O O . VAL B 1 169 ? -30.925 43.474 48.624 1.00 22.38 194 VAL B O 1
ATOM 3060 N N . ALA B 1 170 ? -30.530 45.686 48.723 1.00 22.15 195 ALA B N 1
ATOM 3061 C CA . ALA B 1 170 ? -29.149 45.550 49.169 1.00 22.25 195 ALA B CA 1
ATOM 3062 C C . ALA B 1 170 ? -29.082 45.005 50.581 1.00 22.84 195 ALA B C 1
ATOM 3063 O O . ALA B 1 170 ? -28.234 44.169 50.897 1.00 22.68 195 ALA B O 1
ATOM 3065 N N . LEU B 1 171 ? -29.984 45.478 51.431 1.00 24.68 196 LEU B N 1
ATOM 3066 C CA . LEU B 1 171 ? -29.997 45.054 52.822 1.00 25.15 196 LEU B CA 1
ATOM 3067 C C . LEU B 1 171 ? -31.392 45.176 53.424 1.00 24.47 196 LEU B C 1
ATOM 3068 O O . LEU B 1 171 ? -32.154 46.087 53.090 1.00 25.44 196 LEU B O 1
ATOM 3073 N N . SER B 1 172 ? -31.721 44.245 54.311 1.00 23.82 197 SER B N 1
ATOM 3074 C CA . SER B 1 172 ? -33.025 44.232 54.961 1.00 22.66 197 SER B CA 1
ATOM 3075 C C . SER B 1 172 ? -32.914 44.057 56.468 1.00 22.76 197 SER B C 1
ATOM 3076 O O . SER B 1 172 ? -32.104 43.267 56.956 1.00 23.32 197 SER B O 1
ATOM 3079 N N . ILE B 1 173 ? -33.731 44.805 57.201 1.00 23.03 198 ILE B N 1
ATOM 3080 C CA . ILE B 1 173 ? -33.767 44.701 58.652 1.00 24.32 198 ILE B CA 1
ATOM 3081 C C . ILE B 1 173 ? -34.980 43.827 58.967 1.00 24.41 198 ILE B C 1
ATOM 3082 O O . ILE B 1 173 ? -36.120 44.265 58.822 1.00 24.72 198 ILE B O 1
ATOM 3087 N N . ILE B 1 174 ? -34.718 42.586 59.376 1.00 25.14 199 ILE B N 1
ATOM 3088 C CA . ILE B 1 174 ? -35.767 41.613 59.677 1.00 26.43 199 ILE B CA 1
ATOM 3089 C C . ILE B 1 174 ? -35.915 41.274 61.162 1.00 28.39 199 ILE B C 1
ATOM 3090 O O . ILE B 1 174 ? -34.915 41.104 61.865 1.00 29.97 199 ILE B O 1
ATOM 3095 N N . ASN B 1 175 ? -37.158 41.159 61.634 1.00 28.34 200 ASN B N 1
ATOM 3096 C CA . ASN B 1 175 ? -37.407 40.780 63.025 1.00 28.18 200 ASN B CA 1
ATOM 3097 C C . ASN B 1 175 ? -36.924 39.327 63.144 1.00 27.94 200 ASN B C 1
ATOM 3098 O O . ASN B 1 175 ? -37.203 38.508 62.269 1.00 28.21 200 ASN B O 1
ATOM 3103 N N . THR B 1 176 ? -36.206 38.999 64.214 1.00 27.00 201 THR B N 1
ATOM 3104 C CA . THR B 1 176 ? -35.698 37.645 64.376 1.00 25.23 201 THR B CA 1
ATOM 3105 C C . THR B 1 176 ? -36.813 36.617 64.250 1.00 25.32 201 THR B C 1
ATOM 3106 O O . THR B 1 176 ? -36.574 35.457 63.922 1.00 26.90 201 THR B O 1
ATOM 3110 N N . THR B 1 177 ? -38.038 37.050 64.504 1.00 25.57 202 THR B N 1
ATOM 3111 C CA . THR B 1 177 ? -39.200 36.175 64.399 1.00 26.50 202 THR B CA 1
ATOM 3112 C C . THR B 1 177 ? -39.234 35.554 63.008 1.00 27.00 202 THR B C 1
ATOM 3113 O O . THR B 1 177 ? -39.385 34.344 62.853 1.00 27.30 202 THR B O 1
ATOM 3117 N N . TYR B 1 178 ? -39.094 36.408 62.000 1.00 27.49 203 TYR B N 1
ATOM 3118 C CA . TYR B 1 178 ? -39.134 35.984 60.608 1.00 28.29 203 TYR B CA 1
ATOM 3119 C C . TYR B 1 178 ? -37.774 35.611 60.028 1.00 28.24 203 TYR B C 1
ATOM 3120 O O . TYR B 1 178 ? -37.687 34.724 59.181 1.00 28.30 203 TYR B O 1
ATOM 3129 N N . ALA B 1 179 ? -36.716 36.276 60.475 1.00 27.66 204 ALA B N 1
ATOM 3130 C CA . ALA B 1 179 ? -35.389 35.957 59.969 1.00 28.57 204 ALA B CA 1
ATOM 3131 C C . ALA B 1 179 ? -35.090 34.498 60.309 1.00 30.04 204 ALA B C 1
ATOM 3132 O O . ALA B 1 179 ? -34.476 33.769 59.523 1.00 30.60 204 ALA B O 1
ATOM 3134 N N . SER B 1 180 ? -35.548 34.074 61.484 1.00 30.77 205 SER B N 1
ATOM 3135 C CA . SER B 1 180 ? -35.326 32.709 61.946 1.00 31.87 205 SER B CA 1
ATOM 3136 C C . SER B 1 180 ? -35.963 31.696 61.004 1.00 32.02 205 SER B C 1
ATOM 3137 O O . SER B 1 180 ? -35.447 30.592 60.822 1.00 31.40 205 SER B O 1
ATOM 3140 N N . SER B 1 181 ? -37.083 32.070 60.399 1.00 31.74 206 SER B N 1
ATOM 3141 C CA . SER B 1 181 ? -37.757 31.158 59.491 1.00 32.79 206 SER B CA 1
ATOM 3142 C C . SER B 1 181 ? -36.855 30.779 58.320 1.00 31.94 206 SER B C 1
ATOM 3143 O O . SER B 1 181 ? -37.014 29.706 57.744 1.00 32.83 206 SER B O 1
ATOM 3146 N N . ILE B 1 182 ? -35.915 31.650 57.963 1.00 30.91 207 ILE B N 1
ATOM 3147 C CA . ILE B 1 182 ? -35.014 31.349 56.859 1.00 31.28 207 ILE B CA 1
ATOM 3148 C C . ILE B 1 182 ? -33.615 31.049 57.367 1.00 32.99 207 ILE B C 1
ATOM 3149 O O . ILE B 1 182 ? -32.628 31.266 56.675 1.00 33.34 207 ILE B O 1
ATOM 3154 N N . ASN B 1 183 ? -33.543 30.561 58.597 1.00 35.20 208 ASN B N 1
ATOM 3155 C CA . ASN B 1 183 ? -32.279 30.177 59.206 1.00 35.87 208 ASN B CA 1
ATOM 3156 C C . ASN B 1 183 ? -31.260 31.318 59.310 1.00 35.62 208 ASN B C 1
ATOM 3157 O O . ASN B 1 183 ? -30.077 31.143 59.017 1.00 35.57 208 ASN B O 1
ATOM 3162 N N . LEU B 1 184 ? -31.721 32.490 59.726 1.00 34.66 209 LEU B N 1
ATOM 3163 C CA . LEU B 1 184 ? -30.825 33.630 59.888 1.00 33.55 209 LEU B CA 1
ATOM 3164 C C . LEU B 1 184 ? -30.960 34.169 61.298 1.00 34.36 209 LEU B C 1
ATOM 3165 O O . LEU B 1 184 ? -32.078 34.343 61.792 1.00 34.65 209 LEU B O 1
ATOM 3170 N N . THR B 1 185 ? -29.831 34.423 61.953 1.00 33.77 210 THR B N 1
ATOM 3171 C CA . THR B 1 185 ? -29.866 34.974 63.301 1.00 33.45 210 THR B CA 1
ATOM 3172 C C . THR B 1 185 ? -28.918 36.146 63.337 1.00 33.49 210 THR B C 1
ATOM 3173 O O . THR B 1 185 ? -27.974 36.214 62.555 1.00 33.95 210 THR B O 1
ATOM 3177 N N . PRO B 1 186 ? -29.163 37.094 64.248 1.00 33.47 211 PRO B N 1
ATOM 3178 C CA . PRO B 1 186 ? -28.338 38.287 64.401 1.00 34.02 211 PRO B CA 1
ATOM 3179 C C . PRO B 1 186 ? -26.846 38.040 64.549 1.00 35.39 2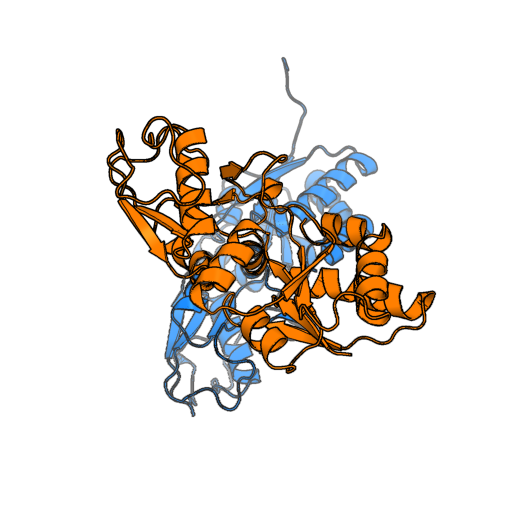11 PRO B C 1
ATOM 3180 O O . PRO B 1 186 ? -26.048 38.510 63.738 1.00 35.87 211 PRO B O 1
ATOM 3184 N N . GLU B 1 187 ? -26.460 37.298 65.575 1.00 36.39 212 GLU B N 1
ATOM 3185 C CA . GLU B 1 187 ? -25.043 37.072 65.794 1.00 39.26 212 GLU B CA 1
ATOM 3186 C C . GLU B 1 187 ? -24.373 36.198 64.739 1.00 38.72 212 GLU B C 1
ATOM 3187 O O . GLU B 1 187 ? -23.179 36.340 64.469 1.00 37.65 212 GLU B O 1
ATOM 3193 N N . LYS B 1 188 ? -25.148 35.317 64.125 1.00 37.80 213 LYS B N 1
ATOM 3194 C CA . LYS B 1 188 ? -24.618 34.419 63.114 1.00 37.52 213 LYS B CA 1
ATOM 3195 C C . LYS B 1 188 ? -24.497 35.034 61.728 1.00 36.76 213 LYS B C 1
ATOM 3196 O O . LYS B 1 188 ? -23.460 34.909 61.084 1.00 37.91 213 LYS B O 1
ATOM 3202 N N . ASP B 1 189 ? -25.545 35.710 61.268 1.00 35.51 214 ASP B N 1
ATOM 3203 C CA . ASP B 1 189 ? -25.532 36.287 59.926 1.00 32.65 214 ASP B CA 1
ATOM 3204 C C . ASP B 1 189 ? -25.673 37.799 59.885 1.00 31.23 214 ASP B C 1
ATOM 3205 O O . ASP B 1 189 ? -25.318 38.436 58.894 1.00 29.70 214 ASP B O 1
ATOM 3210 N N . GLY B 1 190 ? -26.194 38.369 60.965 1.00 30.86 215 GLY B N 1
ATOM 3211 C CA . GLY B 1 190 ? -26.401 39.804 61.021 1.00 29.15 215 GLY B CA 1
ATOM 3212 C C . GLY B 1 190 ? -25.243 40.634 60.522 1.00 28.27 215 GLY B C 1
ATOM 3213 O O . GLY B 1 190 ? -24.089 40.330 60.823 1.00 28.71 215 GLY B O 1
ATOM 3214 N N . VAL B 1 191 ? -25.555 41.673 59.749 1.00 27.70 216 VAL B N 1
ATOM 3215 C CA . VAL B 1 191 ? -24.547 42.589 59.217 1.00 26.67 216 VAL B CA 1
ATOM 3216 C C . VAL B 1 191 ? -24.241 43.622 60.311 1.00 28.57 216 VAL B C 1
ATOM 3217 O O . VAL B 1 191 ? -23.120 44.119 60.421 1.00 28.98 216 VAL B O 1
ATOM 3221 N N . PHE B 1 192 ? -25.260 43.949 61.104 1.00 28.88 217 PHE B N 1
ATOM 3222 C CA . PHE B 1 192 ? -25.134 44.866 62.231 1.00 28.28 217 PHE B CA 1
ATOM 3223 C C . PHE B 1 192 ? -26.302 44.555 63.146 1.00 29.16 217 PHE B C 1
ATOM 3224 O O . PHE B 1 192 ? -27.345 44.097 62.679 1.00 30.17 217 PHE B O 1
ATOM 3232 N N . VAL B 1 193 ? -26.133 44.773 64.446 1.00 30.43 218 VAL B N 1
ATOM 3233 C CA . VAL B 1 193 ? -27.197 44.449 65.390 1.00 31.17 218 VAL B CA 1
ATOM 3234 C C . VAL B 1 193 ? -27.578 45.549 66.383 1.00 32.96 218 VAL B C 1
ATOM 3235 O O . VAL B 1 193 ? -26.785 46.439 66.709 1.00 31.50 218 VAL B O 1
ATOM 3239 N N . GLU B 1 194 ? -28.815 45.460 66.860 1.00 35.02 219 GLU B N 1
ATOM 3240 C CA . GLU B 1 194 ? -29.375 46.403 67.820 1.00 36.55 219 GLU B CA 1
ATOM 3241 C C . GLU B 1 194 ? -28.760 46.153 69.190 1.00 39.09 219 GLU B C 1
ATOM 3242 O O . GLU B 1 194 ? -28.508 45.006 69.572 1.00 38.13 219 GLU B O 1
ATOM 3248 N N . ASP B 1 195 ? -28.510 47.233 69.924 1.00 42.04 220 ASP B N 1
ATOM 3249 C CA . ASP B 1 195 ? -27.935 47.127 71.257 1.00 44.49 220 ASP B CA 1
ATOM 3250 C C . ASP B 1 195 ? -28.769 46.169 72.094 1.00 45.21 220 ASP B C 1
ATOM 3251 O O . ASP B 1 195 ? -30.000 46.193 72.040 1.00 45.02 220 ASP B O 1
ATOM 3256 N N . LYS B 1 196 ? -28.089 45.327 72.863 1.00 46.20 221 LYS B N 1
ATOM 3257 C CA . LYS B 1 196 ? -28.753 44.347 73.717 1.00 47.53 221 LYS B CA 1
ATOM 3258 C C . LYS B 1 196 ? -29.714 45.019 74.701 1.00 47.61 221 LYS B C 1
ATOM 3259 O O . LYS B 1 196 ? -30.726 44.433 75.097 1.00 47.31 221 LYS B O 1
ATOM 3265 N N . GLU B 1 197 ? -29.395 46.253 75.082 1.00 47.21 222 GLU B N 1
ATOM 3266 C CA . GLU B 1 197 ? -30.222 46.998 76.018 1.00 48.08 222 GLU B CA 1
ATOM 3267 C C . GLU B 1 197 ? -31.125 47.959 75.262 1.00 46.90 222 GLU B C 1
ATOM 3268 O O . GLU B 1 197 ? -30.685 49.030 74.845 1.00 47.19 222 GLU B O 1
ATOM 3274 N N . SER B 1 198 ? -32.389 47.585 75.095 1.00 46.31 223 SER B N 1
ATOM 3275 C CA . SER B 1 198 ? -33.331 48.437 74.375 1.00 46.23 223 SER B CA 1
ATOM 3276 C C . SER B 1 198 ? -34.746 48.376 74.948 1.00 45.20 223 SER B C 1
ATOM 3277 O O . SER B 1 198 ? -35.059 47.531 75.787 1.00 46.93 223 SER B O 1
ATOM 3280 N N . PRO B 1 199 ? -35.625 49.278 74.492 1.00 43.01 224 PRO B N 1
ATOM 3281 C CA . PRO B 1 199 ? -37.005 49.303 74.972 1.00 41.36 224 PRO B CA 1
ATOM 3282 C C . PRO B 1 199 ? -37.876 48.306 74.223 1.00 40.76 224 PRO B C 1
ATOM 3283 O O . PRO B 1 199 ? -39.050 48.580 73.982 1.00 41.18 224 PRO B O 1
ATOM 3287 N N . TYR B 1 200 ? -37.324 47.152 73.858 1.00 39.44 225 TYR B N 1
ATOM 3288 C CA . TYR B 1 200 ? -38.116 46.194 73.093 1.00 38.70 225 TYR B CA 1
ATOM 3289 C C . TYR B 1 200 ? -38.200 44.793 73.662 1.00 39.34 225 TYR B C 1
ATOM 3290 O O . TYR B 1 200 ? -38.435 43.830 72.921 1.00 39.60 225 TYR B O 1
ATOM 3299 N N . VAL B 1 201 ? -38.012 44.670 74.973 1.00 40.11 226 VAL B N 1
ATOM 3300 C CA . VAL B 1 201 ? -38.114 43.362 75.617 1.00 40.23 226 VAL B CA 1
ATOM 3301 C C . VAL B 1 201 ? -39.501 42.858 75.237 1.00 40.88 226 VAL B C 1
ATOM 3302 O O . VAL B 1 201 ? -40.469 43.619 75.302 1.00 41.49 226 VAL B O 1
ATOM 3306 N N . ASN B 1 202 ? -39.607 41.600 74.825 1.00 41.35 227 ASN B N 1
ATOM 3307 C CA . ASN B 1 202 ? -40.907 41.061 74.444 1.00 42.43 227 ASN B CA 1
ATOM 3308 C C . ASN B 1 202 ? -41.775 40.815 75.676 1.00 43.21 227 ASN B C 1
ATOM 3309 O O . ASN B 1 202 ? -41.264 40.696 76.791 1.00 43.61 227 ASN B O 1
ATOM 3314 N N . LEU B 1 203 ? -43.086 40.730 75.463 1.00 43.64 228 LEU B N 1
ATOM 3315 C CA . LEU B 1 203 ? -44.050 40.551 76.548 1.00 44.06 228 LEU B CA 1
ATOM 3316 C C . LEU B 1 203 ? -44.979 39.342 76.453 1.00 44.47 228 LEU B C 1
ATOM 3317 O O . LEU B 1 203 ? -45.039 38.637 75.445 1.00 45.21 228 LEU B O 1
ATOM 3322 N N . ILE B 1 204 ? -45.701 39.125 77.545 1.00 43.91 229 ILE B N 1
ATOM 3323 C CA . ILE B 1 204 ? -46.725 38.097 77.631 1.00 43.87 229 ILE B CA 1
ATOM 3324 C C . ILE B 1 204 ? -47.879 38.961 78.106 1.00 44.64 229 ILE B C 1
ATOM 3325 O O . ILE B 1 204 ? -47.925 39.362 79.268 1.00 45.19 229 ILE B O 1
ATOM 3330 N N . VAL B 1 205 ? -48.781 39.282 77.188 1.00 44.57 230 VAL B N 1
ATOM 3331 C CA . VAL B 1 205 ? -49.917 40.133 77.487 1.00 43.88 230 VAL B CA 1
ATOM 3332 C C . VAL B 1 205 ? -51.193 39.330 77.655 1.00 44.52 230 VAL B C 1
ATOM 3333 O O . VAL B 1 205 ? -51.272 38.168 77.240 1.00 44.35 230 VAL B O 1
ATOM 3337 N N . ALA B 1 206 ? -52.178 39.967 78.286 1.00 44.40 231 ALA B N 1
ATOM 3338 C CA . ALA B 1 206 ? -53.486 39.381 78.539 1.00 43.25 231 ALA B CA 1
ATOM 3339 C C . ALA B 1 206 ? -54.510 40.501 78.565 1.00 43.95 231 ALA B C 1
ATOM 3340 O O . ALA B 1 206 ? -54.159 41.684 78.583 1.00 42.96 231 ALA B O 1
ATOM 3342 N N . ARG B 1 207 ? -55.782 40.126 78.556 1.00 45.56 232 ARG B N 1
ATOM 3343 C CA . ARG B 1 207 ? -56.851 41.109 78.606 1.00 46.84 232 ARG B CA 1
ATOM 3344 C C . ARG B 1 207 ? -56.756 41.802 79.961 1.00 48.52 232 ARG B C 1
ATOM 3345 O O . ARG B 1 207 ? -56.277 41.217 80.935 1.00 48.64 232 ARG B O 1
ATOM 3353 N N . GLN B 1 208 ? -57.211 43.047 80.023 1.00 50.07 233 GLN B N 1
ATOM 3354 C CA . GLN B 1 208 ? -57.192 43.791 81.273 1.00 50.80 233 GLN B CA 1
ATOM 3355 C C . GLN B 1 208 ? -58.014 43.042 82.326 1.00 50.38 233 GLN B C 1
ATOM 3356 O O . GLN B 1 208 ? -57.759 43.160 83.524 1.00 50.52 233 GLN B O 1
ATOM 3362 N N . ASP B 1 209 ? -59.000 42.270 81.870 1.00 49.78 234 ASP B N 1
ATOM 3363 C CA . ASP B 1 209 ? -59.844 41.499 82.777 1.00 48.35 234 ASP B CA 1
ATOM 3364 C C . ASP B 1 209 ? -59.527 40.008 82.797 1.00 47.16 234 ASP B C 1
ATOM 3365 O O . ASP B 1 209 ? -60.377 39.179 82.467 1.00 47.30 234 ASP B O 1
ATOM 3370 N N . ASN B 1 210 ? -58.302 39.673 83.187 1.00 45.05 235 ASN B N 1
ATOM 3371 C CA . ASN B 1 210 ? -57.878 38.279 83.286 1.00 44.44 235 ASN B CA 1
ATOM 3372 C C . ASN B 1 210 ? -56.386 38.210 83.564 1.00 44.37 235 ASN B C 1
ATOM 3373 O O . ASN B 1 210 ? -55.863 37.154 83.920 1.00 44.45 235 ASN B O 1
ATOM 3378 N N . VAL B 1 211 ? -55.705 39.344 83.406 1.00 44.22 236 VAL B N 1
ATOM 3379 C CA . VAL B 1 211 ? -54.271 39.405 83.643 1.00 44.86 236 VAL B CA 1
ATOM 3380 C C . VAL B 1 211 ? -53.936 38.884 85.037 1.00 46.97 236 VAL B C 1
ATOM 3381 O O . VAL B 1 211 ? -52.967 38.141 85.208 1.00 49.40 236 VAL B O 1
ATOM 3385 N N . GLN B 1 212 ? -54.751 39.254 86.026 1.00 48.73 237 GLN B N 1
ATOM 3386 C CA . GLN B 1 212 ? -54.541 38.819 87.414 1.00 49.19 237 GLN B CA 1
ATOM 3387 C C . GLN B 1 212 ? -54.783 37.319 87.595 1.00 48.70 237 GLN B C 1
ATOM 3388 O O . GLN B 1 212 ? -54.202 36.700 88.486 1.00 47.37 237 GLN B O 1
ATOM 3394 N N . ASN B 1 213 ? -55.644 36.751 86.751 1.00 49.14 238 ASN B N 1
ATOM 3395 C CA . ASN B 1 213 ? -55.986 35.329 86.808 1.00 49.02 238 ASN B CA 1
ATOM 3396 C C . ASN B 1 213 ? -54.805 34.428 87.104 1.00 49.00 238 ASN B C 1
ATOM 3397 O O . ASN B 1 213 ? -53.651 34.796 86.880 1.00 50.20 238 ASN B O 1
ATOM 3402 N N . GLU B 1 214 ? -55.111 33.236 87.602 1.00 49.13 239 GLU B N 1
ATOM 3403 C CA . GLU B 1 214 ? -54.094 32.253 87.944 1.00 50.24 239 GLU B CA 1
ATOM 3404 C C . GLU B 1 214 ? -53.241 31.866 86.734 1.00 49.76 239 GLU B C 1
ATOM 3405 O O . GLU B 1 214 ? -52.106 32.325 86.600 1.00 50.01 239 GLU B O 1
ATOM 3411 N N . ASN B 1 215 ? -53.792 31.013 85.868 1.00 49.06 240 ASN B N 1
ATOM 3412 C CA . ASN B 1 215 ? -53.090 30.540 84.675 1.00 48.10 240 ASN B CA 1
ATOM 3413 C C . ASN B 1 215 ? -52.172 31.586 84.043 1.00 48.54 240 ASN B C 1
ATOM 3414 O O . ASN B 1 215 ? -50.991 31.314 83.796 1.00 47.44 240 ASN B O 1
ATOM 3419 N N . VAL B 1 216 ? -52.708 32.777 83.788 1.00 49.16 241 VAL B N 1
ATOM 3420 C CA . VAL B 1 216 ? -51.914 33.856 83.206 1.00 49.89 241 VAL B CA 1
ATOM 3421 C C . VAL B 1 216 ? -50.628 34.016 84.012 1.00 51.10 241 VAL B C 1
ATOM 3422 O O . VAL B 1 216 ? -49.539 33.755 83.502 1.00 51.86 241 VAL B O 1
ATOM 3426 N N . GLN B 1 217 ? -50.757 34.431 85.271 1.00 52.74 242 GLN B N 1
ATOM 3427 C CA . GLN B 1 217 ? -49.592 34.605 86.140 1.00 53.41 242 GLN B CA 1
ATOM 3428 C C . GLN B 1 217 ? -48.789 33.322 86.260 1.00 53.24 242 GLN B C 1
ATOM 3429 O O . GLN B 1 217 ? -47.574 33.364 86.477 1.00 54.43 242 GLN B O 1
ATOM 3435 N N . ASN B 1 218 ? -49.464 32.183 86.127 1.00 52.91 243 ASN B N 1
ATOM 3436 C CA . ASN B 1 218 ? -48.782 30.897 86.195 1.00 53.14 243 ASN B CA 1
ATOM 3437 C C . ASN B 1 218 ? -47.789 30.842 85.038 1.00 53.31 243 ASN B C 1
ATOM 3438 O O . ASN B 1 218 ? -46.570 30.896 85.237 1.00 52.90 243 ASN B O 1
ATOM 3443 N N . PHE B 1 219 ? -48.337 30.752 83.826 1.00 53.07 244 PHE B N 1
ATOM 3444 C CA . PHE B 1 219 ? -47.555 30.679 82.594 1.00 52.02 244 PHE B CA 1
ATOM 3445 C C . PHE B 1 219 ? -46.436 31.720 82.569 1.00 51.93 244 PHE B C 1
ATOM 3446 O O . PHE B 1 219 ? -45.294 31.401 82.226 1.00 52.94 244 PHE B O 1
ATOM 3454 N N . VAL B 1 220 ? -46.761 32.954 82.948 1.00 50.17 245 VAL B N 1
ATOM 3455 C CA . VAL B 1 220 ? -45.776 34.029 82.952 1.00 49.21 245 VAL B CA 1
ATOM 3456 C C . VAL B 1 220 ? -44.487 33.651 83.664 1.00 49.50 245 VAL B C 1
ATOM 3457 O O . VAL B 1 220 ? -43.453 34.266 83.427 1.00 49.92 245 VAL B O 1
ATOM 3461 N N . LYS B 1 221 ? -44.533 32.653 84.541 1.00 50.34 246 LYS B N 1
ATOM 3462 C CA . LYS B 1 221 ? -43.315 32.243 85.239 1.00 51.60 246 LYS B CA 1
ATOM 3463 C C . LYS B 1 221 ? -42.690 31.019 84.587 1.00 52.69 246 LYS B C 1
ATOM 3464 O O . LYS B 1 221 ? -41.469 30.946 84.425 1.00 52.97 246 LYS B O 1
ATOM 3470 N N . ALA B 1 222 ? -43.524 30.055 84.212 1.00 53.48 247 ALA B N 1
ATOM 3471 C CA . ALA B 1 222 ? -43.023 28.848 83.574 1.00 53.87 247 ALA B CA 1
ATOM 3472 C C . ALA B 1 222 ? -42.243 29.263 82.332 1.00 54.76 247 ALA B C 1
ATOM 3473 O O . ALA B 1 222 ? -41.403 28.516 81.824 1.00 55.52 247 ALA B O 1
ATOM 3475 N N . TYR B 1 223 ? -42.530 30.467 81.847 1.00 54.30 248 TYR B N 1
ATOM 3476 C CA . TYR B 1 223 ? -41.856 30.993 80.667 1.00 54.86 248 TYR B CA 1
ATOM 3477 C C . TYR B 1 223 ? -40.544 31.634 81.115 1.00 54.53 248 TYR B C 1
ATOM 3478 O O . TYR B 1 223 ? -39.509 31.486 80.464 1.00 54.80 248 TYR B O 1
ATOM 3487 N N . GLN B 1 224 ? -40.599 32.330 82.245 1.00 53.59 249 GLN B N 1
ATOM 3488 C CA . GLN B 1 224 ? -39.437 33.010 82.793 1.00 52.91 249 GLN B CA 1
ATOM 3489 C C . GLN B 1 224 ? -38.422 32.080 83.461 1.00 53.32 249 GLN B C 1
ATOM 3490 O O . GLN B 1 224 ? -37.526 32.545 84.169 1.00 53.93 249 GLN B O 1
ATOM 3496 N N . THR B 1 225 ? -38.544 30.773 83.233 1.00 53.44 250 THR B N 1
ATOM 3497 C CA . THR B 1 225 ? -37.612 29.818 83.835 1.00 53.47 250 THR B CA 1
ATOM 3498 C C . THR B 1 225 ? -36.317 29.735 83.030 1.00 54.13 250 THR B C 1
ATOM 3499 O O . THR B 1 225 ? -36.105 30.516 82.099 1.00 54.79 250 THR B O 1
ATOM 3503 N N . GLU B 1 226 ? -35.459 28.783 83.388 1.00 54.47 251 GLU B N 1
ATOM 3504 C CA . GLU B 1 226 ? -34.178 28.602 82.710 1.00 54.53 251 GLU B CA 1
ATOM 3505 C C . GLU B 1 226 ? -34.244 27.620 81.554 1.00 54.47 251 GLU B C 1
ATOM 3506 O O . GLU B 1 226 ? -33.795 27.935 80.447 1.00 53.63 251 GLU B O 1
ATOM 3512 N N . GLU B 1 227 ? -34.791 26.431 81.809 1.00 54.49 252 GLU B N 1
ATOM 3513 C CA . GLU B 1 227 ? -34.912 25.417 80.765 1.00 54.97 252 GLU B CA 1
ATOM 3514 C C . GLU B 1 227 ? -35.480 26.084 79.509 1.00 55.34 252 GLU B C 1
ATOM 3515 O O . GLU B 1 227 ? -35.234 25.639 78.387 1.00 55.88 252 GLU B O 1
ATOM 3521 N N . VAL B 1 228 ? -36.227 27.166 79.720 1.00 55.15 253 VAL B N 1
ATOM 3522 C CA . VAL B 1 228 ? -36.825 27.936 78.638 1.00 54.53 253 VAL B CA 1
ATOM 3523 C C . VAL B 1 228 ? -35.799 28.919 78.075 1.00 54.77 253 VAL B C 1
ATOM 3524 O O . VAL B 1 228 ? -35.480 28.877 76.889 1.00 56.11 253 VAL B O 1
ATOM 3528 N N . TYR B 1 229 ? -35.292 29.803 78.929 1.00 54.44 254 TYR B N 1
ATOM 3529 C CA . TYR B 1 229 ? -34.296 30.795 78.523 1.00 54.32 254 TYR B CA 1
ATOM 3530 C C . TYR B 1 229 ? -33.136 30.124 77.803 1.00 53.86 254 TYR B C 1
ATOM 3531 O O . TYR B 1 229 ? -32.544 30.697 76.888 1.00 53.58 254 TYR B O 1
ATOM 3540 N N . THR B 1 230 ? -32.809 28.912 78.242 1.00 53.53 255 THR B N 1
ATOM 3541 C CA . THR B 1 230 ? -31.730 28.136 77.643 1.00 53.01 255 THR B CA 1
ATOM 3542 C C . THR B 1 230 ? -32.235 27.603 76.311 1.00 52.99 255 THR B C 1
ATOM 3543 O O . THR B 1 230 ? -31.517 27.613 75.312 1.00 53.01 255 THR B O 1
ATOM 3547 N N . ALA B 1 231 ? -33.480 27.135 76.315 1.00 53.15 256 ALA B N 1
ATOM 3548 C CA . ALA B 1 231 ? -34.113 26.610 75.110 1.00 52.96 256 ALA B CA 1
ATOM 3549 C C . ALA B 1 231 ? -34.045 27.696 74.051 1.00 52.48 256 ALA B C 1
ATOM 3550 O O . ALA B 1 231 ? -33.835 27.417 72.872 1.00 53.68 256 ALA B O 1
ATOM 3552 N N . ALA B 1 232 ? -34.223 28.939 74.486 1.00 51.82 257 ALA B N 1
ATOM 3553 C CA . ALA B 1 232 ? -34.164 30.073 73.582 1.00 51.89 257 ALA B CA 1
ATOM 3554 C C . ALA B 1 232 ? -32.772 30.088 72.958 1.00 52.59 257 ALA B C 1
ATOM 3555 O O . ALA B 1 232 ? -32.597 29.704 71.801 1.00 52.83 257 ALA B O 1
ATOM 3557 N N . LYS B 1 233 ? -31.788 30.515 73.746 1.00 53.32 258 LYS B N 1
ATOM 3558 C CA . LYS B 1 233 ? -30.392 30.595 73.313 1.00 53.81 258 LYS B CA 1
ATOM 3559 C C . LYS B 1 233 ? -29.990 29.485 72.345 1.00 53.44 258 LYS B C 1
ATOM 3560 O O . LYS B 1 233 ? -29.291 29.723 71.356 1.00 53.08 258 LYS B O 1
ATOM 3566 N N . GLU B 1 234 ? -30.436 28.273 72.641 1.00 53.22 259 GLU B N 1
ATOM 3567 C CA . GLU B 1 234 ? -30.126 27.115 71.817 1.00 53.38 259 GLU B CA 1
ATOM 3568 C C . GLU B 1 234 ? -30.934 27.112 70.515 1.00 51.97 259 GLU B C 1
ATOM 3569 O O . GLU B 1 234 ? -30.419 26.741 69.457 1.00 52.34 259 GLU B O 1
ATOM 3575 N N . ILE B 1 235 ? -32.193 27.533 70.589 1.00 49.32 260 ILE B N 1
ATOM 3576 C CA . ILE B 1 235 ? -33.048 27.556 69.408 1.00 47.40 260 ILE B CA 1
ATOM 3577 C C . ILE B 1 235 ? -32.668 28.635 68.407 1.00 47.33 260 ILE B C 1
ATOM 3578 O O . ILE B 1 235 ? -32.775 28.429 67.197 1.00 45.97 260 ILE B O 1
ATOM 3583 N N . PHE B 1 236 ? -32.220 29.779 68.911 1.00 47.47 261 PHE B N 1
ATOM 3584 C CA . PHE B 1 236 ? -31.826 30.879 68.047 1.00 48.81 261 PHE B CA 1
ATOM 3585 C C . PHE B 1 236 ? -30.331 30.858 67.717 1.00 51.11 261 PHE B C 1
ATOM 3586 O O . PHE B 1 236 ? -29.673 31.904 67.650 1.00 50.47 261 PHE B O 1
ATOM 3594 N N . LYS B 1 237 ? -29.826 29.639 67.508 1.00 53.51 262 LYS B N 1
ATOM 3595 C CA . LYS B 1 237 ? -28.433 29.349 67.146 1.00 54.61 262 LYS B CA 1
ATOM 3596 C C . LYS B 1 237 ? -27.494 30.549 67.283 1.00 55.61 262 LYS B C 1
ATOM 3597 O O . LYS B 1 237 ? -26.973 31.026 66.247 1.00 56.31 262 LYS B O 1
#

Radius of gyration: 26.67 Å; Cα contacts (8 Å, |Δi|>4): 950; chains: 2; bounding box: 71×65×63 Å

CATH classification: 3.40.190.10 (+1 more: 3.40.190.10)
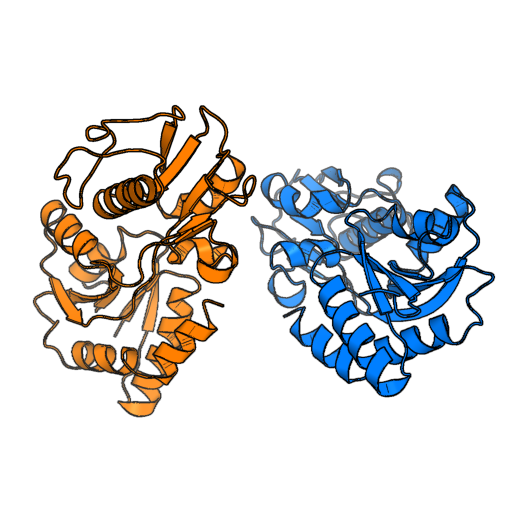
B-factor: mean 30.81, std 12.23, range [1.0, 63.85]

Secondary structure (DSSP, 8-state):
--S----EEEEEETTHHHHHHHHHHHHHHHHH---EEEEEES-TTSHHHHHHHTS-SEEEEEEHHHHHHHHHHH---EEEEEE------EEE-SS-S-STTPPTT-EEEEE-SHHHHHHHHHHHHHTTS-EE-TT--SS--GGGEEE-TT--EEEEE-GGGHHHHTTTSSEEEE-HHHHGGGT--HHHH-SEE--SSSS--EEEEEETTTTTSHHHHHHHHHHTSHHHHHHHHHHT-/-EEEEETTHHHHHHHHHHHHHHHTT----EEEEES-TTTHHHHHTTTSSSEEEEEEHHHHHHHHHHH---EEEEEE------EEE-SS-S-STTPPTT-EEEEE-SHHHHHHHHHHHHHHTS-EE-TT--S---GGGEEE-TT--EEEEE-GGGHHHHTTTSSEEEE-HHHHGGGT--HHHH-SEE--SS-TT-EEEEEETTTTTSHHHHHHHHHHSSHHHHHHHHHHT-

Sequence (467 aa):
GHMDTSKVKVGVMAGAEAQVAEVAAKVAKEKYGLDVELVTFTDYVTPNAALDDGSIDMNAFQHKPYLDRQVEDRDYKLTIAGNTFVYPIAGYSKQVKSVAALADGVRIAVPNDPTNLGRSLLLLEQQGLIKLRPEVGLLATVRDIVENPKNITIMELDAAQLPRSLDDVALSIINTTYASSINLTPEKDGVFVEDKESPYVNLIVARQDNVQNENVQNFVKAYQTEEVYTAAKEIFKVKVGVMAGAEAQVAEVAAKVAKEKYGLDVELVTFTDYVTPNAALDDGSIDMNAFQHKPYLDRQVEDRDYKLTIAGNTFVYPIAGYSKQVKSVAALADGVRIAVPNDPTNLGRSLLLLEQQGLIKLRPEVGLLATVRDIVENPKNITIMELDAAQLPRSLDDVALSIINTTYASSINLTPEKDGVFVEDKESPYVNLIVARQDNVQNENVQNFVKAYQTEEVYTAAKEIFK

Solvent-accessible surface area: 22324 Å² total